Protein AF-0000000068017433 (afdb_homodimer)

Foldseek 3Di:
DCPDPDPPPPPPDDDPPPPPPPPVPPPPPPPPPPPPPPVVVCPPPPVPDDPDDDFFDDDDPVNVVVQVQQALFKKFKAWADDDPVQDDQVQVLVLLCVPQVDHSVQKGWDADDPPTGIMMGGNDSVSVVSVQVCAQVGDTPRTGMGMDRDDPPPPHDDDDQQKKFKKKKFFDDPVQPDQVSVQRVVSVQAKGWDAWDDDPDPGITIGIIRHNDPVSDDQKDKDKAFDPDPPPPPPPDPPPPPPPPPPPPPDPDTDIDIIIMGMDTAKMWGQDCVVVVVPDPVPRDDPPPRPTDMDGADDDRPDGGPDPNPPPPPD/DCPPVCPPPPCPDDPDPPDPPPPVPPPPPPPPPPPDPPVVVCPPPPVPDDPDDDFFDDDDPVNVVVQVQQALFKKFKAWADDDPVQDDQVQVLVLLCVPQVDHSVQKGWDADDPPTGIMMGGNDSVSSVSVQVCAQVGDTPRTGMGMDRDDPPPPHDDDDQQKKFKKKKFFDDPVQPDQVSVQRVQSVQAKGWDAWDDDPDPGITIGIIRHNDPVSDDQKDKDKAFDPDPPPPPPPDPPPPPPPPPPPPDDPDTDIDIIIMGMDTAKMWGQDCVVVVVPDPVPRPDPPPRPIDMDGADDDRPDGGPDPNPPPPPD

Nearest PDB structures (foldseek):
  5wwe-assembly1_A  TM=4.374E-01  e=1.476E-03  Homo sapiens
  6u9d-assembly2_S-2  TM=2.921E-01  e=6.306E-01  Saccharomyces cerevisiae
  6u9d-assembly1_P  TM=3.389E-01  e=1.204E+00  Saccharomyces cerevisiae
  6u9d-assembly2_W-2  TM=2.947E-01  e=1.135E+00  Saccharomyces cerevisiae
  6u9d-assembly2_X-2  TM=2.800E-01  e=5.555E+00  Saccharomyces cerevisiae

Structure (mmCIF, N/CA/C/O backbone):
data_AF-0000000068017433-model_v1
#
loop_
_entity.id
_entity.type
_entity.pdbx_description
1 polymer 'DUF4283 domain-containing protein'
#
loop_
_atom_site.group_PDB
_atom_site.id
_atom_site.type_symbol
_atom_site.label_atom_id
_atom_site.label_alt_id
_atom_site.label_comp_id
_atom_site.label_asym_id
_atom_site.label_entity_id
_atom_site.label_seq_id
_atom_site.pdbx_PDB_ins_code
_atom_site.Cartn_x
_atom_site.Cartn_y
_atom_site.Cartn_z
_atom_site.occupancy
_atom_site.B_iso_or_equiv
_atom_site.auth_seq_id
_atom_site.auth_comp_id
_atom_site.auth_asym_id
_atom_site.auth_atom_id
_atom_site.pdbx_PDB_model_num
ATOM 1 N N . MET A 1 1 ? 63.938 -76.312 0.941 1 21.14 1 MET A N 1
ATOM 2 C CA . MET A 1 1 ? 64.938 -75.938 1.925 1 21.14 1 MET A CA 1
ATOM 3 C C . MET A 1 1 ? 64.938 -74.438 2.18 1 21.14 1 MET A C 1
ATOM 5 O O . MET A 1 1 ? 64.375 -73.688 1.361 1 21.14 1 MET A O 1
ATOM 9 N N . GLY A 1 2 ? 65.312 -74.062 3.494 1 19.11 2 GLY A N 1
ATOM 10 C CA . GLY A 1 2 ? 64.938 -73.188 4.574 1 19.11 2 GLY A CA 1
ATOM 11 C C . GLY A 1 2 ? 65.5 -71.812 4.453 1 19.11 2 GLY A C 1
ATOM 12 O O . GLY A 1 2 ? 65.5 -71 5.41 1 19.11 2 GLY A O 1
ATOM 13 N N . GLY A 1 3 ? 66.125 -71.625 3.307 1 20.19 3 GLY A N 1
ATOM 14 C CA . GLY A 1 3 ? 67.188 -70.625 3.301 1 20.19 3 GLY A CA 1
ATOM 15 C C . GLY A 1 3 ? 66.75 -69.25 3.744 1 20.19 3 GLY A C 1
ATOM 16 O O . GLY A 1 3 ? 65.625 -68.812 3.404 1 20.19 3 GLY A O 1
ATOM 17 N N . GLY A 1 4 ? 67.25 -68.875 4.871 1 19 4 GLY A N 1
ATOM 18 C CA . GLY A 1 4 ? 67.125 -67.938 5.965 1 19 4 GLY A CA 1
ATOM 19 C C . GLY A 1 4 ? 67.438 -66.5 5.57 1 19 4 GLY A C 1
ATOM 20 O O . GLY A 1 4 ? 68.625 -66.188 5.324 1 19 4 GLY A O 1
ATOM 21 N N . VAL A 1 5 ? 66.875 -66.125 4.445 1 22.83 5 VAL A N 1
ATOM 22 C CA . VAL A 1 5 ? 67.25 -64.812 3.846 1 22.83 5 VAL A CA 1
ATOM 23 C C . VAL A 1 5 ? 67.312 -63.75 4.922 1 22.83 5 VAL A C 1
ATOM 25 O O . VAL A 1 5 ? 66.438 -63.688 5.801 1 22.83 5 VAL A O 1
ATOM 28 N N . GLY A 1 6 ? 68.5 -63.406 5.281 1 19.33 6 GLY A N 1
ATOM 29 C CA . GLY A 1 6 ? 69.188 -62.562 6.227 1 19.33 6 GLY A CA 1
ATOM 30 C C . GLY A 1 6 ? 68.625 -61.156 6.273 1 19.33 6 GLY A C 1
ATOM 31 O O . GLY A 1 6 ? 68.375 -60.562 5.234 1 19.33 6 GLY A O 1
ATOM 32 N N . GLY A 1 7 ? 67.812 -60.844 7.309 1 18.91 7 GLY A N 1
ATOM 33 C CA . GLY A 1 7 ? 66.938 -59.781 7.82 1 18.91 7 GLY A CA 1
ATOM 34 C C . GLY A 1 7 ? 67.688 -58.5 8.18 1 18.91 7 GLY A C 1
ATOM 35 O O . GLY A 1 7 ? 68.438 -58.469 9.18 1 18.91 7 GLY A O 1
ATOM 36 N N . SER A 1 8 ? 68.562 -58.125 7.207 1 19.72 8 SER A N 1
ATOM 37 C CA . SER A 1 8 ? 69.562 -57.094 7.594 1 19.72 8 SER A CA 1
ATOM 38 C C . SER A 1 8 ? 68.812 -55.938 8.297 1 19.72 8 SER A C 1
ATOM 40 O O . SER A 1 8 ? 67.812 -55.469 7.836 1 19.72 8 SER A O 1
ATOM 42 N N . ASP A 1 9 ? 69.125 -55.812 9.555 1 19.09 9 ASP A N 1
ATOM 43 C CA . ASP A 1 9 ? 68.625 -55.062 10.727 1 19.09 9 ASP A CA 1
ATOM 44 C C . ASP A 1 9 ? 69 -53.594 10.625 1 19.09 9 ASP A C 1
ATOM 46 O O . ASP A 1 9 ? 70.188 -53.25 10.688 1 19.09 9 ASP A O 1
ATOM 50 N N . VAL A 1 10 ? 68.75 -52.969 9.523 1 20.77 10 VAL A N 1
ATOM 51 C CA . VAL A 1 10 ? 69.25 -51.625 9.375 1 20.77 10 VAL A CA 1
ATOM 52 C C . VAL A 1 10 ? 68.875 -50.812 10.625 1 20.77 10 VAL A C 1
ATOM 54 O O . VAL A 1 10 ? 67.75 -50.781 11.078 1 20.77 10 VAL A O 1
ATOM 57 N N . ALA A 1 11 ? 69.875 -50.656 11.477 1 19.64 11 ALA A N 1
ATOM 58 C CA . ALA A 1 11 ? 70 -50.094 12.812 1 19.64 11 ALA A CA 1
ATOM 59 C C . ALA A 1 11 ? 69.562 -48.625 12.812 1 19.64 11 ALA A C 1
ATOM 61 O O . ALA A 1 11 ? 70.062 -47.812 12.062 1 19.64 11 ALA A O 1
ATOM 62 N N . PHE A 1 12 ? 68.188 -48.375 13 1 19.08 12 PHE A N 1
ATOM 63 C CA . PHE A 1 12 ? 67.5 -47.125 13.031 1 19.08 12 PHE A CA 1
ATOM 64 C C . PHE A 1 12 ? 68.062 -46.219 14.117 1 19.08 12 PHE A C 1
ATOM 66 O O . PHE A 1 12 ? 68 -46.531 15.305 1 19.08 12 PHE A O 1
ATOM 73 N N . VAL A 1 13 ? 69.188 -45.75 13.852 1 20.81 13 VAL A N 1
ATOM 74 C CA . VAL A 1 13 ? 69.875 -44.938 14.844 1 20.81 13 VAL A CA 1
ATOM 75 C C . VAL A 1 13 ? 68.938 -43.906 15.445 1 20.81 13 VAL A C 1
ATOM 77 O O . VAL A 1 13 ? 68.062 -43.375 14.742 1 20.81 13 VAL A O 1
ATOM 80 N N . GLY A 1 14 ? 68.938 -43.812 16.766 1 18.05 14 GLY A N 1
ATOM 81 C CA . GLY A 1 14 ? 68.125 -43.25 17.828 1 18.05 14 GLY A CA 1
ATOM 82 C C . GLY A 1 14 ? 68 -41.75 17.75 1 18.05 14 GLY A C 1
ATOM 83 O O . GLY A 1 14 ? 68.812 -41.094 17.047 1 18.05 14 GLY A O 1
ATOM 84 N N . GLY A 1 15 ? 66.875 -41.188 18.438 1 18.8 15 GLY A N 1
ATOM 85 C CA . GLY A 1 15 ? 65.938 -40.125 18.516 1 18.8 15 GLY A CA 1
ATOM 86 C C . GLY A 1 15 ? 66.5 -38.844 19.125 1 18.8 15 GLY A C 1
ATOM 87 O O . GLY A 1 15 ? 66.75 -38.812 20.328 1 18.8 15 GLY A O 1
ATOM 88 N N . ALA A 1 16 ? 67.562 -38.375 18.672 1 20.52 16 ALA A N 1
ATOM 89 C CA . ALA A 1 16 ? 68.125 -37.312 19.5 1 20.52 16 ALA A CA 1
ATOM 90 C C . ALA A 1 16 ? 67.062 -36.312 19.922 1 20.52 16 ALA A C 1
ATOM 92 O O . ALA A 1 16 ? 66.062 -36.094 19.188 1 20.52 16 ALA A O 1
ATOM 93 N N . GLY A 1 17 ? 66.875 -36 21.234 1 20.97 17 GLY A N 1
ATOM 94 C CA . GLY A 1 17 ? 66 -35.281 22.125 1 20.97 17 GLY A CA 1
ATOM 95 C C . GLY A 1 17 ? 65.938 -33.781 21.844 1 20.97 17 GLY A C 1
ATOM 96 O O . GLY A 1 17 ? 66.562 -33 22.516 1 20.97 17 GLY A O 1
ATOM 97 N N . GLY A 1 18 ? 66 -33.375 20.719 1 20.33 18 GLY A N 1
ATOM 98 C CA . GLY A 1 18 ? 66.125 -31.938 20.703 1 20.33 18 GLY A CA 1
ATOM 99 C C . GLY A 1 18 ? 65.062 -31.219 21.469 1 20.33 18 GLY A C 1
ATOM 100 O O . GLY A 1 18 ? 63.906 -31.672 21.516 1 20.33 18 GLY A O 1
ATOM 101 N N . ALA A 1 19 ? 65.438 -30.375 22.516 1 23.62 19 ALA A N 1
ATOM 102 C CA . ALA A 1 19 ? 64.688 -29.547 23.453 1 23.62 19 ALA A CA 1
ATOM 103 C C . ALA A 1 19 ? 63.781 -28.594 22.734 1 23.62 19 ALA A C 1
ATOM 105 O O . ALA A 1 19 ? 64.188 -27.781 21.906 1 23.62 19 ALA A O 1
ATOM 106 N N . ALA A 1 20 ? 62.656 -29.062 22.328 1 21.48 20 ALA A N 1
ATOM 107 C CA . ALA A 1 20 ? 61.719 -28.188 21.625 1 21.48 20 ALA A CA 1
ATOM 108 C C . ALA A 1 20 ? 61.375 -26.953 22.453 1 21.48 20 ALA A C 1
ATOM 110 O O . ALA A 1 20 ? 60.969 -27.062 23.609 1 21.48 20 ALA A O 1
ATOM 111 N N . THR A 1 21 ? 62.25 -26.047 22.391 1 27.8 21 THR A N 1
ATOM 112 C CA . THR A 1 21 ? 61.938 -24.766 23.016 1 27.8 21 THR A CA 1
ATOM 113 C C . THR A 1 21 ? 60.5 -24.359 22.719 1 27.8 21 THR A C 1
ATOM 115 O O . THR A 1 21 ? 60.062 -24.344 21.547 1 27.8 21 THR A O 1
ATOM 118 N N . GLY A 1 22 ? 59.594 -24.719 23.594 1 23.08 22 GLY A N 1
ATOM 119 C CA . GLY A 1 22 ? 58.156 -24.484 23.609 1 23.08 22 GLY A CA 1
ATOM 120 C C . GLY A 1 22 ? 57.781 -23.047 23.297 1 23.08 22 GLY A C 1
ATOM 121 O O . GLY A 1 22 ? 57.938 -22.172 24.141 1 23.08 22 GLY A O 1
ATOM 122 N N . GLY A 1 23 ? 58.312 -22.547 22.234 1 24.17 23 GLY A N 1
ATOM 123 C CA . GLY A 1 23 ? 57.781 -21.219 21.969 1 24.17 23 GLY A CA 1
ATOM 124 C C . GLY A 1 23 ? 56.281 -21.156 22.094 1 24.17 23 GLY A C 1
ATOM 125 O O . GLY A 1 23 ? 55.562 -22.016 21.547 1 24.17 23 GLY A O 1
ATOM 126 N N . SER A 1 24 ? 55.844 -20.719 23.297 1 27.89 24 SER A N 1
ATOM 127 C CA . SER A 1 24 ? 54.438 -20.453 23.547 1 27.89 24 SER A CA 1
ATOM 128 C C . SER A 1 24 ? 53.781 -19.766 22.359 1 27.89 24 SER A C 1
ATOM 130 O O . SER A 1 24 ? 54.188 -18.656 21.984 1 27.89 24 SER A O 1
ATOM 132 N N . SER A 1 25 ? 53.688 -20.484 21.297 1 25.53 25 SER A N 1
ATOM 133 C CA . SER A 1 25 ? 52.844 -19.906 20.25 1 25.53 25 SER A CA 1
ATOM 134 C C . SER A 1 25 ? 51.594 -19.297 20.844 1 25.53 25 SER A C 1
ATOM 136 O O . SER A 1 25 ? 50.781 -20 21.438 1 25.53 25 SER A O 1
ATOM 138 N N . SER A 1 26 ? 51.812 -18.156 21.391 1 27.45 26 SER A N 1
ATOM 139 C CA . SER A 1 26 ? 50.625 -17.406 21.719 1 27.45 26 SER A CA 1
ATOM 140 C C . SER A 1 26 ? 49.562 -17.547 20.625 1 27.45 26 SER A C 1
ATOM 142 O O . SER A 1 26 ? 49.719 -17.016 19.516 1 27.45 26 SER A O 1
ATOM 144 N N . ALA A 1 27 ? 49.094 -18.781 20.438 1 26.88 27 ALA A N 1
ATOM 145 C CA . ALA A 1 27 ? 47.875 -18.906 19.641 1 26.88 27 ALA A CA 1
ATOM 146 C C . ALA A 1 27 ? 47.031 -17.641 19.719 1 26.88 27 ALA A C 1
ATOM 148 O O . ALA A 1 27 ? 46.656 -17.203 20.812 1 26.88 27 ALA A O 1
ATOM 149 N N . SER A 1 28 ? 47.438 -16.797 18.922 1 26.95 28 SER A N 1
ATOM 150 C CA . SER A 1 28 ? 46.5 -15.672 18.812 1 26.95 28 SER A CA 1
ATOM 151 C C . SER A 1 28 ? 45.094 -16.125 19.047 1 26.95 28 SER A C 1
ATOM 153 O O . SER A 1 28 ? 44.531 -16.906 18.281 1 26.95 28 SER A O 1
ATOM 155 N N . ARG A 1 29 ? 44.781 -16.422 20.328 1 25.69 29 ARG A N 1
ATOM 156 C CA . ARG A 1 29 ? 43.375 -16.594 20.688 1 25.69 29 ARG A CA 1
ATOM 157 C C . ARG A 1 29 ? 42.469 -15.836 19.719 1 25.69 29 ARG A C 1
ATOM 159 O O . ARG A 1 29 ? 42.625 -14.625 19.547 1 25.69 29 ARG A O 1
ATOM 166 N N . ILE A 1 30 ? 42.281 -16.562 18.625 1 31.17 30 ILE A N 1
ATOM 167 C CA . ILE A 1 30 ? 41.156 -15.953 17.938 1 31.17 30 ILE A CA 1
ATOM 168 C C . ILE A 1 30 ? 40.25 -15.234 18.938 1 31.17 30 ILE A C 1
ATOM 170 O O . ILE A 1 30 ? 39.844 -15.82 19.953 1 31.17 30 ILE A O 1
ATOM 174 N N . PRO A 1 31 ? 40.594 -14.016 19.25 1 29.69 31 PRO A N 1
ATOM 175 C CA . PRO A 1 31 ? 39.688 -13.469 20.266 1 29.69 31 PRO A CA 1
ATOM 176 C C . PRO A 1 31 ? 38.406 -14.289 20.406 1 29.69 31 PRO A C 1
ATOM 178 O O . PRO A 1 31 ? 37.969 -14.953 19.453 1 29.69 31 PRO A O 1
ATOM 181 N N . ASP A 1 32 ? 38.125 -14.773 21.609 1 28.34 32 ASP A N 1
ATOM 182 C CA . ASP A 1 32 ? 36.844 -15.359 21.984 1 28.34 32 ASP A CA 1
ATOM 183 C C . ASP A 1 32 ? 35.719 -14.898 21.031 1 28.34 32 ASP A C 1
ATOM 185 O O . ASP A 1 32 ? 35.594 -13.695 20.766 1 28.34 32 ASP A O 1
ATOM 189 N N . SER A 1 33 ? 35.469 -15.672 20.141 1 32.34 33 SER A N 1
ATOM 190 C CA . SER A 1 33 ? 34.281 -15.492 19.281 1 32.34 33 SER A CA 1
ATOM 191 C C . SER A 1 33 ? 33.188 -14.703 20 1 32.34 33 SER A C 1
ATOM 193 O O . SER A 1 33 ? 32.688 -15.148 21.016 1 32.34 33 SER A O 1
ATOM 195 N N . ARG A 1 34 ? 33.406 -13.422 20.172 1 35.47 34 ARG A N 1
ATOM 196 C CA . ARG A 1 34 ? 32.406 -12.516 20.734 1 35.47 34 ARG A CA 1
ATOM 197 C C . ARG A 1 34 ? 31.031 -13.148 20.703 1 35.47 34 ARG A C 1
ATOM 199 O O . ARG A 1 34 ? 30.516 -13.5 19.641 1 35.47 34 ARG A O 1
ATOM 206 N N . ILE A 1 35 ? 30.672 -13.891 21.656 1 34.91 35 ILE A N 1
ATOM 207 C CA . ILE A 1 35 ? 29.344 -14.484 21.812 1 34.91 35 ILE A CA 1
ATOM 208 C C . ILE A 1 35 ? 28.281 -13.469 21.422 1 34.91 35 ILE A C 1
ATOM 210 O O . ILE A 1 35 ? 28 -12.531 22.172 1 34.91 35 ILE A O 1
ATOM 214 N N . PHE A 1 36 ? 28.156 -13.023 20.266 1 39.75 36 PHE A N 1
ATOM 215 C CA . PHE A 1 36 ? 27.016 -12.258 19.797 1 39.75 36 PHE A CA 1
ATOM 216 C C . PHE A 1 36 ? 25.734 -12.758 20.453 1 39.75 36 PHE A C 1
ATOM 218 O O . PHE A 1 36 ? 25.562 -13.961 20.672 1 39.75 36 PHE A O 1
ATOM 225 N N . PRO A 1 37 ? 25.188 -11.883 21.344 1 41.62 37 PRO A N 1
ATOM 226 C CA . PRO A 1 37 ? 23.922 -12.406 21.859 1 41.62 37 PRO A CA 1
ATOM 227 C C . PRO A 1 37 ? 23.172 -13.25 20.844 1 41.62 37 PRO A C 1
ATOM 229 O O . PRO A 1 37 ? 23.188 -12.945 19.641 1 41.62 37 PRO A O 1
ATOM 232 N N . GLN A 1 38 ? 23.016 -14.477 21.156 1 44.56 38 GLN A N 1
ATOM 233 C CA . GLN A 1 38 ? 22.281 -15.477 20.391 1 44.56 38 GLN A CA 1
ATOM 234 C C . GLN A 1 38 ? 21.078 -14.867 19.688 1 44.56 38 GLN A C 1
ATOM 236 O O . GLN A 1 38 ? 20.719 -15.297 18.578 1 44.56 38 GLN A O 1
ATOM 241 N N . GLU A 1 39 ? 20.516 -13.883 20.391 1 46.91 39 GLU A N 1
ATOM 242 C CA . GLU A 1 39 ? 19.281 -13.297 19.875 1 46.91 39 GLU A CA 1
ATOM 243 C C . GLU A 1 39 ? 19.547 -12.547 18.562 1 46.91 39 GLU A C 1
ATOM 245 O O . GLU A 1 39 ? 18.703 -12.562 17.656 1 46.91 39 GLU A O 1
ATOM 250 N N . VAL A 1 40 ? 20.594 -11.883 18.594 1 50.41 40 VAL A N 1
ATOM 251 C CA . VAL A 1 40 ? 20.953 -11.102 17.422 1 50.41 40 VAL A CA 1
ATOM 252 C C . VAL A 1 40 ? 21.219 -12.039 16.25 1 50.41 40 VAL A C 1
ATOM 254 O O . VAL A 1 40 ? 20.875 -11.727 15.102 1 50.41 40 VAL A O 1
ATOM 257 N N . TRP A 1 41 ? 21.781 -13.242 16.625 1 51.34 41 TRP A N 1
ATOM 258 C CA . TRP A 1 41 ? 22.109 -14.211 15.586 1 51.34 41 TRP A CA 1
ATOM 259 C C . TRP A 1 41 ? 20.844 -14.852 15.016 1 51.34 41 TRP A C 1
ATOM 261 O O . TRP A 1 41 ? 20.859 -15.398 13.914 1 51.34 41 TRP A O 1
ATOM 271 N N . GLN A 1 42 ? 19.859 -14.578 15.859 1 57.97 42 GLN A N 1
ATOM 272 C CA . GLN A 1 42 ? 18.688 -15.344 15.453 1 57.97 42 GLN A CA 1
ATOM 273 C C . GLN A 1 42 ? 17.719 -14.492 14.625 1 57.97 42 GLN A C 1
ATOM 275 O O . GLN A 1 42 ? 16.641 -14.945 14.266 1 57.97 42 GLN A O 1
ATOM 280 N N . ARG A 1 43 ? 18.266 -13.391 14.25 1 62.12 43 ARG A N 1
ATOM 281 C CA . ARG A 1 43 ? 17.375 -12.539 13.477 1 62.12 43 ARG A CA 1
ATOM 282 C C . ARG A 1 43 ? 17.109 -13.125 12.094 1 62.12 43 ARG A C 1
ATOM 284 O O . ARG A 1 43 ? 18.016 -13.672 11.461 1 62.12 43 ARG A O 1
ATOM 291 N N . VAL A 1 44 ? 15.906 -13.172 11.734 1 69.75 44 VAL A N 1
ATOM 292 C CA . VAL A 1 44 ? 15.398 -13.562 10.422 1 69.75 44 VAL A CA 1
ATOM 293 C C . VAL A 1 44 ? 15.281 -15.078 10.344 1 69.75 44 VAL A C 1
ATOM 295 O O . VAL A 1 44 ? 14.898 -15.625 9.305 1 69.75 44 VAL A O 1
ATOM 298 N N . GLU A 1 45 ? 15.734 -15.68 11.57 1 78.38 45 GLU A N 1
ATOM 299 C CA . GLU A 1 45 ? 15.5 -17.125 11.578 1 78.38 45 GLU A CA 1
ATOM 300 C C . GLU A 1 45 ? 14.023 -17.438 11.391 1 78.38 45 GLU A C 1
ATOM 302 O O . GLU A 1 45 ? 13.156 -16.75 11.938 1 78.38 45 GLU A O 1
ATOM 307 N N . PRO A 1 46 ? 13.789 -18.391 10.57 1 80.56 46 PRO A N 1
ATOM 308 C CA . PRO A 1 46 ? 12.391 -18.688 10.273 1 80.56 46 PRO A CA 1
ATOM 309 C C . PRO A 1 46 ? 11.547 -18.906 11.531 1 80.56 46 PRO A C 1
ATOM 311 O O . PRO A 1 46 ? 10.359 -18.562 11.547 1 80.56 46 PRO A O 1
ATOM 314 N N . GLU A 1 47 ? 12.188 -19.359 12.516 1 79.62 47 GLU A N 1
ATOM 315 C CA . GLU A 1 47 ? 11.445 -19.625 13.75 1 79.62 47 GLU A CA 1
ATOM 316 C C . GLU A 1 47 ? 10.984 -18.328 14.406 1 79.62 47 GLU A C 1
ATOM 318 O O . GLU A 1 47 ? 10.031 -18.328 15.195 1 79.62 47 GLU A O 1
ATOM 323 N N . MET A 1 48 ? 11.664 -17.281 14.039 1 84.06 48 MET A N 1
ATOM 324 C CA . MET A 1 48 ? 11.359 -16 14.672 1 84.06 48 MET A CA 1
ATOM 325 C C . MET A 1 48 ? 10.344 -15.219 13.852 1 84.06 48 MET A C 1
ATOM 327 O O . MET A 1 48 ? 9.781 -14.234 14.336 1 84.06 48 MET A O 1
ATOM 331 N N . ARG A 1 49 ? 10.109 -15.711 12.703 1 92.12 49 ARG A N 1
ATOM 332 C CA . ARG A 1 49 ? 9.188 -15 11.828 1 92.12 49 ARG A CA 1
ATOM 333 C C . ARG A 1 49 ? 7.746 -15.43 12.094 1 92.12 49 ARG A C 1
ATOM 335 O O . ARG A 1 49 ? 7.492 -16.562 12.5 1 92.12 49 ARG A O 1
ATOM 342 N N . PRO A 1 50 ? 6.809 -14.516 11.93 1 93.94 50 PRO A N 1
ATOM 343 C CA . PRO A 1 50 ? 5.406 -14.898 12.086 1 93.94 50 PRO A CA 1
ATOM 344 C C . PRO A 1 50 ? 4.98 -15.992 11.102 1 93.94 50 PRO A C 1
ATOM 346 O O . PRO A 1 50 ? 5.43 -16 9.953 1 93.94 50 PRO A O 1
ATOM 349 N N . GLU A 1 51 ? 4.027 -16.875 11.539 1 94.44 51 GLU A N 1
ATOM 350 C CA . GLU A 1 51 ? 3.557 -17.969 10.688 1 94.44 51 GLU A CA 1
ATOM 351 C C . GLU A 1 51 ? 2.676 -17.438 9.555 1 94.44 51 GLU A C 1
ATOM 353 O O . GLU A 1 51 ? 2.791 -17.891 8.414 1 94.44 51 GLU A O 1
ATOM 358 N N . ARG A 1 52 ? 1.856 -16.5 9.984 1 96.06 52 ARG A N 1
ATOM 359 C CA . ARG A 1 52 ? 0.894 -15.984 9.016 1 96.06 52 ARG A CA 1
ATOM 360 C C . ARG A 1 52 ? 0.794 -14.469 9.102 1 96.06 52 ARG A C 1
ATOM 362 O O . ARG A 1 52 ? 1.085 -13.875 10.141 1 96.06 52 ARG A O 1
ATOM 369 N N . GLY A 1 53 ? 0.574 -13.867 7.965 1 96.06 53 GLY A N 1
ATOM 370 C CA . GLY A 1 53 ? 0.271 -12.445 7.855 1 96.06 53 GLY A CA 1
ATOM 371 C C . GLY A 1 53 ? -0.764 -12.133 6.793 1 96.06 53 GLY A C 1
ATOM 372 O O . GLY A 1 53 ? -1.202 -13.031 6.066 1 96.06 53 GLY A O 1
ATOM 373 N N . ARG A 1 54 ? -1.222 -10.93 6.824 1 96.31 54 ARG A N 1
ATOM 374 C CA . ARG A 1 54 ? -2.201 -10.477 5.84 1 96.31 54 ARG A CA 1
ATOM 375 C C . ARG A 1 54 ? -1.91 -9.055 5.387 1 96.31 54 ARG A C 1
ATOM 377 O O . ARG A 1 54 ? -1.503 -8.211 6.195 1 96.31 54 ARG A O 1
ATOM 384 N N . VAL A 1 55 ? -2.1 -8.906 4.102 1 97.06 55 VAL A N 1
ATOM 385 C CA . VAL A 1 55 ? -1.947 -7.562 3.553 1 97.06 55 VAL A CA 1
ATOM 386 C C . VAL A 1 55 ? -3.047 -7.293 2.527 1 97.06 55 VAL A C 1
ATOM 388 O O . VAL A 1 55 ? -3.443 -8.195 1.783 1 97.06 55 VAL A O 1
ATOM 391 N N . LEU A 1 56 ? -3.586 -6.129 2.588 1 97.75 56 LEU A N 1
ATOM 392 C CA . LEU A 1 56 ? -4.461 -5.617 1.538 1 97.75 56 LEU A CA 1
ATOM 393 C C . LEU A 1 56 ? -3.705 -4.672 0.611 1 97.75 56 LEU A C 1
ATOM 395 O O . LEU A 1 56 ? -2.957 -3.807 1.075 1 97.75 56 LEU A O 1
ATOM 399 N N . ILE A 1 57 ? -3.816 -4.91 -0.665 1 96.25 57 ILE A N 1
ATOM 400 C CA . ILE A 1 57 ? -3.18 -3.973 -1.582 1 96.25 57 ILE A CA 1
ATOM 401 C C . ILE A 1 57 ? -4.234 -3.336 -2.486 1 96.25 57 ILE A C 1
ATOM 403 O O . ILE A 1 57 ? -5.27 -3.943 -2.762 1 96.25 57 ILE A O 1
ATOM 407 N N . ALA A 1 58 ? -3.941 -2.066 -2.812 1 93.06 58 ALA A N 1
ATOM 408 C CA . ALA A 1 58 ? -4.781 -1.436 -3.83 1 93.06 58 ALA A CA 1
ATOM 409 C C . ALA A 1 58 ? -4.613 -2.123 -5.184 1 93.06 58 ALA A C 1
ATOM 411 O O . ALA A 1 58 ? -3.533 -2.633 -5.496 1 93.06 58 ALA A O 1
ATOM 412 N N . ARG A 1 59 ? -5.625 -2.217 -5.918 1 89.62 59 ARG A N 1
ATOM 413 C CA . ARG A 1 59 ? -5.508 -2.828 -7.238 1 89.62 59 ARG A CA 1
ATOM 414 C C . ARG A 1 59 ? -4.723 -1.933 -8.188 1 89.62 59 ARG A C 1
ATOM 416 O O . ARG A 1 59 ? -5.23 -0.902 -8.641 1 89.62 59 ARG A O 1
ATOM 423 N N . PRO A 1 60 ? -3.566 -2.369 -8.5 1 87.81 60 PRO A N 1
ATOM 424 C CA . PRO A 1 60 ? -2.738 -1.513 -9.352 1 87.81 60 PRO A CA 1
ATOM 425 C C . PRO A 1 60 ? -3.152 -1.567 -10.82 1 87.81 60 PRO A C 1
ATOM 427 O O . PRO A 1 60 ? -3.75 -2.553 -11.266 1 87.81 60 PRO A O 1
ATOM 430 N N . SER A 1 61 ? -2.775 -0.561 -11.523 1 87.38 61 SER A N 1
ATOM 431 C CA . SER A 1 61 ? -3.107 -0.491 -12.945 1 87.38 61 SER A CA 1
ATOM 432 C C . SER A 1 61 ? -2.395 -1.584 -13.734 1 87.38 61 SER A C 1
ATOM 434 O O . SER A 1 61 ? -2.932 -2.098 -14.719 1 87.38 61 SER A O 1
ATOM 436 N N . GLY A 1 62 ? -1.205 -1.938 -13.305 1 89.81 62 GLY A N 1
ATOM 437 C CA . GLY A 1 62 ? -0.473 -2.998 -13.977 1 89.81 62 GLY A CA 1
ATOM 438 C C . GLY A 1 62 ? -1.169 -4.344 -13.906 1 89.81 62 GLY A C 1
ATOM 439 O O . GLY A 1 62 ? -1.243 -5.066 -14.898 1 89.81 62 GLY A O 1
ATOM 440 N N . MET A 1 63 ? -1.644 -4.645 -12.797 1 92.69 63 MET A N 1
ATOM 441 C CA . MET A 1 63 ? -2.387 -5.887 -12.625 1 92.69 63 MET A CA 1
ATOM 442 C C . MET A 1 63 ? -3.645 -5.898 -13.484 1 92.69 63 MET A C 1
ATOM 444 O O . MET A 1 63 ? -3.941 -6.891 -14.148 1 92.69 63 MET A O 1
ATOM 448 N N . ALA A 1 64 ? -4.348 -4.812 -13.469 1 91.56 64 ALA A N 1
ATOM 449 C CA . ALA A 1 64 ? -5.562 -4.691 -14.273 1 91.56 64 ALA A CA 1
ATOM 450 C C . ALA A 1 64 ? -5.254 -4.871 -15.758 1 91.56 64 ALA A C 1
ATOM 452 O O . ALA A 1 64 ? -6.023 -5.508 -16.484 1 91.56 64 ALA A O 1
ATOM 453 N N . ALA A 1 65 ? -4.219 -4.34 -16.172 1 93.62 65 ALA A N 1
ATOM 454 C CA . ALA A 1 65 ? -3.818 -4.457 -17.578 1 93.62 65 ALA A CA 1
ATOM 455 C C . ALA A 1 65 ? -3.527 -5.906 -17.953 1 93.62 65 ALA A C 1
ATOM 457 O O . ALA A 1 65 ? -3.945 -6.383 -19 1 93.62 65 ALA A O 1
ATOM 458 N N . LEU A 1 66 ? -2.846 -6.555 -17.094 1 93.81 66 LEU A N 1
ATOM 459 C CA . LEU A 1 66 ? -2.539 -7.957 -17.344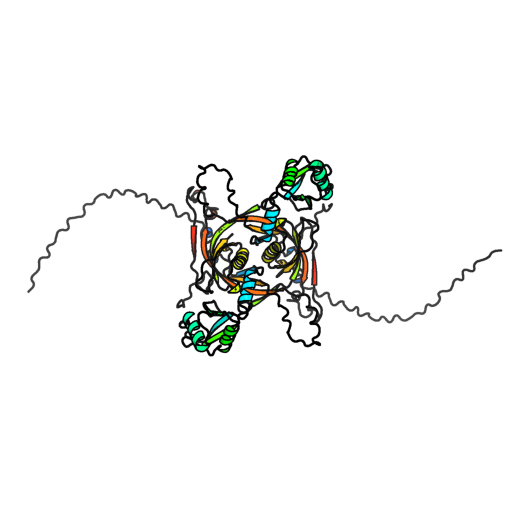 1 93.81 66 LEU A CA 1
ATOM 460 C C . LEU A 1 66 ? -3.807 -8.805 -17.328 1 93.81 66 LEU A C 1
ATOM 462 O O . LEU A 1 66 ? -3.953 -9.734 -18.125 1 93.81 66 LEU A O 1
ATOM 466 N N . GLU A 1 67 ? -4.645 -8.469 -16.453 1 94.06 67 GLU A N 1
ATOM 467 C CA . GLU A 1 67 ? -5.922 -9.172 -16.406 1 94.06 67 GLU A CA 1
ATOM 468 C C . GLU A 1 67 ? -6.676 -9.031 -17.719 1 94.06 67 GLU A C 1
ATOM 470 O O . GLU A 1 67 ? -7.227 -10.008 -18.234 1 94.06 67 GLU A O 1
ATOM 475 N N . ARG A 1 68 ? -6.664 -7.871 -18.219 1 93.25 68 ARG A N 1
ATOM 476 C CA . ARG A 1 68 ? -7.316 -7.641 -19.5 1 93.25 68 ARG A CA 1
ATOM 477 C C . ARG A 1 68 ? -6.645 -8.438 -20.609 1 93.25 68 ARG A C 1
ATOM 479 O O . ARG A 1 68 ? -7.316 -8.984 -21.5 1 93.25 68 ARG A O 1
ATOM 486 N N . ALA A 1 69 ? -5.375 -8.523 -20.547 1 94.81 69 ALA A N 1
ATOM 487 C CA . ALA A 1 69 ? -4.609 -9.25 -21.562 1 94.81 69 ALA A CA 1
ATOM 488 C C . ALA A 1 69 ? -4.879 -10.75 -21.469 1 94.81 69 ALA A C 1
ATOM 490 O O . ALA A 1 69 ? -4.848 -11.453 -22.484 1 94.81 69 ALA A O 1
ATOM 491 N N . PHE A 1 70 ? -5.137 -11.188 -20.297 1 96.12 70 PHE A N 1
ATOM 492 C CA . PHE A 1 70 ? -5.328 -12.617 -20.078 1 96.12 70 PHE A CA 1
ATOM 493 C C . PHE A 1 70 ? -6.754 -13.031 -20.438 1 96.12 70 PHE A C 1
ATOM 495 O O . PHE A 1 70 ? -7.004 -14.18 -20.797 1 96.12 70 PHE A O 1
ATOM 502 N N . LEU A 1 71 ? -7.617 -12.102 -20.281 1 94.62 71 LEU A N 1
ATOM 503 C CA . LEU A 1 71 ? -9.031 -12.414 -20.469 1 94.62 71 LEU A CA 1
ATOM 504 C C . LEU A 1 71 ? -9.273 -12.984 -21.859 1 94.62 71 LEU A C 1
ATOM 506 O O . LEU A 1 71 ? -9.055 -12.305 -22.875 1 94.62 71 LEU A O 1
ATOM 510 N N . GLY A 1 72 ? -9.672 -14.203 -21.875 1 95.75 72 GLY A N 1
ATOM 511 C CA . GLY A 1 72 ? -9.969 -14.883 -23.125 1 95.75 72 GLY A CA 1
ATOM 512 C C . GLY A 1 72 ? -8.734 -15.43 -23.812 1 95.75 72 GLY A C 1
ATOM 513 O O . GLY A 1 72 ? -8.844 -16.172 -24.797 1 95.75 72 GLY A O 1
ATOM 514 N N . HIS A 1 73 ? -7.535 -15.141 -23.281 1 97.94 73 HIS A N 1
ATOM 515 C CA . HIS A 1 73 ? -6.309 -15.484 -24 1 97.94 73 HIS A CA 1
ATOM 516 C C . HIS A 1 73 ? -5.453 -16.453 -23.188 1 97.94 73 HIS A C 1
ATOM 518 O O . HIS A 1 73 ? -4.406 -16.906 -23.656 1 97.94 73 HIS A O 1
ATOM 524 N N . ALA A 1 74 ? -5.891 -16.734 -22 1 98.25 74 ALA A N 1
ATOM 525 C CA . ALA A 1 74 ? -5.016 -17.516 -21.125 1 98.25 74 ALA A CA 1
ATOM 526 C C . ALA A 1 74 ? -5.758 -18.703 -20.531 1 98.25 74 ALA A C 1
ATOM 528 O O . ALA A 1 74 ? -6.969 -18.641 -20.297 1 98.25 74 ALA A O 1
ATOM 529 N N . LEU A 1 75 ? -5.02 -19.781 -20.312 1 98.19 75 LEU A N 1
ATOM 530 C CA . LEU A 1 75 ? -5.535 -21.016 -19.703 1 98.19 75 LEU A CA 1
ATOM 531 C C . LEU A 1 75 ? -4.582 -21.531 -18.641 1 98.19 75 LEU A C 1
ATOM 533 O O . LEU A 1 75 ? -3.375 -21.281 -18.703 1 98.19 75 LEU A O 1
ATOM 537 N N . TYR A 1 76 ? -5.18 -22.156 -17.734 1 97.81 76 TYR A N 1
ATOM 538 C CA . TYR A 1 76 ? -4.426 -23.031 -16.844 1 97.81 76 TYR A CA 1
ATOM 539 C C . TYR A 1 76 ? -4.531 -24.484 -17.281 1 97.81 76 TYR A C 1
ATOM 541 O O . TYR A 1 76 ? -5.574 -24.906 -17.781 1 97.81 76 TYR A O 1
ATOM 549 N N . ALA A 1 77 ? -3.479 -25.219 -17.078 1 97.69 77 ALA A N 1
ATOM 550 C CA . ALA A 1 77 ? -3.482 -26.641 -17.406 1 97.69 77 ALA A CA 1
ATOM 551 C C . ALA A 1 77 ? -3.119 -27.484 -16.188 1 97.69 77 ALA A C 1
ATOM 553 O O . ALA A 1 77 ? -2.238 -27.109 -15.406 1 97.69 77 ALA A O 1
ATOM 554 N N . VAL A 1 78 ? -3.773 -28.531 -16.062 1 96.44 78 VAL A N 1
ATOM 555 C CA . VAL A 1 78 ? -3.49 -29.516 -15.008 1 96.44 78 VAL A CA 1
ATOM 556 C C . VAL A 1 78 ? -3.221 -30.875 -15.633 1 96.44 78 VAL A C 1
ATOM 558 O O . VAL A 1 78 ? -3.893 -31.281 -16.594 1 96.44 78 VAL A O 1
ATOM 561 N N . ILE A 1 79 ? -2.225 -31.516 -15.203 1 96.06 79 ILE A N 1
ATOM 562 C CA . ILE A 1 79 ? -1.934 -32.875 -15.617 1 96.06 79 ILE A CA 1
ATOM 563 C C . ILE A 1 79 ? -2.82 -33.844 -14.844 1 96.06 79 ILE A C 1
ATOM 565 O O . ILE A 1 79 ? -2.816 -33.875 -13.617 1 96.06 79 ILE A O 1
ATOM 569 N N . ILE A 1 80 ? -3.596 -34.531 -15.602 1 92.88 80 ILE A N 1
ATOM 570 C CA . ILE A 1 80 ? -4.504 -35.5 -14.992 1 92.88 80 ILE A CA 1
ATOM 571 C C . ILE A 1 80 ? -3.895 -36.906 -15.078 1 92.88 80 ILE A C 1
ATOM 573 O O . ILE A 1 80 ? -3.762 -37.469 -16.172 1 92.88 80 ILE A O 1
ATOM 577 N N . GLY A 1 81 ? -3.461 -37.406 -13.969 1 80.31 81 GLY A N 1
ATOM 578 C CA . GLY A 1 81 ? -2.918 -38.75 -13.938 1 80.31 81 GLY A CA 1
ATOM 579 C C . GLY A 1 81 ? -1.402 -38.812 -13.891 1 80.31 81 GLY A C 1
ATOM 580 O O . GLY A 1 81 ? -0.761 -37.781 -13.664 1 80.31 81 GLY A O 1
ATOM 581 N N . GLN A 1 82 ? -0.706 -39.969 -13.883 1 76 82 GLN A N 1
ATOM 582 C CA . GLN A 1 82 ? 0.731 -40.219 -13.82 1 76 82 GLN A CA 1
ATOM 583 C C . GLN A 1 82 ? 1.248 -40.812 -15.125 1 76 82 GLN A C 1
ATOM 585 O O . GLN A 1 82 ? 0.475 -41.344 -15.914 1 76 82 GLN A O 1
ATOM 590 N N . PRO A 1 83 ? 2.361 -40.5 -15.547 1 76.81 83 PRO A N 1
ATOM 591 C CA . PRO A 1 83 ? 3.426 -39.781 -14.844 1 76.81 83 PRO A CA 1
ATOM 592 C C . PRO A 1 83 ? 3.438 -38.281 -15.164 1 76.81 83 PRO A C 1
ATOM 594 O O . PRO A 1 83 ? 3.375 -37.906 -16.344 1 76.81 83 PRO A O 1
ATOM 597 N N . ARG A 1 84 ? 3.662 -37.438 -14.172 1 78.12 84 ARG A N 1
ATOM 598 C CA . ARG A 1 84 ? 3.635 -36 -14.336 1 78.12 84 ARG A CA 1
ATOM 599 C C . ARG A 1 84 ? 4.969 -35.469 -14.859 1 78.12 84 ARG A C 1
ATOM 601 O O . ARG A 1 84 ? 5.031 -34.406 -15.461 1 78.12 84 ARG A O 1
ATOM 608 N N . THR A 1 85 ? 5.945 -36.281 -14.758 1 76.88 85 THR A N 1
ATOM 609 C CA . THR A 1 85 ? 7.309 -35.812 -15.016 1 76.88 85 THR A CA 1
ATOM 610 C C . THR A 1 85 ? 7.57 -35.719 -16.516 1 76.88 85 THR A C 1
ATOM 612 O O . THR A 1 85 ? 8.484 -35.031 -16.953 1 76.88 85 THR A O 1
ATOM 615 N N . LYS A 1 86 ? 6.773 -36.281 -17.297 1 81.06 86 LYS A N 1
ATOM 616 C CA . LYS A 1 86 ? 7.031 -36.312 -18.734 1 81.06 86 LYS A CA 1
ATOM 617 C C . LYS A 1 86 ? 6.395 -35.125 -19.438 1 81.06 86 LYS A C 1
ATOM 619 O O . LYS A 1 86 ? 6.668 -34.875 -20.609 1 81.06 86 LYS A O 1
ATOM 624 N N . VAL A 1 87 ? 5.691 -34.438 -18.734 1 92.62 87 VAL A N 1
ATOM 625 C CA . VAL A 1 87 ? 5.008 -33.312 -19.359 1 92.62 87 VAL A CA 1
ATOM 626 C C . VAL A 1 87 ? 5.793 -32 -19.125 1 92.62 87 VAL A C 1
ATOM 628 O O . VAL A 1 87 ? 5.738 -31.438 -18.047 1 92.62 87 VAL A O 1
ATOM 631 N N . THR A 1 88 ? 6.543 -31.625 -20.109 1 93.75 88 THR A N 1
ATOM 632 C CA . THR A 1 88 ? 7.281 -30.359 -20.078 1 93.75 88 THR A CA 1
ATOM 633 C C . THR A 1 88 ? 6.547 -29.281 -20.875 1 93.75 88 THR A C 1
ATOM 635 O O . THR A 1 88 ? 5.625 -29.594 -21.641 1 93.75 88 THR A O 1
ATOM 638 N N . PRO A 1 89 ? 6.93 -28.062 -20.672 1 95.25 89 PRO A N 1
ATOM 639 C CA . PRO A 1 89 ? 6.297 -27 -21.469 1 95.25 89 PRO A CA 1
ATOM 640 C C . PRO A 1 89 ? 6.438 -27.203 -22.969 1 95.25 89 PRO A C 1
ATOM 642 O O . PRO A 1 89 ? 5.48 -27 -23.719 1 95.25 89 PRO A O 1
ATOM 645 N N . GLU A 1 90 ? 7.594 -27.688 -23.375 1 94.94 90 GLU A N 1
ATOM 646 C CA . GLU A 1 90 ? 7.844 -27.938 -24.797 1 94.94 90 GLU A CA 1
ATOM 647 C C . GLU A 1 90 ? 6.98 -29.078 -25.312 1 94.94 90 GLU A C 1
ATOM 649 O O . GLU A 1 90 ? 6.426 -28.984 -26.422 1 94.94 90 GLU A O 1
ATOM 654 N N . ALA A 1 91 ? 6.906 -30.109 -24.516 1 95.62 91 ALA A N 1
ATOM 655 C CA . ALA A 1 91 ? 6.098 -31.266 -24.906 1 95.62 91 ALA A CA 1
ATOM 656 C C . ALA A 1 91 ? 4.625 -30.891 -25.016 1 95.62 91 ALA A C 1
ATOM 658 O O . ALA A 1 91 ? 3.934 -31.328 -25.938 1 95.62 91 ALA A O 1
ATOM 659 N N . LEU A 1 92 ? 4.176 -30.109 -24.094 1 96.88 92 LEU A N 1
ATOM 660 C CA . LEU A 1 92 ? 2.779 -29.688 -24.109 1 96.88 92 LEU A CA 1
ATOM 661 C C . LEU A 1 92 ? 2.49 -28.797 -25.312 1 96.88 92 LEU A C 1
ATOM 663 O O . LEU A 1 92 ? 1.458 -28.953 -25.969 1 96.88 92 LEU A O 1
ATOM 667 N N . ALA A 1 93 ? 3.389 -27.906 -25.562 1 97.31 93 ALA A N 1
ATOM 668 C CA . ALA A 1 93 ? 3.232 -27.031 -26.734 1 97.31 93 ALA A CA 1
ATOM 669 C C . ALA A 1 93 ? 3.135 -27.859 -28.016 1 97.31 93 ALA A C 1
ATOM 671 O O . ALA A 1 93 ? 2.283 -27.594 -28.875 1 97.31 93 ALA A O 1
ATOM 672 N N . ALA A 1 94 ? 3.945 -28.812 -28.094 1 96.5 94 ALA A N 1
ATOM 673 C CA . ALA A 1 94 ? 3.949 -29.672 -29.281 1 96.5 94 ALA A CA 1
ATOM 674 C C . ALA A 1 94 ? 2.641 -30.453 -29.391 1 96.5 94 ALA A C 1
ATOM 676 O O . ALA A 1 94 ? 2.1 -30.609 -30.484 1 96.5 94 ALA A O 1
ATOM 677 N N . ALA A 1 95 ? 2.223 -30.922 -28.297 1 96.44 95 ALA A N 1
ATOM 678 C CA . ALA A 1 95 ? 0.968 -31.672 -28.281 1 96.44 95 ALA A CA 1
ATOM 679 C C . ALA A 1 95 ? -0.199 -30.797 -28.719 1 96.44 95 ALA A C 1
ATOM 681 O O . ALA A 1 95 ? -1.061 -31.234 -29.484 1 96.44 95 ALA A O 1
ATOM 682 N N . VAL A 1 96 ? -0.224 -29.547 -28.266 1 97.44 96 VAL A N 1
ATOM 683 C CA . VAL A 1 96 ? -1.279 -28.609 -28.625 1 97.44 96 VAL A CA 1
ATOM 684 C C . VAL A 1 96 ? -1.199 -28.297 -30.109 1 97.44 96 VAL A C 1
ATOM 686 O O . VAL A 1 96 ? -2.225 -28.219 -30.797 1 97.44 96 VAL A O 1
ATOM 689 N N . GLU A 1 97 ? 0.002 -28.078 -30.547 1 97.31 97 GLU A N 1
ATOM 690 C CA . GLU A 1 97 ? 0.191 -27.812 -31.969 1 97.31 97 GLU A CA 1
ATOM 691 C C . GLU A 1 97 ? -0.325 -28.969 -32.812 1 97.31 97 GLU A C 1
ATOM 693 O O . GLU A 1 97 ? -1.032 -28.766 -33.812 1 97.31 97 GLU A O 1
ATOM 698 N N . PHE A 1 98 ? -0.06 -30.141 -32.406 1 95.62 98 PHE A N 1
ATOM 699 C CA . PHE A 1 98 ? -0.411 -31.344 -33.156 1 95.62 98 PHE A CA 1
ATOM 700 C C . PHE A 1 98 ? -1.915 -31.578 -33.125 1 95.62 98 PHE A C 1
ATOM 702 O O . PHE A 1 98 ? -2.539 -31.844 -34.156 1 95.62 98 PHE A O 1
ATOM 709 N N . GLU A 1 99 ? -2.457 -31.469 -32 1 95.38 99 GLU A N 1
ATOM 710 C CA . GLU A 1 99 ? -3.842 -31.875 -31.797 1 95.38 99 GLU A CA 1
ATOM 711 C C . GLU A 1 99 ? -4.812 -30.75 -32.156 1 95.38 99 GLU A C 1
ATOM 713 O O . GLU A 1 99 ? -5.934 -31 -32.594 1 95.38 99 GLU A O 1
ATOM 718 N N . CYS A 1 100 ? -4.402 -29.531 -31.875 1 96.06 100 CYS A N 1
ATOM 719 C CA . CYS A 1 100 ? -5.336 -28.422 -32.031 1 96.06 100 CYS A CA 1
ATOM 720 C C . CYS A 1 100 ? -4.965 -27.562 -33.219 1 96.06 100 CYS A C 1
ATOM 722 O O . CYS A 1 100 ? -5.703 -26.641 -33.594 1 96.06 100 CYS A O 1
ATOM 724 N N . GLY A 1 101 ? -3.744 -27.75 -33.75 1 95.44 101 GLY A N 1
ATOM 725 C CA . GLY A 1 101 ? -3.348 -27.016 -34.969 1 95.44 101 GLY A CA 1
ATOM 726 C C . GLY A 1 101 ? -2.869 -25.609 -34.656 1 95.44 101 GLY A C 1
ATOM 727 O O . GLY A 1 101 ? -2.977 -24.719 -35.531 1 95.44 101 GLY A O 1
ATOM 728 N N . ILE A 1 102 ? -2.477 -25.359 -33.469 1 96.69 102 ILE A N 1
ATOM 729 C CA . ILE A 1 102 ? -1.995 -24.031 -33.094 1 96.69 102 ILE A CA 1
ATOM 730 C C . ILE A 1 102 ? -0.468 -24.016 -33.094 1 96.69 102 ILE A C 1
ATOM 732 O O . ILE A 1 102 ? 0.169 -24.766 -32.344 1 96.69 102 ILE A O 1
ATOM 736 N N . LEU A 1 103 ? 0.082 -23.094 -33.875 1 95.81 103 LEU A N 1
ATOM 737 C CA . LEU A 1 103 ? 1.535 -23.031 -33.969 1 95.81 103 LEU A CA 1
ATOM 738 C C . LEU A 1 103 ? 2.15 -22.656 -32.625 1 95.81 103 LEU A C 1
ATOM 740 O O . LEU A 1 103 ? 1.612 -21.797 -31.906 1 95.81 103 LEU A O 1
ATOM 744 N N . SER A 1 104 ? 3.273 -23.219 -32.344 1 93.31 104 SER A N 1
ATOM 745 C CA . SER A 1 104 ? 3.965 -22.969 -31.078 1 93.31 104 SER A CA 1
ATOM 746 C C . SER A 1 104 ? 4.332 -21.5 -30.938 1 93.31 104 SER A C 1
ATOM 748 O O . SER A 1 104 ? 4.402 -20.969 -29.812 1 93.31 104 SER A O 1
ATOM 750 N N . SER A 1 105 ? 4.477 -20.812 -32.031 1 93.88 105 SER A N 1
ATOM 751 C CA . SER A 1 105 ? 4.828 -19.391 -32.031 1 93.88 105 SER A CA 1
ATOM 752 C C . SER A 1 105 ? 3.641 -18.531 -31.609 1 93.88 105 SER A C 1
ATOM 754 O O . SER A 1 105 ? 3.805 -17.359 -31.281 1 93.88 105 SER A O 1
ATOM 756 N N . GLN A 1 106 ? 2.494 -19.109 -31.625 1 96.06 106 GLN A N 1
ATOM 757 C CA . GLN A 1 106 ? 1.273 -18.359 -31.359 1 96.06 106 GLN A CA 1
ATOM 758 C C . GLN A 1 106 ? 0.784 -18.609 -29.938 1 96.06 106 GLN A C 1
ATOM 760 O O . GLN A 1 106 ? -0.344 -18.25 -29.578 1 96.06 106 GLN A O 1
ATOM 765 N N . MET A 1 107 ? 1.627 -19.297 -29.188 1 97 107 MET A N 1
ATOM 766 C CA . MET A 1 107 ? 1.277 -19.562 -27.797 1 97 107 MET A CA 1
ATOM 767 C C . MET A 1 107 ? 2.525 -19.594 -26.922 1 97 107 MET A C 1
ATOM 769 O O . MET A 1 107 ? 3.639 -19.75 -27.422 1 97 107 MET A O 1
ATOM 773 N N . THR A 1 108 ? 2.365 -19.375 -25.703 1 96.44 108 THR A N 1
ATOM 774 C CA . THR A 1 108 ? 3.402 -19.547 -24.688 1 96.44 108 THR A CA 1
ATOM 775 C C . THR A 1 108 ? 2.938 -20.5 -23.594 1 96.44 108 THR A C 1
ATOM 777 O O . THR A 1 108 ? 1.779 -20.453 -23.172 1 96.44 108 THR A O 1
ATOM 780 N N . VAL A 1 109 ? 3.781 -21.422 -23.219 1 97.06 109 VAL A N 1
ATOM 781 C CA . VAL A 1 109 ? 3.514 -22.359 -22.141 1 97.06 109 VAL A CA 1
ATOM 782 C C . VAL A 1 109 ? 4.566 -22.188 -21.031 1 97.06 109 VAL A C 1
ATOM 784 O O . VAL A 1 109 ? 5.766 -22.312 -21.297 1 97.06 109 VAL A O 1
ATOM 787 N N . GLU A 1 110 ? 4.129 -21.922 -19.844 1 95.69 110 GLU A N 1
ATOM 788 C CA . GLU A 1 110 ? 5.035 -21.734 -18.719 1 95.69 110 GLU A CA 1
ATOM 789 C C . GLU A 1 110 ? 4.613 -22.594 -17.531 1 95.69 110 GLU A C 1
ATOM 791 O O . GLU A 1 110 ? 3.422 -22.828 -17.312 1 95.69 110 GLU A O 1
ATOM 796 N N . VAL A 1 111 ? 5.629 -23.047 -16.812 1 94.75 111 VAL A N 1
ATOM 797 C CA . VAL A 1 111 ? 5.34 -23.75 -15.57 1 94.75 111 VAL A CA 1
ATOM 798 C C . VAL A 1 111 ? 4.773 -22.766 -14.547 1 94.75 111 VAL A C 1
ATOM 800 O O . VAL A 1 111 ? 5.258 -21.641 -14.43 1 94.75 111 VAL A O 1
ATOM 803 N N . THR A 1 112 ? 3.705 -23.188 -13.867 1 93.88 112 THR A N 1
ATOM 804 C CA . THR A 1 112 ? 3.123 -22.359 -12.812 1 93.88 112 THR A CA 1
ATOM 805 C C . THR A 1 112 ? 2.959 -23.156 -11.523 1 93.88 112 THR A C 1
ATOM 807 O O . THR A 1 112 ? 3.346 -24.328 -11.453 1 93.88 112 THR A O 1
ATOM 810 N N . GLY A 1 113 ? 2.533 -22.5 -10.477 1 88.56 113 GLY A N 1
ATOM 811 C CA . GLY A 1 113 ? 2.42 -23.141 -9.18 1 88.56 113 GLY A CA 1
ATOM 812 C C . GLY A 1 113 ? 1.08 -23.828 -8.969 1 88.56 113 GLY A C 1
ATOM 813 O O . GLY A 1 113 ? 0.161 -23.656 -9.773 1 88.56 113 GLY A O 1
ATOM 814 N N . PRO A 1 114 ? 1.074 -24.609 -7.867 1 88.56 114 PRO A N 1
ATOM 815 C CA . PRO A 1 114 ? -0.191 -25.266 -7.539 1 88.56 114 PRO A CA 1
ATOM 816 C C . PRO A 1 114 ? -1.347 -24.281 -7.379 1 88.56 114 PRO A C 1
ATOM 818 O O . PRO A 1 114 ? -1.136 -23.141 -6.969 1 88.56 114 PRO A O 1
ATOM 821 N N . PRO A 1 115 ? -2.566 -24.781 -7.699 1 89.94 115 PRO A N 1
ATOM 822 C CA . PRO A 1 115 ? -2.965 -26.141 -8.062 1 89.94 115 PRO A CA 1
ATOM 823 C C . PRO A 1 115 ? -2.754 -26.453 -9.539 1 89.94 115 PRO A C 1
ATOM 825 O O . PRO A 1 115 ? -3.086 -27.547 -10 1 89.94 115 PRO A O 1
ATOM 828 N N . PHE A 1 116 ? -2.295 -25.562 -10.266 1 94.44 116 PHE A N 1
ATOM 829 C CA . PHE A 1 116 ? -2.088 -25.766 -11.695 1 94.44 116 PHE A CA 1
ATOM 830 C C . PHE A 1 116 ? -0.636 -26.125 -11.992 1 94.44 116 PHE A C 1
ATOM 832 O O . PHE A 1 116 ? 0.225 -26.016 -11.117 1 94.44 116 PHE A O 1
ATOM 839 N N . HIS A 1 117 ? -0.472 -26.594 -13.211 1 94.62 117 HIS A N 1
ATOM 840 C CA . HIS A 1 117 ? 0.877 -27.016 -13.57 1 94.62 117 HIS A CA 1
ATOM 841 C C . HIS A 1 117 ? 1.476 -26.109 -14.633 1 94.62 117 HIS A C 1
ATOM 843 O O . HIS A 1 117 ? 2.68 -25.828 -14.625 1 94.62 117 HIS A O 1
ATOM 849 N N . PHE A 1 118 ? 0.551 -25.656 -15.516 1 96.94 118 PHE A N 1
ATOM 850 C CA . PHE A 1 118 ? 1.038 -24.797 -16.594 1 96.94 118 PHE A CA 1
ATOM 851 C C . PHE A 1 118 ? 0.112 -23.609 -16.812 1 96.94 118 PHE A C 1
ATOM 853 O O . PHE A 1 118 ? -1.077 -23.672 -16.484 1 96.94 118 PHE A O 1
ATOM 860 N N . PHE A 1 119 ? 0.679 -22.578 -17.25 1 97.5 119 PHE A N 1
ATOM 861 C CA . PHE A 1 119 ? -0.002 -21.359 -17.703 1 97.5 119 PHE A CA 1
ATOM 862 C C . PHE A 1 119 ? 0.23 -21.125 -19.188 1 97.5 119 PHE A C 1
ATOM 864 O O . PHE A 1 119 ? 1.375 -21.031 -19.641 1 97.5 119 PHE A O 1
ATOM 871 N N . LEU A 1 120 ? -0.837 -21.094 -19.906 1 98 120 LEU A N 1
ATOM 872 C CA . LEU A 1 120 ? -0.752 -20.906 -21.344 1 98 120 LEU A CA 1
ATOM 873 C C . LEU A 1 120 ? -1.338 -19.562 -21.75 1 98 120 LEU A C 1
ATOM 875 O O . LEU A 1 120 ? -2.369 -19.141 -21.219 1 98 120 LEU A O 1
ATOM 879 N N . ARG A 1 121 ? -0.691 -18.953 -22.719 1 97.94 121 ARG A N 1
ATOM 880 C CA . ARG A 1 121 ? -1.197 -17.734 -23.328 1 97.94 121 ARG A CA 1
ATOM 881 C C . ARG A 1 121 ? -1.218 -17.828 -24.844 1 97.94 121 ARG A C 1
ATOM 883 O O . ARG A 1 121 ? -0.285 -18.359 -25.453 1 97.94 121 ARG A O 1
ATOM 890 N N . PHE A 1 122 ? -2.268 -17.297 -25.359 1 98.31 122 PHE A N 1
ATOM 891 C CA . PHE A 1 122 ? -2.471 -17.375 -26.797 1 98.31 122 PHE A CA 1
ATOM 892 C C . PHE A 1 122 ? -2.572 -15.992 -27.422 1 98.31 122 PHE A C 1
ATOM 894 O O . PHE A 1 122 ? -3.01 -15.047 -26.766 1 98.31 122 PHE A O 1
ATOM 901 N N . HIS A 1 123 ? -2.281 -15.922 -28.641 1 96.88 123 HIS A N 1
ATOM 902 C CA . HIS A 1 123 ? -2.381 -14.664 -29.359 1 96.88 123 HIS A CA 1
ATOM 903 C C . HIS A 1 123 ? -3.826 -14.359 -29.734 1 96.88 123 HIS A C 1
ATOM 905 O O . HIS A 1 123 ? -4.207 -13.188 -29.859 1 96.88 123 HIS A O 1
ATOM 911 N N . SER A 1 124 ? -4.566 -15.445 -29.891 1 95.62 124 SER A N 1
ATOM 912 C CA . SER A 1 124 ? -5.949 -15.227 -30.297 1 95.62 124 SER A CA 1
ATOM 913 C C . SER A 1 124 ? -6.922 -15.938 -29.359 1 95.62 124 SER A C 1
ATOM 915 O O . SER A 1 124 ? -6.629 -17.031 -28.859 1 95.62 124 SER A O 1
ATOM 917 N N . VAL A 1 125 ? -8.07 -15.352 -29.234 1 96.5 125 VAL A N 1
ATOM 918 C CA . VAL A 1 125 ? -9.125 -15.906 -28.391 1 96.5 125 VAL A CA 1
ATOM 919 C C . VAL A 1 125 ? -9.641 -17.203 -29 1 96.5 125 VAL A C 1
ATOM 921 O O . VAL A 1 125 ? -9.984 -18.141 -28.281 1 96.5 125 VAL A O 1
ATOM 924 N N . GLU A 1 126 ? -9.633 -17.234 -30.297 1 96.62 126 GLU A N 1
ATOM 925 C CA . GLU A 1 126 ? -10.109 -18.422 -31.016 1 96.62 126 GLU A CA 1
ATOM 926 C C . GLU A 1 126 ? -9.234 -19.641 -30.719 1 96.62 126 GLU A C 1
ATOM 928 O O . GLU A 1 126 ? -9.75 -20.719 -30.438 1 96.62 126 GLU A O 1
ATOM 933 N N . ASP A 1 127 ? -8.008 -19.406 -30.797 1 97.44 127 ASP A N 1
ATOM 934 C CA . ASP A 1 127 ? -7.07 -20.5 -30.5 1 97.44 127 ASP A CA 1
ATOM 935 C C . ASP A 1 127 ? -7.23 -20.984 -29.062 1 97.44 127 ASP A C 1
ATOM 937 O O . ASP A 1 127 ? -7.23 -22.188 -28.812 1 97.44 127 ASP A O 1
ATOM 941 N N . CYS A 1 128 ? -7.355 -20.031 -28.219 1 97.94 128 CYS A N 1
ATOM 942 C CA . CYS A 1 128 ? -7.566 -20.375 -26.812 1 97.94 128 CYS A CA 1
ATOM 943 C C . CYS A 1 128 ? -8.805 -21.25 -26.641 1 97.94 128 CYS A C 1
ATOM 945 O O . CYS A 1 128 ? -8.758 -22.266 -25.938 1 97.94 128 CYS A O 1
ATOM 947 N N . THR A 1 129 ? -9.852 -20.906 -27.266 1 97.19 129 THR A N 1
ATOM 948 C CA . THR A 1 129 ? -11.117 -21.625 -27.172 1 97.19 129 THR A CA 1
ATOM 949 C C . THR A 1 129 ? -10.977 -23.031 -27.734 1 97.19 129 THR A C 1
ATOM 951 O O . THR A 1 129 ? -11.531 -23.984 -27.172 1 97.19 129 THR A O 1
ATOM 954 N N . ARG A 1 130 ? -10.273 -23.172 -28.797 1 97 130 ARG A N 1
ATOM 955 C CA . ARG A 1 130 ? -10.039 -24.469 -29.422 1 97 130 ARG A CA 1
ATOM 956 C C . ARG A 1 130 ? -9.383 -25.438 -28.438 1 97 130 ARG A C 1
ATOM 958 O O . ARG A 1 130 ? -9.75 -26.609 -28.359 1 97 130 ARG A O 1
ATOM 965 N N . VAL A 1 131 ? -8.445 -24.922 -27.75 1 97.94 131 VAL A N 1
ATOM 966 C CA . VAL A 1 131 ? -7.715 -25.766 -26.812 1 97.94 131 VAL A CA 1
ATOM 967 C C . VAL A 1 131 ? -8.633 -26.156 -25.656 1 97.94 131 VAL A C 1
ATOM 969 O O . VAL A 1 131 ? -8.555 -27.281 -25.141 1 97.94 131 VAL A O 1
ATOM 972 N N . VAL A 1 132 ? -9.5 -25.25 -25.219 1 97.31 132 VAL A N 1
ATOM 973 C CA . VAL A 1 132 ? -10.445 -25.547 -24.141 1 97.31 132 VAL A CA 1
ATOM 974 C C . VAL A 1 132 ? -11.312 -26.734 -24.531 1 97.31 132 VAL A C 1
ATOM 976 O O . VAL A 1 132 ? -11.617 -27.594 -23.703 1 97.31 132 VAL A O 1
ATOM 979 N N . TYR A 1 133 ? -11.648 -26.828 -25.781 1 96.25 133 TYR A N 1
ATOM 980 C CA . TYR A 1 133 ? -12.508 -27.906 -26.266 1 96.25 133 TYR A CA 1
ATOM 981 C C . TYR A 1 133 ? -11.766 -29.25 -26.25 1 96.25 133 TYR A C 1
ATOM 983 O O . TYR A 1 133 ? -12.383 -30.312 -26.234 1 96.25 133 TYR A O 1
ATOM 991 N N . ALA A 1 134 ? -10.469 -29.188 -26.266 1 96.62 134 ALA A N 1
ATOM 992 C CA . ALA A 1 134 ? -9.648 -30.406 -26.266 1 96.62 134 ALA A CA 1
ATOM 993 C C . ALA A 1 134 ? -9.336 -30.859 -24.844 1 96.62 134 ALA A C 1
ATOM 995 O O . ALA A 1 134 ? -8.586 -31.812 -24.641 1 96.62 134 ALA A O 1
ATOM 996 N N . SER A 1 135 ? -9.883 -30.203 -23.859 1 96.25 135 SER A N 1
ATOM 997 C CA . SER A 1 135 ? -9.594 -30.5 -22.453 1 96.25 135 SER A CA 1
ATOM 998 C C . SER A 1 135 ? -9.914 -31.953 -22.125 1 96.25 135 SER A C 1
ATOM 1000 O O . SER A 1 135 ? -10.961 -32.469 -22.5 1 96.25 135 SER A O 1
ATOM 1002 N N . GLU A 1 136 ? -9.031 -32.625 -21.516 1 94.56 136 GLU A N 1
ATOM 1003 C CA . GLU A 1 136 ? -9.109 -34 -21.047 1 94.56 136 GLU A CA 1
ATOM 1004 C C . GLU A 1 136 ? -9.094 -35 -22.203 1 94.56 136 GLU A C 1
ATOM 1006 O O . GLU A 1 136 ? -9.211 -36.219 -22 1 94.56 136 GLU A O 1
ATOM 1011 N N . GLN A 1 137 ? -8.961 -34.531 -23.391 1 94.56 137 GLN A N 1
ATOM 1012 C CA . GLN A 1 137 ? -8.812 -35.375 -24.562 1 94.56 137 GLN A CA 1
ATOM 1013 C C . GLN A 1 137 ? -7.371 -35.375 -25.078 1 94.56 137 GLN A C 1
ATOM 1015 O O . GLN A 1 137 ? -6.895 -36.375 -25.609 1 94.56 137 GLN A O 1
ATOM 1020 N N . LEU A 1 138 ? -6.828 -34.25 -24.844 1 94 138 LEU A N 1
ATOM 1021 C CA . LEU A 1 138 ? -5.441 -34.094 -25.266 1 94 138 LEU A CA 1
ATOM 1022 C C . LEU A 1 138 ? -4.5 -34.875 -24.375 1 94 138 LEU A C 1
ATOM 1024 O O . LEU A 1 138 ? -4.645 -34.875 -23.141 1 94 138 LEU A O 1
ATOM 1028 N N . ARG A 1 139 ? -3.605 -35.562 -25.016 1 92.5 139 ARG A N 1
ATOM 1029 C CA . ARG A 1 139 ? -2.623 -36.344 -24.281 1 92.5 139 ARG A CA 1
ATOM 1030 C C . ARG A 1 139 ? -1.212 -35.812 -24.5 1 92.5 139 ARG A C 1
ATOM 1032 O O . ARG A 1 139 ? -0.874 -35.406 -25.609 1 92.5 139 ARG A O 1
ATOM 1039 N N . CYS A 1 140 ? -0.516 -35.781 -23.484 1 93 140 CYS A N 1
ATOM 1040 C CA . CYS A 1 140 ? 0.883 -35.375 -23.516 1 93 140 CYS A CA 1
ATOM 1041 C C . CYS A 1 140 ? 1.721 -36.219 -22.578 1 93 140 CYS A C 1
ATOM 1043 O O . CYS A 1 140 ? 1.455 -36.281 -21.375 1 93 140 CYS A O 1
ATOM 1045 N N . GLY A 1 141 ? 2.738 -36.906 -23.125 1 88.12 141 GLY A N 1
ATOM 1046 C CA . GLY A 1 141 ? 3.576 -37.75 -22.297 1 88.12 141 GLY A CA 1
ATOM 1047 C C . GLY A 1 141 ? 2.801 -38.875 -21.625 1 88.12 141 GLY A C 1
ATOM 1048 O O . GLY A 1 141 ? 3.098 -39.219 -20.469 1 88.12 141 GLY A O 1
ATOM 1049 N N . GLY A 1 142 ? 1.727 -39.281 -22.172 1 87.12 142 GLY A N 1
ATOM 1050 C CA . GLY A 1 142 ? 0.94 -40.375 -21.625 1 87.12 142 GLY A CA 1
ATOM 1051 C C . GLY A 1 142 ? -0.133 -39.906 -20.656 1 87.12 142 GLY A C 1
ATOM 1052 O O . GLY A 1 142 ? -0.95 -40.719 -20.203 1 87.12 142 GLY A O 1
ATOM 1053 N N . SER A 1 143 ? -0.153 -38.688 -20.391 1 93.19 143 SER A N 1
ATOM 1054 C CA . SER A 1 143 ? -1.119 -38.156 -19.438 1 93.19 143 SER A CA 1
ATOM 1055 C C . SER A 1 143 ? -2.182 -37.312 -20.125 1 93.19 143 SER A C 1
ATOM 1057 O O . SER A 1 143 ? -1.922 -36.719 -21.172 1 93.19 143 SER A O 1
ATOM 1059 N N . ARG A 1 144 ? -3.264 -37.281 -19.516 1 95.06 144 ARG A N 1
ATOM 1060 C CA . ARG A 1 144 ? -4.309 -36.375 -19.984 1 95.06 144 ARG A CA 1
ATOM 1061 C C . ARG A 1 144 ? -4.117 -35 -19.406 1 95.06 144 ARG A C 1
ATOM 1063 O O . ARG A 1 144 ? -3.645 -34.844 -18.281 1 95.06 144 ARG A O 1
ATOM 1070 N N . ILE A 1 145 ? -4.527 -34 -20.188 1 96.81 145 ILE A N 1
ATOM 1071 C CA . ILE A 1 145 ? -4.355 -32.625 -19.75 1 96.81 145 ILE A CA 1
ATOM 1072 C C . ILE A 1 145 ? -5.715 -31.953 -19.641 1 96.81 145 ILE A C 1
ATOM 1074 O O . ILE A 1 145 ? -6.531 -32 -20.562 1 96.81 145 ILE A O 1
ATOM 1078 N N . GLY A 1 146 ? -6 -31.422 -18.438 1 97.44 146 GLY A N 1
ATOM 1079 C CA . GLY A 1 146 ? -7.168 -30.578 -18.25 1 97.44 146 GLY A CA 1
ATOM 1080 C C . GLY A 1 146 ? -6.871 -29.094 -18.438 1 97.44 146 GLY A C 1
ATOM 1081 O O . GLY A 1 146 ? -5.828 -28.609 -18 1 97.44 146 GLY A O 1
ATOM 1082 N N . PHE A 1 147 ? -7.754 -28.406 -19.141 1 97.88 147 PHE A N 1
ATOM 1083 C CA . PHE A 1 147 ? -7.594 -26.984 -19.344 1 97.88 147 PHE A CA 1
ATOM 1084 C C . PHE A 1 147 ? -8.734 -26.203 -18.703 1 97.88 147 PHE A C 1
ATOM 1086 O O . PHE A 1 147 ? -9.883 -26.641 -18.734 1 97.88 147 PHE A O 1
ATOM 1093 N N . GLN A 1 148 ? -8.398 -25.078 -18.047 1 96.69 148 GLN A N 1
ATOM 1094 C CA . GLN A 1 148 ? -9.352 -24.156 -17.453 1 96.69 148 GLN A CA 1
ATOM 1095 C C . GLN A 1 148 ? -9.055 -22.719 -17.875 1 96.69 148 GLN A C 1
ATOM 1097 O O . GLN A 1 148 ? -7.902 -22.281 -17.875 1 96.69 148 GLN A O 1
ATOM 1102 N N . ARG A 1 149 ? -10.102 -22.016 -18.25 1 97.25 149 ARG A N 1
ATOM 1103 C CA . ARG A 1 149 ? -9.922 -20.609 -18.609 1 97.25 149 ARG A CA 1
ATOM 1104 C C . ARG A 1 149 ? -9.445 -19.797 -17.391 1 97.25 149 ARG A C 1
ATOM 1106 O O . ARG A 1 149 ? -9.922 -20 -16.281 1 97.25 149 ARG A O 1
ATOM 1113 N N . TRP A 1 150 ? -8.578 -18.922 -17.672 1 96.12 150 TRP A N 1
ATOM 1114 C CA . TRP A 1 150 ? -8.086 -18.016 -16.641 1 96.12 150 TRP A CA 1
ATOM 1115 C C . TRP A 1 150 ? -9.195 -17.062 -16.172 1 96.12 150 TRP A C 1
ATOM 1117 O O . TRP A 1 150 ? -10 -16.594 -16.984 1 96.12 150 TRP A O 1
ATOM 1127 N N . SER A 1 151 ? -9.273 -16.828 -14.938 1 93.56 151 SER A N 1
ATOM 1128 C CA . SER A 1 151 ? -10.016 -15.742 -14.328 1 93.56 151 SER A CA 1
ATOM 1129 C C . SER A 1 151 ? -9.273 -15.188 -13.109 1 93.56 151 SER A C 1
ATOM 1131 O O . SER A 1 151 ? -8.398 -15.852 -12.555 1 93.56 151 SER A O 1
ATOM 1133 N N . SER A 1 152 ? -9.641 -14.031 -12.766 1 89.94 152 SER A N 1
ATOM 1134 C CA . SER A 1 152 ? -9.031 -13.43 -11.586 1 89.94 152 SER A CA 1
ATOM 1135 C C . SER A 1 152 ? -9.297 -14.266 -10.336 1 89.94 152 SER A C 1
ATOM 1137 O O . SER A 1 152 ? -8.586 -14.141 -9.336 1 89.94 152 SER A O 1
ATOM 1139 N N . TRP A 1 153 ? -10.188 -15.195 -10.445 1 90.88 153 TRP A N 1
ATOM 1140 C CA . TRP A 1 153 ? -10.617 -15.984 -9.297 1 90.88 153 TRP A CA 1
ATOM 1141 C C . TRP A 1 153 ? -9.984 -17.375 -9.32 1 90.88 153 TRP A C 1
ATOM 1143 O O . TRP A 1 153 ? -10.141 -18.141 -8.367 1 90.88 153 TRP A O 1
ATOM 1153 N N . SER A 1 154 ? -9.312 -17.609 -10.336 1 92.69 154 SER A N 1
ATOM 1154 C CA . SER A 1 154 ? -8.828 -18.984 -10.539 1 92.69 154 SER A CA 1
ATOM 1155 C C . SER A 1 154 ? -7.934 -19.422 -9.391 1 92.69 154 SER A C 1
ATOM 1157 O O . SER A 1 154 ? -7.961 -20.594 -8.992 1 92.69 154 SER A O 1
ATOM 1159 N N . ARG A 1 155 ? -7.191 -18.453 -8.797 1 92.31 155 ARG A N 1
ATOM 1160 C CA . ARG A 1 155 ? -6.242 -18.828 -7.754 1 92.31 155 ARG A CA 1
ATOM 1161 C C . ARG A 1 155 ? -6.637 -18.203 -6.418 1 92.31 155 ARG A C 1
ATOM 1163 O O . ARG A 1 155 ? -5.93 -18.359 -5.422 1 92.31 155 ARG A O 1
ATOM 1170 N N . GLY A 1 156 ? -7.598 -17.484 -6.5 1 93 156 GLY A N 1
ATOM 1171 C CA . GLY A 1 156 ? -7.93 -16.719 -5.309 1 93 156 GLY A CA 1
ATOM 1172 C C . GLY A 1 156 ? -9.188 -17.219 -4.617 1 93 156 GLY A C 1
ATOM 1173 O O . GLY A 1 156 ? -9.945 -18 -5.188 1 93 156 GLY A O 1
ATOM 1174 N N . LYS A 1 157 ? -9.352 -16.828 -3.361 1 94.81 157 LYS A N 1
ATOM 1175 C CA . LYS A 1 157 ? -10.547 -17.062 -2.564 1 94.81 157 LYS A CA 1
ATOM 1176 C C . LYS A 1 157 ? -11.32 -15.758 -2.34 1 94.81 157 LYS A C 1
ATOM 1178 O O . LYS A 1 157 ? -10.719 -14.695 -2.193 1 94.81 157 LYS A O 1
ATOM 1183 N N . SER A 1 158 ? -12.555 -15.93 -2.256 1 93.94 158 SER A N 1
ATOM 1184 C CA . SER A 1 158 ? -13.398 -14.758 -2.049 1 93.94 158 SER A CA 1
ATOM 1185 C C . SER A 1 158 ? -13.281 -14.234 -0.62 1 93.94 158 SER A C 1
ATOM 1187 O O . SER A 1 158 ? -13.203 -15.023 0.329 1 93.94 158 SER A O 1
ATOM 1189 N N . SER A 1 159 ? -13.188 -12.945 -0.508 1 93.75 159 SER A N 1
ATOM 1190 C CA . SER A 1 159 ? -13.258 -12.219 0.756 1 93.75 159 SER A CA 1
ATOM 1191 C C . SER A 1 159 ? -13.969 -10.883 0.589 1 93.75 159 SER A C 1
ATOM 1193 O O . SER A 1 159 ? -14.5 -10.586 -0.483 1 93.75 159 SER A O 1
ATOM 1195 N N . GLN A 1 160 ? -14.117 -10.18 1.729 1 92.12 160 GLN A N 1
ATOM 1196 C CA . GLN A 1 160 ? -14.844 -8.922 1.61 1 92.12 160 GLN A CA 1
ATOM 1197 C C . GLN A 1 160 ? -14.391 -7.922 2.666 1 92.12 160 GLN A C 1
ATOM 1199 O O . GLN A 1 160 ? -13.805 -8.305 3.682 1 92.12 160 GLN A O 1
ATOM 1204 N N . LEU A 1 161 ? -14.57 -6.746 2.426 1 93 161 LEU A N 1
ATOM 1205 C CA . LEU A 1 161 ? -14.555 -5.637 3.375 1 93 161 LEU A CA 1
ATOM 1206 C C . LEU A 1 161 ? -15.969 -5.207 3.73 1 93 161 LEU A C 1
ATOM 1208 O O . LEU A 1 161 ? -16.625 -4.508 2.953 1 93 161 LEU A O 1
ATOM 1212 N N . PRO A 1 162 ? -16.422 -5.504 4.879 1 89.62 162 PRO A N 1
ATOM 1213 C CA . PRO A 1 162 ? -17.859 -5.398 5.137 1 89.62 162 PRO A CA 1
ATOM 1214 C C . PRO A 1 162 ? -18.25 -4.055 5.754 1 89.62 162 PRO A C 1
ATOM 1216 O O . PRO A 1 162 ? -19.438 -3.721 5.805 1 89.62 162 PRO A O 1
ATOM 1219 N N . TYR A 1 163 ? -17.25 -3.238 6.23 1 90 163 TYR A N 1
ATOM 1220 C CA . TYR A 1 163 ? -17.625 -2.057 7 1 90 163 TYR A CA 1
ATOM 1221 C C . TYR A 1 163 ? -17.359 -0.782 6.211 1 90 163 TYR A C 1
ATOM 1223 O O . TYR A 1 163 ? -16.203 -0.479 5.898 1 90 163 TYR A O 1
ATOM 1231 N N . LYS A 1 164 ? -18.391 -0.116 5.949 1 92.69 164 LYS A N 1
ATOM 1232 C CA . LYS A 1 164 ? -18.203 1.235 5.426 1 92.69 164 LYS A CA 1
ATOM 1233 C C . LYS A 1 164 ? -17.969 2.234 6.555 1 92.69 164 LYS A C 1
ATOM 1235 O O . LYS A 1 164 ? -18.766 2.311 7.5 1 92.69 164 LYS A O 1
ATOM 1240 N N . THR A 1 165 ? -16.875 3.006 6.43 1 93.94 165 THR A N 1
ATOM 1241 C CA . THR A 1 165 ? -16.438 3.828 7.555 1 93.94 165 THR A CA 1
ATOM 1242 C C . THR A 1 165 ? -16.078 5.234 7.086 1 93.94 165 THR A C 1
ATOM 1244 O O . THR A 1 165 ? -15.43 5.398 6.047 1 93.94 165 THR A O 1
ATOM 1247 N N . THR A 1 166 ? -16.516 6.18 7.828 1 95.44 166 THR A N 1
ATOM 1248 C CA . THR A 1 166 ? -16.062 7.555 7.633 1 95.44 166 THR A CA 1
ATOM 1249 C C . THR A 1 166 ? -14.898 7.879 8.562 1 95.44 166 THR A C 1
ATOM 1251 O O . THR A 1 166 ? -14.992 7.688 9.781 1 95.44 166 THR A O 1
ATOM 1254 N N . LEU A 1 167 ? -13.812 8.344 7.957 1 96.94 167 LEU A N 1
ATOM 1255 C CA . LEU A 1 167 ? -12.594 8.625 8.703 1 96.94 167 LEU A CA 1
ATOM 1256 C C . LEU A 1 167 ? -12.164 10.078 8.508 1 96.94 167 LEU A C 1
ATOM 1258 O O . LEU A 1 167 ? -12.516 10.703 7.504 1 96.94 167 LEU A O 1
ATOM 1262 N N . SER A 1 168 ? -11.492 10.594 9.484 1 96.44 168 SER A N 1
ATOM 1263 C CA . SER A 1 168 ? -10.727 11.828 9.359 1 96.44 168 SER A CA 1
ATOM 1264 C C . SER A 1 168 ? -9.258 11.602 9.703 1 96.44 168 SER A C 1
ATOM 1266 O O . SER A 1 168 ? -8.938 10.945 10.703 1 96.44 168 SER A O 1
ATOM 1268 N N . LEU A 1 169 ? -8.406 12.07 8.883 1 97.19 169 LEU A N 1
ATOM 1269 C CA . LEU A 1 169 ? -6.965 11.945 9.055 1 97.19 169 LEU A CA 1
ATOM 1270 C C . LEU A 1 169 ? -6.34 13.297 9.391 1 97.19 169 LEU A C 1
ATOM 1272 O O . LEU A 1 169 ? -6.492 14.258 8.641 1 97.19 169 LEU A O 1
ATOM 1276 N N . GLU A 1 170 ? -5.672 13.281 10.477 1 95.88 170 GLU A N 1
ATOM 1277 C CA . GLU A 1 170 ? -4.996 14.492 10.93 1 95.88 170 GLU A CA 1
ATOM 1278 C C . GLU A 1 170 ? -3.482 14.312 10.945 1 95.88 170 GLU A C 1
ATOM 1280 O O . GLU A 1 170 ? -2.971 13.375 11.57 1 95.88 170 GLU A O 1
ATOM 1285 N N . GLY A 1 171 ? -2.822 15.219 10.219 1 94.19 171 GLY A N 1
ATOM 1286 C CA . GLY A 1 171 ? -1.37 15.148 10.273 1 94.19 171 GLY A CA 1
ATOM 1287 C C . GLY A 1 171 ? -0.745 14.711 8.961 1 94.19 171 GLY A C 1
ATOM 1288 O O . GLY A 1 171 ? 0.479 14.719 8.82 1 94.19 171 GLY A O 1
ATOM 1289 N N . LEU A 1 172 ? -1.539 14.344 8.062 1 94.31 172 LEU A N 1
ATOM 1290 C CA . LEU A 1 172 ? -1.015 14.023 6.738 1 94.31 172 LEU A CA 1
ATOM 1291 C C . LEU A 1 172 ? -0.47 15.273 6.055 1 94.31 172 LEU A C 1
ATOM 1293 O O . LEU A 1 172 ? -1.128 16.312 6.039 1 94.31 172 LEU A O 1
ATOM 1297 N N . PRO A 1 173 ? 0.725 15.125 5.551 1 94.06 173 PRO A N 1
ATOM 1298 C CA . PRO A 1 173 ? 1.253 16.312 4.875 1 94.06 173 PRO A CA 1
ATOM 1299 C C . PRO A 1 173 ? 0.441 16.703 3.641 1 94.06 173 PRO A C 1
ATOM 1301 O O . PRO A 1 173 ? -0.226 15.852 3.045 1 94.06 173 PRO A O 1
ATOM 1304 N N . GLU A 1 174 ? 0.547 17.922 3.213 1 94 174 GLU A N 1
ATOM 1305 C CA . GLU A 1 174 ? -0.288 18.469 2.152 1 94 174 GLU A CA 1
ATOM 1306 C C . GLU A 1 174 ? -0.038 17.766 0.825 1 94 174 GLU A C 1
ATOM 1308 O O . GLU A 1 174 ? -0.958 17.594 0.021 1 94 174 GLU A O 1
ATOM 1313 N N . GLU A 1 175 ? 1.177 17.344 0.645 1 93.81 175 GLU A N 1
ATOM 1314 C CA . GLU A 1 175 ? 1.522 16.672 -0.609 1 93.81 175 GLU A CA 1
ATOM 1315 C C . GLU A 1 175 ? 0.944 15.266 -0.666 1 93.81 175 GLU A C 1
ATOM 1317 O O . GLU A 1 175 ? 0.973 14.617 -1.715 1 93.81 175 GLU A O 1
ATOM 1322 N N . ALA A 1 176 ? 0.369 14.797 0.395 1 94.94 176 ALA A N 1
ATOM 1323 C CA . ALA A 1 176 ? -0.211 13.461 0.435 1 94.94 176 ALA A CA 1
ATOM 1324 C C . ALA A 1 176 ? -1.73 13.516 0.297 1 94.94 176 ALA A C 1
ATOM 1326 O O . ALA A 1 176 ? -2.41 12.492 0.438 1 94.94 176 ALA A O 1
ATOM 1327 N N . TRP A 1 177 ? -2.248 14.719 0.079 1 94.19 177 TRP A N 1
ATOM 1328 C CA . TRP A 1 177 ? -3.695 14.883 0.002 1 94.19 177 TRP A CA 1
ATOM 1329 C C . TRP A 1 177 ? -4.203 14.57 -1.401 1 94.19 177 TRP A C 1
ATOM 1331 O O . TRP A 1 177 ? -4.879 15.398 -2.023 1 94.19 177 TRP A O 1
ATOM 1341 N N . ASP A 1 178 ? -3.945 13.461 -1.885 1 93.31 178 ASP A N 1
ATOM 1342 C CA . ASP A 1 178 ? -4.473 12.953 -3.146 1 93.31 178 ASP A CA 1
ATOM 1343 C C . ASP A 1 178 ? -5.051 11.555 -2.977 1 93.31 178 ASP A C 1
ATOM 1345 O O . ASP A 1 178 ? -4.668 10.82 -2.059 1 93.31 178 ASP A O 1
ATOM 1349 N N . GLU A 1 179 ? -5.93 11.164 -3.848 1 94.06 179 GLU A N 1
ATOM 1350 C CA . GLU A 1 179 ? -6.707 9.93 -3.725 1 94.06 179 GLU A CA 1
ATOM 1351 C C . GLU A 1 179 ? -5.797 8.711 -3.682 1 94.06 179 GLU A C 1
ATOM 1353 O O . GLU A 1 179 ? -6.016 7.793 -2.883 1 94.06 179 GLU A O 1
ATOM 1358 N N . ASP A 1 180 ? -4.82 8.664 -4.492 1 93.25 180 ASP A N 1
ATOM 1359 C CA . ASP A 1 180 ? -3.938 7.504 -4.57 1 93.25 180 ASP A CA 1
ATOM 1360 C C . ASP A 1 180 ? -3.168 7.312 -3.264 1 93.25 180 ASP A C 1
ATOM 1362 O O . ASP A 1 180 ? -3.08 6.195 -2.748 1 93.25 180 ASP A O 1
ATOM 1366 N N . THR A 1 181 ? -2.631 8.375 -2.738 1 94.81 181 THR A N 1
ATOM 1367 C CA . THR A 1 181 ? -1.86 8.312 -1.502 1 94.81 181 THR A CA 1
ATOM 1368 C C . THR A 1 181 ? -2.742 7.871 -0.337 1 94.81 181 THR A C 1
ATOM 1370 O O . THR A 1 181 ? -2.354 7.004 0.448 1 94.81 181 THR A O 1
ATOM 1373 N N . VAL A 1 182 ? -3.887 8.461 -0.287 1 97.12 182 VAL A N 1
ATOM 1374 C CA . VAL A 1 182 ? -4.805 8.141 0.799 1 97.12 182 VAL A CA 1
ATOM 1375 C C . VAL A 1 182 ? -5.234 6.68 0.693 1 97.12 182 VAL A C 1
ATOM 1377 O O . VAL A 1 182 ? -5.34 5.98 1.705 1 97.12 182 VAL A O 1
ATOM 1380 N N . ASN A 1 183 ? -5.484 6.254 -0.488 1 96.56 183 ASN A N 1
ATOM 1381 C CA . ASN A 1 183 ? -5.844 4.852 -0.672 1 96.56 183 ASN A CA 1
ATOM 1382 C C . ASN A 1 183 ? -4.723 3.92 -0.211 1 96.56 183 ASN A C 1
ATOM 1384 O O . ASN A 1 183 ? -4.984 2.902 0.433 1 96.56 183 ASN A O 1
ATOM 1388 N N . LEU A 1 184 ? -3.525 4.25 -0.568 1 96.56 184 LEU A N 1
ATOM 1389 C CA . LEU A 1 184 ? -2.389 3.445 -0.13 1 96.56 184 LEU A CA 1
ATOM 1390 C C . LEU A 1 184 ? -2.301 3.412 1.392 1 96.56 184 LEU A C 1
ATOM 1392 O O . LEU A 1 184 ? -2.004 2.369 1.978 1 96.56 184 LEU A O 1
ATOM 1396 N N . LEU A 1 185 ? -2.514 4.488 1.983 1 97.06 185 LEU A N 1
ATOM 1397 C CA . LEU A 1 185 ? -2.512 4.566 3.439 1 97.06 185 LEU A CA 1
ATOM 1398 C C . LEU A 1 185 ? -3.598 3.672 4.031 1 97.06 185 LEU A C 1
ATOM 1400 O O . LEU A 1 185 ? -3.342 2.918 4.977 1 97.06 185 LEU A O 1
ATOM 1404 N N . LEU A 1 186 ? -4.754 3.744 3.459 1 97.88 186 LEU A N 1
ATOM 1405 C CA . LEU A 1 186 ? -5.891 2.986 3.971 1 97.88 186 LEU A CA 1
ATOM 1406 C C . LEU A 1 186 ? -5.664 1.488 3.801 1 97.88 186 LEU A C 1
ATOM 1408 O O . LEU A 1 186 ? -6.109 0.691 4.629 1 97.88 186 LEU A O 1
ATOM 1412 N N . THR A 1 187 ? -5.023 1.079 2.695 1 97.56 187 THR A N 1
ATOM 1413 C CA . THR A 1 187 ? -4.719 -0.34 2.549 1 97.56 187 THR A CA 1
ATOM 1414 C C . THR A 1 187 ? -3.846 -0.827 3.701 1 97.56 187 THR A C 1
ATOM 1416 O O . THR A 1 187 ? -3.943 -1.984 4.113 1 97.56 187 THR A O 1
ATOM 1419 N N . GLY A 1 188 ? -3.07 0.066 4.258 1 96.31 188 GLY A N 1
ATOM 1420 C CA . GLY A 1 188 ? -2.219 -0.263 5.391 1 96.31 188 GLY A CA 1
ATOM 1421 C C . GLY A 1 188 ? -3.002 -0.583 6.652 1 96.31 188 GLY A C 1
ATOM 1422 O O . GLY A 1 188 ? -2.469 -1.197 7.578 1 96.31 188 GLY A O 1
ATOM 1423 N N . VAL A 1 189 ? -4.195 -0.162 6.68 1 96.44 189 VAL A N 1
ATOM 1424 C CA . VAL A 1 189 ? -5.043 -0.479 7.82 1 96.44 189 VAL A CA 1
ATOM 1425 C C . VAL A 1 189 ? -6.219 -1.344 7.371 1 96.44 189 VAL A C 1
ATOM 1427 O O . VAL A 1 189 ? -7.316 -1.247 7.922 1 96.44 189 VAL A O 1
ATOM 1430 N N . ASP A 1 190 ? -6.027 -2.043 6.285 1 96.88 190 ASP A N 1
ATOM 1431 C CA . ASP A 1 190 ? -6.938 -3.057 5.754 1 96.88 190 ASP A CA 1
ATOM 1432 C C . ASP A 1 190 ? -8.242 -2.426 5.27 1 96.88 190 ASP A C 1
ATOM 1434 O O . ASP A 1 190 ? -9.328 -2.91 5.59 1 96.88 190 ASP A O 1
ATOM 1438 N N . GLY A 1 191 ? -8.062 -1.341 4.566 1 97.44 191 GLY A N 1
ATOM 1439 C CA . GLY A 1 191 ? -9.211 -0.659 3.984 1 97.44 191 GLY A CA 1
ATOM 1440 C C . GLY A 1 191 ? -8.969 -0.2 2.559 1 97.44 191 GLY A C 1
ATOM 1441 O O . GLY A 1 191 ? -7.848 -0.292 2.051 1 97.44 191 GLY A O 1
ATOM 1442 N N . GLU A 1 192 ? -10.07 0.209 1.967 1 97.06 192 GLU A N 1
ATOM 1443 C CA . GLU A 1 192 ? -10.055 0.77 0.619 1 97.06 192 GLU A CA 1
ATOM 1444 C C . GLU A 1 192 ? -10.836 2.078 0.555 1 97.06 192 GLU A C 1
ATOM 1446 O O . GLU A 1 192 ? -11.961 2.162 1.06 1 97.06 192 GLU A O 1
ATOM 1451 N N . LEU A 1 193 ? -10.242 2.977 -0.104 1 97.31 193 LEU A N 1
ATOM 1452 C CA . LEU A 1 193 ? -10.867 4.289 -0.236 1 97.31 193 LEU A CA 1
ATOM 1453 C C . LEU A 1 193 ? -12.117 4.215 -1.102 1 97.31 193 LEU A C 1
ATOM 1455 O O . LEU A 1 193 ? -12.117 3.572 -2.152 1 97.31 193 LEU A O 1
ATOM 1459 N N . VAL A 1 194 ? -13.156 4.824 -0.624 1 95 194 VAL A N 1
ATOM 1460 C CA . VAL A 1 194 ? -14.367 4.988 -1.418 1 95 194 VAL A CA 1
ATOM 1461 C C . VAL A 1 194 ? -14.398 6.387 -2.031 1 95 194 VAL A C 1
ATOM 1463 O O . VAL A 1 194 ? -14.523 6.535 -3.25 1 95 194 VAL A O 1
ATOM 1466 N N . ASP A 1 195 ? -14.242 7.398 -1.073 1 95.44 195 ASP A N 1
ATOM 1467 C CA . ASP A 1 195 ? -14.32 8.789 -1.524 1 95.44 195 ASP A CA 1
ATOM 1468 C C . ASP A 1 195 ? -13.594 9.719 -0.553 1 95.44 195 ASP A C 1
ATOM 1470 O O . ASP A 1 195 ? -13.609 9.492 0.659 1 95.44 195 ASP A O 1
ATOM 1474 N N . MET A 1 196 ? -12.938 10.672 -1.17 1 95.5 196 MET A N 1
ATOM 1475 C CA . MET A 1 196 ? -12.461 11.789 -0.361 1 95.5 196 MET A CA 1
ATOM 1476 C C . MET A 1 196 ? -13.547 12.852 -0.203 1 95.5 196 MET A C 1
ATOM 1478 O O . MET A 1 196 ? -14.203 13.219 -1.177 1 95.5 196 MET A O 1
ATOM 1482 N N . LEU A 1 197 ? -13.672 13.281 0.91 1 94.19 197 LEU A N 1
ATOM 1483 C CA . LEU A 1 197 ? -14.68 14.312 1.168 1 94.19 197 LEU A CA 1
ATOM 1484 C C . LEU A 1 197 ? -14.055 15.703 1.131 1 94.19 197 LEU A C 1
ATOM 1486 O O . LEU A 1 197 ? -12.867 15.859 1.411 1 94.19 197 LEU A O 1
ATOM 1490 N N . PRO A 1 198 ? -14.859 16.594 0.756 1 90.44 198 PRO A N 1
ATOM 1491 C CA . PRO A 1 198 ? -14.336 17.953 0.713 1 90.44 198 PRO A CA 1
ATOM 1492 C C . PRO A 1 198 ? -13.859 18.453 2.078 1 90.44 198 PRO A C 1
ATOM 1494 O O . PRO A 1 198 ? -14.477 18.125 3.102 1 90.44 198 PRO A O 1
ATOM 1497 N N . SER A 1 199 ? -12.719 19.125 1.97 1 86.12 199 SER A N 1
ATOM 1498 C CA . SER A 1 199 ? -12.172 19.703 3.188 1 86.12 199 SER A CA 1
ATOM 1499 C C . SER A 1 199 ? -12.141 21.234 3.102 1 86.12 199 SER A C 1
ATOM 1501 O O . SER A 1 199 ? -11.953 21.797 2.021 1 86.12 199 SER A O 1
ATOM 1503 N N . THR A 1 200 ? -12.383 21.828 4.262 1 81.94 200 THR A N 1
ATOM 1504 C CA . THR A 1 200 ? -12.367 23.297 4.316 1 81.94 200 THR A CA 1
ATOM 1505 C C . THR A 1 200 ? -10.961 23.797 4.633 1 81.94 200 THR A C 1
ATOM 1507 O O . THR A 1 200 ? -10.695 25 4.539 1 81.94 200 THR A O 1
ATOM 1510 N N . ASP A 1 201 ? -10.156 22.906 5.023 1 85.75 201 ASP A N 1
ATOM 1511 C CA . ASP A 1 201 ? -8.781 23.25 5.375 1 85.75 201 ASP A CA 1
ATOM 1512 C C . ASP A 1 201 ? -7.828 22.109 5.078 1 85.75 201 ASP A C 1
ATOM 1514 O O . ASP A 1 201 ? -8.211 21.125 4.43 1 85.75 201 ASP A O 1
ATOM 1518 N N . LYS A 1 202 ? -6.586 22.375 5.418 1 89.38 202 LYS A N 1
ATOM 1519 C CA . LYS A 1 202 ? -5.559 21.359 5.219 1 89.38 202 LYS A CA 1
ATOM 1520 C C . LYS A 1 202 ? -5.121 20.75 6.547 1 89.38 202 LYS A C 1
ATOM 1522 O O . LYS A 1 202 ? -3.971 20.328 6.699 1 89.38 202 LYS A O 1
ATOM 1527 N N . TRP A 1 203 ? -6.07 20.797 7.441 1 90.44 203 TRP A N 1
ATOM 1528 C CA . TRP A 1 203 ? -5.773 20.25 8.758 1 90.44 203 TRP A CA 1
ATOM 1529 C C . TRP A 1 203 ? -6.332 18.828 8.898 1 90.44 203 TRP A C 1
ATOM 1531 O O . TRP A 1 203 ? -5.621 17.922 9.328 1 90.44 203 TRP A O 1
ATOM 1541 N N . LEU A 1 204 ? -7.535 18.688 8.484 1 94.5 204 LEU A N 1
ATOM 1542 C CA . LEU A 1 204 ? -8.227 17.406 8.594 1 94.5 204 LEU A CA 1
ATOM 1543 C C . LEU A 1 204 ? -8.688 16.922 7.223 1 94.5 204 LEU A C 1
ATOM 1545 O O . LEU A 1 204 ? -9.469 17.594 6.551 1 94.5 204 LEU A O 1
ATOM 1549 N N . LEU A 1 205 ? -8.211 15.773 6.844 1 96 205 LEU A N 1
ATOM 1550 C CA . LEU A 1 205 ? -8.688 15.125 5.621 1 96 205 LEU A CA 1
ATOM 1551 C C . LEU A 1 205 ? -9.812 14.141 5.926 1 96 205 LEU A C 1
ATOM 1553 O O . LEU A 1 205 ? -9.664 13.266 6.785 1 96 205 LEU A O 1
ATOM 1557 N N . HIS A 1 206 ? -10.914 14.328 5.258 1 96.5 206 HIS A N 1
ATOM 1558 C CA . HIS A 1 206 ? -12.062 13.445 5.449 1 96.5 206 HIS A CA 1
ATOM 1559 C C . HIS A 1 206 ? -12.227 12.484 4.277 1 96.5 206 HIS A C 1
ATOM 1561 O O . HIS A 1 206 ? -12.062 12.883 3.119 1 96.5 206 HIS A O 1
ATOM 1567 N N . CYS A 1 207 ? -12.586 11.273 4.656 1 97.31 207 CYS A N 1
ATOM 1568 C CA . CYS A 1 207 ? -12.789 10.297 3.592 1 97.31 207 CYS A CA 1
ATOM 1569 C C . CYS A 1 207 ? -13.719 9.18 4.051 1 97.31 207 CYS A C 1
ATOM 1571 O O . CYS A 1 207 ? -13.992 9.039 5.246 1 97.31 207 CYS A O 1
ATOM 1573 N N . THR A 1 208 ? -14.289 8.484 3.086 1 96.75 208 THR A N 1
ATOM 1574 C CA . THR A 1 208 ? -15.008 7.238 3.332 1 96.75 208 THR A CA 1
ATOM 1575 C C . THR A 1 208 ? -14.227 6.043 2.795 1 96.75 208 THR A C 1
ATOM 1577 O O . THR A 1 208 ? -13.562 6.148 1.763 1 96.75 208 THR A O 1
ATOM 1580 N N . ALA A 1 209 ? -14.32 4.949 3.574 1 97.12 209 ALA A N 1
ATOM 1581 C CA . ALA A 1 209 ? -13.547 3.766 3.207 1 97.12 209 ALA A CA 1
ATOM 1582 C C . ALA A 1 209 ? -14.305 2.486 3.561 1 97.12 209 ALA A C 1
ATOM 1584 O O . ALA A 1 209 ? -15.148 2.484 4.457 1 97.12 209 ALA A O 1
ATOM 1585 N N . TRP A 1 210 ? -14.086 1.468 2.801 1 95.56 210 TRP A N 1
ATOM 1586 C CA . TRP A 1 210 ? -14.406 0.11 3.23 1 95.56 210 TRP A CA 1
ATOM 1587 C C . TRP A 1 210 ? -13.289 -0.459 4.105 1 95.56 210 TRP A C 1
ATOM 1589 O O . TRP A 1 210 ? -12.117 -0.385 3.754 1 95.56 210 TRP A O 1
ATOM 1599 N N . LEU A 1 211 ? -13.672 -0.985 5.266 1 95.12 211 LEU A N 1
ATOM 1600 C CA . LEU A 1 211 ? -12.68 -1.584 6.16 1 95.12 211 LEU A CA 1
ATOM 1601 C C . LEU A 1 211 ? -13.016 -3.045 6.438 1 95.12 211 LEU A C 1
ATOM 1603 O O . LEU A 1 211 ? -14.188 -3.426 6.461 1 95.12 211 LEU A O 1
ATOM 1607 N N . ARG A 1 212 ? -11.977 -3.775 6.637 1 93.94 212 ARG A N 1
ATOM 1608 C CA . ARG A 1 212 ? -12.18 -5.152 7.078 1 93.94 212 ARG A CA 1
ATOM 1609 C C . ARG A 1 212 ? -12.656 -5.195 8.523 1 93.94 212 ARG A C 1
ATOM 1611 O O . ARG A 1 212 ? -13.57 -5.953 8.859 1 93.94 212 ARG A O 1
ATOM 1618 N N . ASN A 1 213 ? -12.016 -4.496 9.367 1 91.19 213 ASN A N 1
ATOM 1619 C CA . ASN A 1 213 ? -12.336 -4.391 10.789 1 91.19 213 ASN A CA 1
ATOM 1620 C C . ASN A 1 213 ? -11.977 -3.018 11.344 1 91.19 213 ASN A C 1
ATOM 1622 O O . ASN A 1 213 ? -10.812 -2.758 11.648 1 91.19 213 ASN A O 1
ATOM 1626 N N . PRO A 1 214 ? -12.938 -2.158 11.539 1 91.44 214 PRO A N 1
ATOM 1627 C CA . PRO A 1 214 ? -12.648 -0.807 12.031 1 91.44 214 PRO A CA 1
ATOM 1628 C C . PRO A 1 214 ? -11.961 -0.807 13.391 1 91.44 214 PRO A C 1
ATOM 1630 O O . PRO A 1 214 ? -11.273 0.153 13.734 1 91.44 214 PRO A O 1
ATOM 1633 N N . SER A 1 215 ? -12.094 -1.869 14.164 1 89.94 215 SER A N 1
ATOM 1634 C CA . SER A 1 215 ? -11.469 -1.949 15.484 1 89.94 215 SER A CA 1
ATOM 1635 C C . SER A 1 215 ? -9.961 -2.119 15.367 1 89.94 215 SER A C 1
ATOM 1637 O O . SER A 1 215 ? -9.234 -1.959 16.359 1 89.94 215 SER A O 1
ATOM 1639 N N . ASP A 1 216 ? -9.516 -2.375 14.188 1 92.62 216 ASP A N 1
ATOM 1640 C CA . ASP A 1 216 ? -8.086 -2.58 13.984 1 92.62 216 ASP A CA 1
ATOM 1641 C C . ASP A 1 216 ? -7.402 -1.283 13.562 1 92.62 216 ASP A C 1
ATOM 1643 O O . ASP A 1 216 ? -6.176 -1.232 13.445 1 92.62 216 ASP A O 1
ATOM 1647 N N . VAL A 1 217 ? -8.172 -0.215 13.336 1 95.88 217 VAL A N 1
ATOM 1648 C CA . VAL A 1 217 ? -7.602 1.079 12.969 1 95.88 217 VAL A CA 1
ATOM 1649 C C . VAL A 1 217 ? -6.902 1.695 14.18 1 95.88 217 VAL A C 1
ATOM 1651 O O . VAL A 1 217 ? -7.531 1.957 15.203 1 95.88 217 VAL A O 1
ATOM 1654 N N . PRO A 1 218 ? -5.656 1.966 14.031 1 96.62 218 PRO A N 1
ATOM 1655 C CA . PRO A 1 218 ? -4.969 2.58 15.172 1 96.62 218 PRO A CA 1
ATOM 1656 C C . PRO A 1 218 ? -5.391 4.031 15.398 1 96.62 218 PRO A C 1
ATOM 1658 O O . PRO A 1 218 ? -5.809 4.711 14.461 1 96.62 218 PRO A O 1
ATOM 1661 N N . LYS A 1 219 ? -5.238 4.469 16.594 1 96.19 219 LYS A N 1
ATOM 1662 C CA . LYS A 1 219 ? -5.559 5.859 16.906 1 96.19 219 LYS A CA 1
ATOM 1663 C C . LYS A 1 219 ? -4.508 6.809 16.344 1 96.19 219 LYS A C 1
ATOM 1665 O O . LYS A 1 219 ? -4.84 7.902 15.875 1 96.19 219 LYS A O 1
ATOM 1670 N N . VAL A 1 220 ? -3.305 6.402 16.484 1 97.06 220 VAL A N 1
ATOM 1671 C CA . VAL A 1 220 ? -2.195 7.145 15.883 1 97.06 220 VAL A CA 1
ATOM 1672 C C . VAL A 1 220 ? -1.426 6.238 14.922 1 97.06 220 VAL A C 1
ATOM 1674 O O . VAL A 1 220 ? -1.017 5.137 15.297 1 97.06 220 VAL A O 1
ATOM 1677 N N . LEU A 1 221 ? -1.243 6.719 13.773 1 97.94 221 LEU A N 1
ATOM 1678 C CA . LEU A 1 221 ? -0.593 5.949 12.711 1 97.94 221 LEU A CA 1
ATOM 1679 C C . LEU A 1 221 ? 0.682 6.641 12.242 1 97.94 221 LEU A C 1
ATOM 1681 O O . LEU A 1 221 ? 0.656 7.82 11.883 1 97.94 221 LEU A O 1
ATOM 1685 N N . THR A 1 222 ? 1.774 5.949 12.312 1 97.88 222 THR A N 1
ATOM 1686 C CA . THR A 1 222 ? 2.984 6.426 11.648 1 97.88 222 THR A CA 1
ATOM 1687 C C . THR A 1 222 ? 3.01 5.992 10.188 1 97.88 222 THR A C 1
ATOM 1689 O O . THR A 1 222 ? 2.988 4.797 9.891 1 97.88 222 THR A O 1
ATOM 1692 N N . VAL A 1 223 ? 3.023 6.914 9.352 1 97.56 223 VAL A N 1
ATOM 1693 C CA . VAL A 1 223 ? 3.086 6.648 7.914 1 97.56 223 VAL A CA 1
ATOM 1694 C C . VAL A 1 223 ? 4.504 6.895 7.406 1 97.56 223 VAL A C 1
ATOM 1696 O O . VAL A 1 223 ? 5.008 8.016 7.465 1 97.56 223 VAL A O 1
ATOM 1699 N N . SER A 1 224 ? 5.098 5.844 6.922 1 97.56 224 SER A N 1
ATOM 1700 C CA . SER A 1 224 ? 6.445 5.945 6.375 1 97.56 224 SER A CA 1
ATOM 1701 C C . SER A 1 224 ? 6.422 5.992 4.848 1 97.56 224 SER A C 1
ATOM 1703 O O . SER A 1 224 ? 5.734 5.191 4.211 1 97.56 224 SER A O 1
ATOM 1705 N N . VAL A 1 225 ? 7.137 6.906 4.312 1 96.38 225 VAL A N 1
ATOM 1706 C CA . VAL A 1 225 ? 7.258 7.059 2.865 1 96.38 225 VAL A CA 1
ATOM 1707 C C . VAL A 1 225 ? 8.734 7.098 2.475 1 96.38 225 VAL A C 1
ATOM 1709 O O . VAL A 1 225 ? 9.523 7.824 3.08 1 96.38 225 VAL A O 1
ATOM 1712 N N . PRO A 1 226 ? 9.094 6.305 1.51 1 94.81 226 PRO A N 1
ATOM 1713 C CA . PRO A 1 226 ? 10.477 6.441 1.04 1 94.81 226 PRO A CA 1
ATOM 1714 C C . PRO A 1 226 ? 10.812 7.863 0.601 1 94.81 226 PRO A C 1
ATOM 1716 O O . PRO A 1 226 ? 10 8.523 -0.054 1 94.81 226 PRO A O 1
ATOM 1719 N N . ALA A 1 227 ? 11.969 8.266 0.992 1 92.5 227 ALA A N 1
ATOM 1720 C CA . ALA A 1 227 ? 12.406 9.609 0.643 1 92.5 227 ALA A CA 1
ATOM 1721 C C . ALA A 1 227 ? 12.625 9.742 -0.862 1 92.5 227 ALA A C 1
ATOM 1723 O O . ALA A 1 227 ? 12.992 8.773 -1.53 1 92.5 227 ALA A O 1
ATOM 1724 N N . PRO A 1 228 ? 12.344 10.93 -1.34 1 83.62 228 PRO A N 1
ATOM 1725 C CA . PRO A 1 228 ? 12.641 11.125 -2.762 1 83.62 228 PRO A CA 1
ATOM 1726 C C . PRO A 1 228 ? 14.117 10.945 -3.09 1 83.62 228 PRO A C 1
ATOM 1728 O O . PRO A 1 228 ? 14.977 11.133 -2.221 1 83.62 228 PRO A O 1
ATOM 1731 N N . ALA A 1 229 ? 14.328 10.352 -4.266 1 67.69 229 ALA A N 1
ATOM 1732 C CA . ALA A 1 229 ? 15.719 10.18 -4.688 1 67.69 229 ALA A CA 1
ATOM 1733 C C . ALA A 1 229 ? 16.453 11.516 -4.688 1 67.69 229 ALA A C 1
ATOM 1735 O O . ALA A 1 229 ? 15.875 12.555 -5.027 1 67.69 229 ALA A O 1
ATOM 1736 N N . LEU A 1 230 ? 17.406 11.586 -3.738 1 57.03 230 LEU A N 1
ATOM 1737 C CA . LEU A 1 230 ? 18.203 12.805 -3.76 1 57.03 230 LEU A CA 1
ATOM 1738 C C . LEU A 1 230 ? 18.734 13.086 -5.16 1 57.03 230 LEU A C 1
ATOM 1740 O O . LEU A 1 230 ? 19.25 12.188 -5.828 1 57.03 230 LEU A O 1
ATOM 1744 N N . GLN A 1 231 ? 18.016 13.727 -5.949 1 48.34 231 GLN A N 1
ATOM 1745 C CA . GLN A 1 231 ? 18.781 14.141 -7.121 1 48.34 231 GLN A CA 1
ATOM 1746 C C . GLN A 1 231 ? 20.188 14.578 -6.734 1 48.34 231 GLN A C 1
ATOM 1748 O O . GLN A 1 231 ? 20.359 15.312 -5.766 1 48.34 231 GLN A O 1
ATOM 1753 N N . PRO A 1 232 ? 21.141 13.773 -7.172 1 41.66 232 PRO A N 1
ATOM 1754 C CA . PRO A 1 232 ? 22.453 14.375 -6.945 1 41.66 232 PRO A CA 1
ATOM 1755 C C . PRO A 1 232 ? 22.469 15.883 -7.211 1 41.66 232 PRO A C 1
ATOM 1757 O O . PRO A 1 232 ? 21.984 16.328 -8.25 1 41.66 232 PRO A O 1
ATOM 1760 N N . TRP A 1 233 ? 22.203 16.547 -6.262 1 36.75 233 TRP A N 1
ATOM 1761 C CA . TRP A 1 233 ? 22.5 17.953 -6.527 1 36.75 233 TRP A CA 1
ATOM 1762 C C . TRP A 1 233 ? 23.797 18.078 -7.32 1 36.75 233 TRP A C 1
ATOM 1764 O O . TRP A 1 233 ? 24.844 17.594 -6.898 1 36.75 233 TRP A O 1
ATOM 1774 N N . LYS A 1 234 ? 23.719 17.891 -8.578 1 39.44 234 LYS A N 1
ATOM 1775 C CA . LYS A 1 234 ? 24.922 18.297 -9.289 1 39.44 234 LYS A CA 1
ATOM 1776 C C . LYS A 1 234 ? 25.312 19.734 -8.938 1 39.44 234 LYS A C 1
ATOM 1778 O O . LYS A 1 234 ? 24.516 20.656 -9.102 1 39.44 234 LYS A O 1
ATOM 1783 N N . PRO A 1 235 ? 26.234 19.797 -8.109 1 37.34 235 PRO A N 1
ATOM 1784 C CA . PRO A 1 235 ? 26.703 21.172 -8.055 1 37.34 235 PRO A CA 1
ATOM 1785 C C . PRO A 1 235 ? 27.016 21.75 -9.438 1 37.34 235 PRO A C 1
ATOM 1787 O O . PRO A 1 235 ? 27.391 21.016 -10.344 1 37.34 235 PRO A O 1
ATOM 1790 N N . ASP A 1 236 ? 26.328 22.703 -9.898 1 35.66 236 ASP A N 1
ATOM 1791 C CA . ASP A 1 236 ? 26.672 23.453 -11.109 1 35.66 236 ASP A CA 1
ATOM 1792 C C . ASP A 1 236 ? 28.188 23.672 -11.203 1 35.66 236 ASP A C 1
ATOM 1794 O O . ASP A 1 236 ? 28.656 24.438 -12.039 1 35.66 236 ASP A O 1
ATOM 1798 N N . SER A 1 237 ? 28.922 23.609 -10.062 1 35.69 237 SER A N 1
ATOM 1799 C CA . SER A 1 237 ? 30.219 24.234 -10.312 1 35.69 237 SER A CA 1
ATOM 1800 C C . SER A 1 237 ? 31.062 23.391 -11.266 1 35.69 237 SER A C 1
ATOM 1802 O O . SER A 1 237 ? 31.125 22.172 -11.125 1 35.69 237 SER A O 1
ATOM 1804 N N . ASP A 1 238 ? 31.406 23.906 -12.508 1 36.88 238 ASP A N 1
ATOM 1805 C CA . ASP A 1 238 ? 32.406 23.625 -13.539 1 36.88 238 ASP A CA 1
ATOM 1806 C C . ASP A 1 238 ? 33.719 23.203 -12.93 1 36.88 238 ASP A C 1
ATOM 1808 O O . ASP A 1 238 ? 34.781 23.266 -13.586 1 36.88 238 ASP A O 1
ATOM 1812 N N . ASP A 1 239 ? 33.938 23.328 -11.609 1 37.28 239 ASP A N 1
ATOM 1813 C CA . ASP A 1 239 ? 35.344 23.094 -11.289 1 37.28 239 ASP A CA 1
ATOM 1814 C C . ASP A 1 239 ? 35.781 21.688 -11.688 1 37.28 239 ASP A C 1
ATOM 1816 O O . ASP A 1 239 ? 35.156 20.703 -11.258 1 37.28 239 ASP A O 1
ATOM 1820 N N . GLU A 1 240 ? 36.5 21.562 -12.836 1 40.28 240 GLU A N 1
ATOM 1821 C CA . GLU A 1 240 ? 37.25 20.484 -13.484 1 40.28 240 GLU A CA 1
ATOM 1822 C C . GLU A 1 240 ? 37.812 19.5 -12.461 1 40.28 240 GLU A C 1
ATOM 1824 O O . GLU A 1 240 ? 38.156 18.375 -12.805 1 40.28 240 GLU A O 1
ATOM 1829 N N . ASN A 1 241 ? 38.469 20.062 -11.453 1 36.41 241 ASN A N 1
ATOM 1830 C CA . ASN A 1 241 ? 39.188 19.203 -10.523 1 36.41 241 ASN A CA 1
ATOM 1831 C C . ASN A 1 241 ? 38.219 18.469 -9.586 1 36.41 241 ASN A C 1
ATOM 1833 O O . ASN A 1 241 ? 38.625 18.047 -8.5 1 36.41 241 ASN A O 1
ATOM 1837 N N . ALA A 1 242 ? 37 18.844 -9.742 1 38.44 242 ALA A N 1
ATOM 1838 C CA . ALA A 1 242 ? 36.094 18.188 -8.812 1 38.44 242 ALA A CA 1
ATOM 1839 C C . ALA A 1 242 ? 36.188 16.672 -8.922 1 38.44 242 ALA A C 1
ATOM 1841 O O . ALA A 1 242 ? 36.031 16.109 -10.008 1 38.44 242 ALA A O 1
ATOM 1842 N N . HIS A 1 243 ? 37 16.094 -8.141 1 37.28 243 HIS A N 1
ATOM 1843 C CA . HIS A 1 243 ? 37.156 14.664 -7.93 1 37.28 243 HIS A CA 1
ATOM 1844 C C . HIS A 1 243 ? 35.844 13.922 -8.18 1 37.28 243 HIS A C 1
ATOM 1846 O O . HIS A 1 243 ? 34.781 14.477 -7.957 1 37.28 243 HIS A O 1
ATOM 1852 N N . SER A 1 244 ? 35.906 13.133 -9.203 1 38.47 244 SER A N 1
ATOM 1853 C CA . SER A 1 244 ? 34.812 12.227 -9.492 1 38.47 244 SER A CA 1
ATOM 1854 C C . SER A 1 244 ? 34.031 11.883 -8.227 1 38.47 244 SER A C 1
ATOM 1856 O O . SER A 1 244 ? 34.625 11.508 -7.211 1 38.47 244 SER A O 1
ATOM 1858 N N . PRO A 1 245 ? 32.938 12.664 -8.016 1 41 245 PRO A N 1
ATOM 1859 C CA . PRO A 1 245 ? 32.281 12.211 -6.801 1 41 245 PRO A CA 1
ATOM 1860 C C . PRO A 1 245 ? 32.375 10.703 -6.582 1 41 245 PRO A C 1
ATOM 1862 O O . PRO A 1 245 ? 32.531 9.945 -7.543 1 41 245 PRO A O 1
ATOM 1865 N N . PRO A 1 246 ? 33.094 10.289 -5.52 1 39.19 246 PRO A N 1
ATOM 1866 C CA . PRO A 1 246 ? 33.156 8.852 -5.277 1 39.19 246 PRO A CA 1
ATOM 1867 C C . PRO A 1 246 ? 31.922 8.102 -5.762 1 39.19 246 PRO A C 1
ATOM 1869 O O . PRO A 1 246 ? 30.844 8.688 -5.871 1 39.19 246 PRO A O 1
ATOM 1872 N N . ARG A 1 247 ? 32.156 7.113 -6.637 1 42.16 247 ARG A N 1
ATOM 1873 C CA . ARG A 1 247 ? 31.125 6.188 -7.066 1 42.16 247 ARG A CA 1
ATOM 1874 C C . ARG A 1 247 ? 30 6.117 -6.043 1 42.16 247 ARG A C 1
ATOM 1876 O O . ARG A 1 247 ? 30.25 5.977 -4.844 1 42.16 247 ARG A O 1
ATOM 1883 N N . PRO A 1 248 ? 28.922 6.727 -6.375 1 44.91 248 PRO A N 1
ATOM 1884 C CA . PRO A 1 248 ? 27.844 6.723 -5.383 1 44.91 248 PRO A CA 1
ATOM 1885 C C . PRO A 1 248 ? 27.797 5.426 -4.578 1 44.91 248 PRO A C 1
ATOM 1887 O O . PRO A 1 248 ? 27.766 4.336 -5.156 1 44.91 248 PRO A O 1
ATOM 1890 N N . LEU A 1 249 ? 28.484 5.27 -3.443 1 48.12 249 LEU A N 1
ATOM 1891 C CA . LEU A 1 249 ? 28.406 4.121 -2.549 1 48.12 249 LEU A CA 1
ATOM 1892 C C . LEU A 1 249 ? 27 3.539 -2.51 1 48.12 249 LEU A C 1
ATOM 1894 O O . LEU A 1 249 ? 26.016 4.27 -2.652 1 48.12 249 LEU A O 1
ATOM 1898 N N . SER A 1 250 ? 26.859 2.25 -3.072 1 60.03 250 SER A N 1
ATOM 1899 C CA . SER A 1 250 ? 25.609 1.521 -2.896 1 60.03 250 SER A CA 1
ATOM 1900 C C . SER A 1 250 ? 24.922 1.906 -1.59 1 60.03 250 SER A C 1
ATOM 1902 O O . SER A 1 250 ? 25.578 1.98 -0.542 1 60.03 250 SER A O 1
ATOM 1904 N N . PRO A 1 251 ? 23.812 2.43 -1.682 1 67.94 251 PRO A N 1
ATOM 1905 C CA . PRO A 1 251 ? 23.141 2.865 -0.458 1 67.94 251 PRO A CA 1
ATOM 1906 C C . PRO A 1 251 ? 23.172 1.81 0.646 1 67.94 251 PRO A C 1
ATOM 1908 O O . PRO A 1 251 ? 23.078 0.612 0.364 1 67.94 251 PRO A O 1
ATOM 1911 N N . THR A 1 252 ? 23.531 2.242 1.781 1 79 252 THR A N 1
ATOM 1912 C CA . THR A 1 252 ? 23.578 1.356 2.939 1 79 252 THR A CA 1
ATOM 1913 C C . THR A 1 252 ? 22.188 1.175 3.545 1 79 252 THR A C 1
ATOM 1915 O O . THR A 1 252 ? 21.953 0.238 4.312 1 79 252 THR A O 1
ATOM 1918 N N . ASP A 1 253 ? 21.391 2.086 3.182 1 84.75 253 ASP A N 1
ATOM 1919 C CA . ASP A 1 253 ? 20.016 2.02 3.664 1 84.75 253 ASP A CA 1
ATOM 1920 C C . ASP A 1 253 ? 19.062 2.777 2.736 1 84.75 253 ASP A C 1
ATOM 1922 O O . ASP A 1 253 ? 19.516 3.467 1.816 1 84.75 253 ASP A O 1
ATOM 1926 N N . ARG A 1 254 ? 17.875 2.471 2.885 1 92.06 254 ARG A N 1
ATOM 1927 C CA . ARG A 1 254 ? 16.828 3.219 2.186 1 92.06 254 ARG A CA 1
ATOM 1928 C C . ARG A 1 254 ? 16.172 4.234 3.111 1 92.06 254 ARG A C 1
ATOM 1930 O O . ARG A 1 254 ? 15.453 3.865 4.039 1 92.06 254 ARG A O 1
ATOM 1937 N N . ARG A 1 255 ? 16.406 5.504 2.801 1 93.06 255 ARG A N 1
ATOM 1938 C CA . ARG A 1 255 ? 15.875 6.562 3.654 1 93.06 255 ARG A CA 1
ATOM 1939 C C . ARG A 1 255 ? 14.367 6.707 3.471 1 93.06 255 ARG A C 1
ATOM 1941 O O . ARG A 1 255 ? 13.859 6.613 2.352 1 93.06 255 ARG A O 1
ATOM 1948 N N . CYS A 1 256 ? 13.711 6.953 4.648 1 95.81 256 CYS A N 1
ATOM 1949 C CA . CYS A 1 256 ? 12.273 7.172 4.66 1 95.81 256 CYS A CA 1
ATOM 1950 C C . CYS A 1 256 ? 11.914 8.406 5.48 1 95.81 256 CYS A C 1
ATOM 1952 O O . CYS A 1 256 ? 12.758 8.945 6.199 1 95.81 256 CYS A O 1
ATOM 1954 N N . ILE A 1 257 ? 10.805 8.906 5.266 1 95.62 257 ILE A N 1
ATOM 1955 C CA . ILE A 1 257 ? 10.219 9.984 6.059 1 95.62 257 ILE A CA 1
ATOM 1956 C C . ILE A 1 257 ? 8.977 9.469 6.781 1 95.62 257 ILE A C 1
ATOM 1958 O O . ILE A 1 257 ? 8.086 8.883 6.16 1 95.62 257 ILE A O 1
ATOM 1962 N N . ASP A 1 258 ? 8.961 9.68 8.078 1 96.81 258 ASP A N 1
ATOM 1963 C CA . ASP A 1 258 ? 7.828 9.25 8.891 1 96.81 258 ASP A CA 1
ATOM 1964 C C . ASP A 1 258 ? 6.906 10.422 9.219 1 96.81 258 ASP A C 1
ATOM 1966 O O . ASP A 1 258 ? 7.363 11.477 9.672 1 96.81 258 ASP A O 1
ATOM 1970 N N . TYR A 1 259 ? 5.656 10.234 8.969 1 96.06 259 TYR A N 1
ATOM 1971 C CA . TYR A 1 259 ? 4.625 11.195 9.344 1 96.06 259 TYR A CA 1
ATOM 1972 C C . TYR A 1 259 ? 3.693 10.617 10.406 1 96.06 259 TYR A C 1
ATOM 1974 O O . TYR A 1 259 ? 3.258 9.469 10.289 1 96.06 259 TYR A O 1
ATOM 1982 N N . THR A 1 260 ? 3.416 11.422 11.398 1 96.62 260 THR A N 1
ATOM 1983 C CA . THR A 1 260 ? 2.467 11.008 12.43 1 96.62 260 THR A CA 1
ATOM 1984 C C . THR A 1 260 ? 1.054 11.461 12.07 1 96.62 260 THR A C 1
ATOM 1986 O O . THR A 1 260 ? 0.808 12.656 11.891 1 96.62 260 THR A O 1
ATOM 1989 N N . VAL A 1 261 ? 0.144 10.484 12.023 1 97.25 261 VAL A N 1
ATOM 1990 C CA . VAL A 1 261 ? -1.231 10.766 11.625 1 97.25 261 VAL A CA 1
ATOM 1991 C C . VAL A 1 261 ? -2.193 10.297 12.711 1 97.25 261 VAL A C 1
ATOM 1993 O O . VAL A 1 261 ? -2.164 9.133 13.125 1 97.25 261 VAL A O 1
ATOM 1996 N N . ILE A 1 262 ? -3.006 11.18 13.172 1 96.88 262 ILE A N 1
ATOM 1997 C CA . ILE A 1 262 ? -4.094 10.797 14.062 1 96.88 262 ILE A CA 1
ATOM 1998 C C . ILE A 1 262 ? -5.289 10.312 13.242 1 96.88 262 ILE A C 1
ATOM 2000 O O . ILE A 1 262 ? -5.781 11.031 12.367 1 96.88 262 ILE A O 1
ATOM 2004 N N . MET A 1 263 ? -5.73 9.109 13.516 1 97.25 263 MET A N 1
ATOM 2005 C CA . MET A 1 263 ? -6.859 8.508 12.812 1 97.25 263 MET A CA 1
ATOM 2006 C C . MET A 1 263 ? -8.148 8.68 13.617 1 97.25 263 MET A C 1
ATOM 2008 O O . MET A 1 263 ? -8.289 8.109 14.703 1 97.25 263 MET A O 1
ATOM 2012 N N . HIS A 1 264 ? -9.062 9.438 13.062 1 95.75 264 HIS A N 1
ATOM 2013 C CA . HIS A 1 264 ? -10.375 9.594 13.68 1 95.75 264 HIS A CA 1
ATOM 2014 C C . HIS A 1 264 ? -11.422 8.727 12.984 1 95.75 264 HIS A C 1
ATOM 2016 O O . HIS A 1 264 ? -11.656 8.875 11.781 1 95.75 264 HIS A O 1
ATOM 2022 N N . VAL A 1 265 ? -12.016 7.852 13.742 1 95.12 265 VAL A N 1
ATOM 2023 C CA . VAL A 1 265 ? -13.172 7.113 13.234 1 95.12 265 VAL A CA 1
ATOM 2024 C C . VAL A 1 265 ? -14.453 7.852 13.594 1 95.12 265 VAL A C 1
ATOM 2026 O O . VAL A 1 265 ? -14.797 7.977 14.773 1 95.12 265 VAL A O 1
ATOM 2029 N N . LYS A 1 266 ? -15.156 8.25 12.57 1 93.81 266 LYS A N 1
ATOM 2030 C CA . LYS A 1 266 ? -16.312 9.109 12.812 1 93.81 266 LYS A CA 1
ATOM 2031 C C . LYS A 1 266 ? -17.609 8.312 12.766 1 93.81 266 LYS A C 1
ATOM 2033 O O . LYS A 1 266 ? -18.516 8.547 13.555 1 93.81 266 LYS A O 1
ATOM 2038 N N . GLU A 1 267 ? -17.641 7.449 11.797 1 91.94 267 GLU A N 1
ATOM 2039 C CA . GLU A 1 267 ? -18.859 6.684 11.57 1 91.94 267 GLU A CA 1
ATOM 2040 C C . GLU A 1 267 ? -18.547 5.309 10.977 1 91.94 267 GLU A C 1
ATOM 2042 O O . GLU A 1 267 ? -17.703 5.188 10.102 1 91.94 267 GLU A O 1
ATOM 2047 N N . VAL A 1 268 ? -19.266 4.297 11.5 1 90.31 268 VAL A N 1
ATOM 2048 C CA . VAL A 1 268 ? -19.141 2.941 10.969 1 90.31 268 VAL A CA 1
ATOM 2049 C C . VAL A 1 268 ? -20.531 2.391 10.648 1 90.31 268 VAL A C 1
ATOM 2051 O O . VAL A 1 268 ? -21.438 2.434 11.492 1 90.31 268 VAL A O 1
ATOM 2054 N N . ILE A 1 269 ? -20.656 2.014 9.414 1 85.69 269 ILE A N 1
ATOM 2055 C CA . ILE A 1 269 ? -21.875 1.326 9 1 85.69 269 ILE A CA 1
ATOM 2056 C C . ILE A 1 269 ? -21.641 -0.182 8.992 1 85.69 269 ILE A C 1
ATOM 2058 O O . ILE A 1 269 ? -20.797 -0.68 8.25 1 85.69 269 ILE A O 1
ATOM 2062 N N . ASP A 1 270 ? -22.281 -0.825 9.836 1 74.62 270 ASP A N 1
ATOM 2063 C CA . ASP A 1 270 ? -22.188 -2.273 9.984 1 74.62 270 ASP A CA 1
ATOM 2064 C C . ASP A 1 270 ? -23.438 -2.965 9.445 1 74.62 270 ASP A C 1
ATOM 2066 O O . ASP A 1 270 ? -24.516 -2.85 10.023 1 74.62 270 ASP A O 1
ATOM 2070 N N . ARG A 1 271 ? -23.312 -3.529 8.227 1 66.56 271 ARG A N 1
ATOM 2071 C CA . ARG A 1 271 ? -24.469 -4.207 7.648 1 66.56 271 ARG A CA 1
ATOM 2072 C C . ARG A 1 271 ? -24.5 -5.672 8.078 1 66.56 271 ARG A C 1
ATOM 2074 O O . ARG A 1 271 ? -25.469 -6.383 7.781 1 66.56 271 ARG A O 1
ATOM 2081 N N . GLY A 1 272 ? -23.312 -6.238 8.391 1 56.91 272 GLY A N 1
ATOM 2082 C CA . GLY A 1 272 ? -23.25 -7.656 8.703 1 56.91 272 GLY A CA 1
ATOM 2083 C C . GLY A 1 272 ? -23.984 -8.031 9.969 1 56.91 272 GLY A C 1
ATOM 2084 O O . GLY A 1 272 ? -24.281 -7.172 10.805 1 56.91 272 GLY A O 1
ATOM 2085 N N . PRO A 1 273 ? -24.484 -9.227 9.766 1 50.09 273 PRO A N 1
ATOM 2086 C CA . PRO A 1 273 ? -25.047 -9.867 10.953 1 50.09 273 PRO A CA 1
ATOM 2087 C C . PRO A 1 273 ? -24.078 -9.898 12.133 1 50.09 273 PRO A C 1
ATOM 2089 O O . PRO A 1 273 ? -24.406 -10.461 13.18 1 50.09 273 PRO A O 1
ATOM 2092 N N . LEU A 1 274 ? -22.953 -9.469 11.734 1 47.47 274 LEU A N 1
ATOM 2093 C CA . LEU A 1 274 ? -21.906 -9.711 12.719 1 47.47 274 LEU A CA 1
ATOM 2094 C C . LEU A 1 274 ? -22.375 -9.367 14.125 1 47.47 274 LEU A C 1
ATOM 2096 O O . LEU A 1 274 ? -22.016 -10.039 15.094 1 47.47 274 LEU A O 1
ATOM 2100 N N . LEU A 1 275 ? -23.031 -8.273 14.125 1 45.66 275 LEU A N 1
ATOM 2101 C CA . LEU A 1 275 ? -23.547 -8.031 15.461 1 45.66 275 LEU A CA 1
ATOM 2102 C C . LEU A 1 275 ? -24.484 -9.148 15.898 1 45.66 275 LEU A C 1
ATOM 2104 O O . LEU A 1 275 ? -24.891 -9.211 17.062 1 45.66 275 LEU A O 1
ATOM 2108 N N . THR A 1 276 ? -24.719 -9.875 14.875 1 45.59 276 THR A N 1
ATOM 2109 C CA . THR A 1 276 ? -25.609 -10.992 15.203 1 45.59 276 THR A CA 1
ATOM 2110 C C . THR A 1 276 ? -24.797 -12.273 15.406 1 45.59 276 THR A C 1
ATOM 2112 O O . THR A 1 276 ? -25.344 -13.305 15.812 1 45.59 276 THR A O 1
ATOM 2115 N N . GLU A 1 277 ? -23.547 -12.102 15 1 46 277 GLU A N 1
ATOM 2116 C CA . GLU A 1 277 ? -22.797 -13.336 15.203 1 46 277 GLU A CA 1
ATOM 2117 C C . GLU A 1 277 ? -22.562 -13.602 16.688 1 46 277 GLU A C 1
ATOM 2119 O O . GLU A 1 277 ? -22.031 -12.742 17.406 1 46 277 GLU A O 1
ATOM 2124 N N . GLY A 1 278 ? -23.031 -14.633 17.094 1 45.56 278 GLY A N 1
ATOM 2125 C CA . GLY A 1 278 ? -23.062 -15.062 18.484 1 45.56 278 GLY A CA 1
ATOM 2126 C C . GLY A 1 278 ? -24.328 -14.656 19.219 1 45.56 278 GLY A C 1
ATOM 2127 O O . GLY A 1 278 ? -24.469 -14.906 20.422 1 45.56 278 GLY A O 1
ATOM 2128 N N . LEU A 1 279 ? -25.016 -13.883 18.5 1 48.19 279 LEU A N 1
ATOM 2129 C CA . LEU A 1 279 ? -26.281 -13.578 19.141 1 48.19 279 LEU A CA 1
ATOM 2130 C C . LEU A 1 279 ? -27.234 -14.766 19.062 1 48.19 279 LEU A C 1
ATOM 2132 O O . LEU A 1 279 ? -27.219 -15.5 18.062 1 48.19 279 LEU A O 1
ATOM 2136 N N . ALA A 1 280 ? -27.656 -15.07 20.156 1 50.5 280 ALA A N 1
ATOM 2137 C CA . ALA A 1 280 ? -28.719 -16.078 20.172 1 50.5 280 ALA A CA 1
ATOM 2138 C C . ALA A 1 280 ? -29.859 -15.695 19.219 1 50.5 280 ALA A C 1
ATOM 2140 O O . ALA A 1 280 ? -30.078 -14.516 18.953 1 50.5 280 ALA A O 1
ATOM 2141 N N . ASP A 1 281 ? -30.391 -16.641 18.484 1 54.47 281 ASP A N 1
ATOM 2142 C CA . ASP A 1 281 ? -31.453 -16.547 17.5 1 54.47 281 ASP A CA 1
ATOM 2143 C C . ASP A 1 281 ? -32.5 -15.531 17.922 1 54.47 281 ASP A C 1
ATOM 2145 O O . ASP A 1 281 ? -33.094 -14.836 17.078 1 54.47 281 ASP A O 1
ATOM 2149 N N . GLU A 1 282 ? -32.719 -15.523 19.219 1 56.97 282 GLU A N 1
ATOM 2150 C CA . GLU A 1 282 ? -33.781 -14.672 19.766 1 56.97 282 GLU A CA 1
ATOM 2151 C C . GLU A 1 282 ? -33.438 -13.195 19.562 1 56.97 282 GLU A C 1
ATOM 2153 O O . GLU A 1 282 ? -34.344 -12.352 19.562 1 56.97 282 GLU A O 1
ATOM 2158 N N . PHE A 1 283 ? -32.156 -13.078 19.375 1 50.34 283 PHE A N 1
ATOM 2159 C CA . PHE A 1 283 ? -31.75 -11.68 19.266 1 50.34 283 PHE A CA 1
ATOM 2160 C C . PHE A 1 283 ? -31.547 -11.289 17.797 1 50.34 283 PHE A C 1
ATOM 2162 O O . PHE A 1 283 ? -31.234 -10.141 17.5 1 50.34 283 PHE A O 1
ATOM 2169 N N . LEU A 1 284 ? -31.562 -12.297 17.047 1 55.97 284 LEU A N 1
ATOM 2170 C CA . LEU A 1 284 ? -31.422 -12.008 15.625 1 55.97 284 LEU A CA 1
ATOM 2171 C C . LEU A 1 284 ? -32.656 -11.281 15.086 1 55.97 284 LEU A C 1
ATOM 2173 O O . LEU A 1 284 ? -33.781 -11.617 15.453 1 55.97 284 LEU A O 1
ATOM 2177 N N . PRO A 1 285 ? -32.406 -10.125 14.523 1 56.12 285 PRO A N 1
ATOM 2178 C CA . PRO A 1 285 ? -33.594 -9.445 13.977 1 56.12 285 PRO A CA 1
ATOM 2179 C C . PRO A 1 285 ? -34.438 -10.352 13.078 1 56.12 285 PRO A C 1
ATOM 2181 O O . PRO A 1 285 ? -33.938 -11.359 12.578 1 56.12 285 PRO A O 1
ATOM 2184 N N . ASP A 1 286 ? -35.656 -10.039 13.148 1 54.31 286 ASP A N 1
ATOM 2185 C CA . ASP A 1 286 ? -36.594 -10.758 12.273 1 54.31 286 ASP A CA 1
ATOM 2186 C C . ASP A 1 286 ? -36.094 -10.742 10.828 1 54.31 286 ASP A C 1
ATOM 2188 O O . ASP A 1 286 ? -35.344 -9.844 10.43 1 54.31 286 ASP A O 1
ATOM 2192 N N . GLU A 1 287 ? -36.312 -11.711 10.094 1 54.81 287 GLU A N 1
ATOM 2193 C CA . GLU A 1 287 ? -36.031 -11.82 8.656 1 54.81 287 GLU A CA 1
ATOM 2194 C C . GLU A 1 287 ? -36.531 -10.578 7.914 1 54.81 287 GLU A C 1
ATOM 2196 O O . GLU A 1 287 ? -37.656 -10.141 8.117 1 54.81 287 GLU A O 1
ATOM 2201 N N . GLY A 1 288 ? -35.688 -9.844 7.172 1 57.69 288 GLY A N 1
ATOM 2202 C CA . GLY A 1 288 ? -36.062 -8.68 6.383 1 57.69 288 GLY A CA 1
ATOM 2203 C C . GLY A 1 288 ? -35.688 -7.367 7.043 1 57.69 288 GLY A C 1
ATOM 2204 O O . GLY A 1 288 ? -35.875 -6.297 6.453 1 57.69 288 GLY A O 1
ATOM 2205 N N . VAL A 1 289 ? -35.469 -7.488 8.375 1 56.25 289 VAL A N 1
ATOM 2206 C CA . VAL A 1 289 ? -35.188 -6.238 9.062 1 56.25 289 VAL A CA 1
ATOM 2207 C C . VAL A 1 289 ? -33.75 -5.789 8.727 1 56.25 289 VAL A C 1
ATOM 2209 O O . VAL A 1 289 ? -32.812 -6.59 8.758 1 56.25 289 VAL A O 1
ATOM 2212 N N . ASP A 1 290 ? -33.688 -4.641 8.109 1 58.31 290 ASP A N 1
ATOM 2213 C CA . ASP A 1 290 ? -32.438 -3.982 7.816 1 58.31 290 ASP A CA 1
ATOM 2214 C C . ASP A 1 290 ? -31.609 -3.775 9.086 1 58.31 290 ASP A C 1
ATOM 2216 O O . ASP A 1 290 ? -31.984 -2.975 9.945 1 58.31 290 ASP A O 1
ATOM 2220 N N . LEU A 1 291 ? -30.703 -4.715 9.328 1 60.53 291 LEU A N 1
ATOM 2221 C CA . LEU A 1 291 ? -29.891 -4.719 10.539 1 60.53 291 LEU A CA 1
ATOM 2222 C C . LEU A 1 291 ? -28.719 -3.754 10.398 1 60.53 291 LEU A C 1
ATOM 2224 O O . LEU A 1 291 ? -27.766 -3.799 11.188 1 60.53 291 LEU A O 1
ATOM 2228 N N . THR A 1 292 ? -28.969 -2.869 9.438 1 68.94 292 THR A N 1
ATOM 2229 C CA . THR A 1 292 ? -27.844 -1.94 9.258 1 68.94 292 THR A CA 1
ATOM 2230 C C . THR A 1 292 ? -27.719 -1.003 10.453 1 68.94 292 THR A C 1
ATOM 2232 O O . THR A 1 292 ? -28.688 -0.344 10.836 1 68.94 292 THR A O 1
ATOM 2235 N N . ARG A 1 293 ? -26.625 -1.118 11.18 1 73.19 293 ARG A N 1
ATOM 2236 C CA . ARG A 1 293 ? -26.344 -0.234 12.312 1 73.19 293 ARG A CA 1
ATOM 2237 C C . ARG A 1 293 ? -25.328 0.83 11.938 1 73.19 293 ARG A C 1
ATOM 2239 O O . ARG A 1 293 ? -24.344 0.544 11.234 1 73.19 293 ARG A O 1
ATOM 2246 N N . LYS A 1 294 ? -25.703 1.948 12.367 1 80.12 294 LYS A N 1
ATOM 2247 C CA . LYS A 1 294 ? -24.797 3.084 12.188 1 80.12 294 LYS A CA 1
ATOM 2248 C C . LYS A 1 294 ? -24.266 3.576 13.531 1 80.12 294 LYS A C 1
ATOM 2250 O O . LYS A 1 294 ? -25.047 3.883 14.438 1 80.12 294 LYS A O 1
ATOM 2255 N N . HIS A 1 295 ? -22.969 3.488 13.656 1 83.06 295 HIS A N 1
ATOM 2256 C CA . HIS A 1 295 ? -22.312 3.986 14.859 1 83.06 295 HIS A CA 1
ATOM 2257 C C . HIS A 1 295 ? -21.531 5.266 14.578 1 83.06 295 HIS A C 1
ATOM 2259 O O . HIS A 1 295 ? -20.719 5.312 13.656 1 83.06 295 HIS A O 1
ATOM 2265 N N . THR A 1 296 ? -21.859 6.277 15.367 1 87.56 296 THR A N 1
ATOM 2266 C CA . THR A 1 296 ? -21.141 7.543 15.234 1 87.56 296 THR A CA 1
ATOM 2267 C C . THR A 1 296 ? -20.297 7.816 16.469 1 87.56 296 THR A C 1
ATOM 2269 O O . THR A 1 296 ? -20.734 7.559 17.594 1 87.56 296 THR A O 1
ATOM 2272 N N . PHE A 1 297 ? -19.109 8.367 16.25 1 87.75 297 PHE A N 1
ATOM 2273 C CA . PHE A 1 297 ? -18.188 8.641 17.344 1 87.75 297 PHE A CA 1
ATOM 2274 C C . PHE A 1 297 ? -17.797 10.109 17.375 1 87.75 297 PHE A C 1
ATOM 2276 O O . PHE A 1 297 ? -17.625 10.734 16.328 1 87.75 297 PHE A O 1
ATOM 2283 N N . ALA A 1 298 ? -17.656 10.594 18.609 1 87.69 298 ALA A N 1
ATOM 2284 C CA . ALA A 1 298 ? -17.172 11.969 18.781 1 87.69 298 ALA A CA 1
ATOM 2285 C C . ALA A 1 298 ? -15.656 12.023 18.672 1 87.69 298 ALA A C 1
ATOM 2287 O O . ALA A 1 298 ? -14.953 11.219 19.281 1 87.69 298 ALA A O 1
ATOM 2288 N N . THR A 1 299 ? -15.242 12.883 17.859 1 90.5 299 THR A N 1
ATOM 2289 C CA . THR A 1 299 ? -13.812 13.094 17.703 1 90.5 299 THR A CA 1
ATOM 2290 C C . THR A 1 299 ? -13.469 14.578 17.844 1 90.5 299 THR A C 1
ATOM 2292 O O . THR A 1 299 ? -14.32 15.438 17.594 1 90.5 299 THR A O 1
ATOM 2295 N N . TRP A 1 300 ? -12.25 14.852 18.266 1 89.38 300 TRP A N 1
ATOM 2296 C CA . TRP A 1 300 ? -11.789 16.219 18.453 1 89.38 300 TRP A CA 1
ATOM 2297 C C . TRP A 1 300 ? -10.453 16.453 17.766 1 89.38 300 TRP A C 1
ATOM 2299 O O . TRP A 1 300 ? -9.531 15.656 17.891 1 89.38 300 TRP A O 1
ATOM 2309 N N . ARG A 1 301 ? -10.438 17.562 17.172 1 88.94 301 ARG A N 1
ATOM 2310 C CA . ARG A 1 301 ? -9.203 17.953 16.5 1 88.94 301 ARG A CA 1
ATOM 2311 C C . ARG A 1 301 ? -8.039 18.031 17.484 1 88.94 301 ARG A C 1
ATOM 2313 O O . ARG A 1 301 ? -8.188 18.562 18.578 1 88.94 301 ARG A O 1
ATOM 2320 N N . GLY A 1 302 ? -6.973 17.453 17.031 1 89.38 302 GLY A N 1
ATOM 2321 C CA . GLY A 1 302 ? -5.766 17.516 17.844 1 89.38 302 GLY A CA 1
ATOM 2322 C C . GLY A 1 302 ? -5.754 16.5 18.969 1 89.38 302 GLY A C 1
ATOM 2323 O O . GLY A 1 302 ? -4.766 16.391 19.703 1 89.38 302 GLY A O 1
ATOM 2324 N N . LYS A 1 303 ? -6.805 15.766 19.062 1 91.5 303 LYS A N 1
ATOM 2325 C CA . LYS A 1 303 ? -6.891 14.789 20.156 1 91.5 303 LYS A CA 1
ATOM 2326 C C . LYS A 1 303 ? -7.051 13.375 19.609 1 91.5 303 LYS A C 1
ATOM 2328 O O . LYS A 1 303 ? -7.723 13.164 18.594 1 91.5 303 LYS A O 1
ATOM 2333 N N . ILE A 1 304 ? -6.543 12.477 20.375 1 93.25 304 ILE A N 1
ATOM 2334 C CA . ILE A 1 304 ? -6.68 11.062 20.031 1 93.25 304 ILE A CA 1
ATOM 2335 C C . ILE A 1 304 ? -8.07 10.57 20.391 1 93.25 304 ILE A C 1
ATOM 2337 O O . ILE A 1 304 ? -8.625 10.969 21.422 1 93.25 304 ILE A O 1
ATOM 2341 N N . ASP A 1 305 ? -8.57 9.75 19.562 1 92 305 ASP A N 1
ATOM 2342 C CA . ASP A 1 305 ? -9.906 9.219 19.828 1 92 305 ASP A CA 1
ATOM 2343 C C . ASP A 1 305 ? -9.984 8.594 21.219 1 92 305 ASP A C 1
ATOM 2345 O O . ASP A 1 305 ? -9.055 7.91 21.656 1 92 305 ASP A O 1
ATOM 2349 N N . GLY A 1 306 ? -11.07 8.758 21.891 1 86.5 306 GLY A N 1
ATOM 2350 C CA . GLY A 1 306 ? -11.258 8.234 23.234 1 86.5 306 GLY A CA 1
ATOM 2351 C C . GLY A 1 306 ? -10.93 9.234 24.328 1 86.5 306 GLY A C 1
ATOM 2352 O O . GLY A 1 306 ? -11.18 8.984 25.5 1 86.5 306 GLY A O 1
ATOM 2353 N N . THR A 1 307 ? -10.281 10.312 23.938 1 84.69 307 THR A N 1
ATOM 2354 C CA . THR A 1 307 ? -9.922 11.328 24.906 1 84.69 307 THR A CA 1
ATOM 2355 C C . THR A 1 307 ? -10.961 12.453 24.938 1 84.69 307 THR A C 1
ATOM 2357 O O . THR A 1 307 ? -11.664 12.672 23.938 1 84.69 307 THR A O 1
ATOM 2360 N N . SER A 1 308 ? -11.211 13.031 26.109 1 77.81 308 SER A N 1
ATOM 2361 C CA . SER A 1 308 ? -12.164 14.125 26.281 1 77.81 308 SER A CA 1
ATOM 2362 C C . SER A 1 308 ? -11.664 15.406 25.625 1 77.81 308 SER A C 1
ATOM 2364 O O . SER A 1 308 ? -10.469 15.57 25.406 1 77.81 308 SER A O 1
ATOM 2366 N N . PRO A 1 309 ? -12.688 16.188 25.141 1 72.06 309 PRO A N 1
ATOM 2367 C CA . PRO A 1 309 ? -12.312 17.422 24.438 1 72.06 309 PRO A CA 1
ATOM 2368 C C . PRO A 1 309 ? -11.398 18.328 25.25 1 72.06 309 PRO A C 1
ATOM 2370 O O . PRO A 1 309 ? -10.68 19.156 24.703 1 72.06 309 PRO A O 1
ATOM 2373 N N . GLY A 1 310 ? -10.703 17.891 26.156 1 58.97 310 GLY A N 1
ATOM 2374 C CA . GLY A 1 310 ? -9.945 18.703 27.078 1 58.97 310 GLY A CA 1
ATOM 2375 C C . GLY A 1 310 ? -10.688 19.953 27.516 1 58.97 310 GLY A C 1
ATOM 2376 O O . GLY A 1 310 ? -11.703 20.328 26.922 1 58.97 310 GLY A O 1
ATOM 2377 N N . THR A 1 311 ? -10.68 20.312 28.766 1 53.16 311 THR A N 1
ATOM 2378 C CA . THR A 1 311 ? -11.32 21.453 29.391 1 53.16 311 THR A CA 1
ATOM 2379 C C . THR A 1 311 ? -11.18 22.703 28.531 1 53.16 311 THR A C 1
ATOM 2381 O O . THR A 1 311 ? -11.969 23.641 28.641 1 53.16 311 THR A O 1
ATOM 2384 N N . ASN A 1 312 ? -10.016 22.938 27.969 1 42.69 312 ASN A N 1
ATOM 2385 C CA . ASN A 1 312 ? -9.836 24.234 27.328 1 42.69 312 ASN A CA 1
ATOM 2386 C C . ASN A 1 312 ? -10.531 24.281 25.969 1 42.69 312 ASN A C 1
ATOM 2388 O O . ASN A 1 312 ? -9.883 24.188 24.922 1 42.69 312 ASN A O 1
ATOM 2392 N N . GLY A 1 313 ? -11.469 23.594 25.688 1 37.69 313 GLY A N 1
ATOM 2393 C CA . GLY A 1 313 ? -12.242 23.719 24.469 1 37.69 313 GLY A CA 1
ATOM 2394 C C . GLY A 1 313 ? -12.523 25.156 24.078 1 37.69 313 GLY A C 1
ATOM 2395 O O . GLY A 1 313 ? -13.516 25.453 23.406 1 37.69 313 GLY A O 1
ATOM 2396 N N . LYS A 1 314 ? -12.102 26.062 24.875 1 35.53 314 LYS A N 1
ATOM 2397 C CA . LYS A 1 314 ? -12.297 27.391 24.281 1 35.53 314 LYS A CA 1
ATOM 2398 C C . LYS A 1 314 ? -11.539 27.516 22.969 1 35.53 314 LYS A C 1
ATOM 2400 O O . LYS A 1 314 ? -10.305 27.484 22.953 1 35.53 314 LYS A O 1
ATOM 2405 N N . ALA A 1 315 ? -12.055 27.016 21.844 1 30.98 315 ALA A N 1
ATOM 2406 C CA . ALA A 1 315 ? -11.609 27.547 20.547 1 30.98 315 ALA A CA 1
ATOM 2407 C C . ALA A 1 315 ? -11.578 29.078 20.578 1 30.98 315 ALA A C 1
ATOM 2409 O O . ALA A 1 315 ? -12.422 29.703 21.203 1 30.98 315 ALA A O 1
ATOM 2410 N N . MET B 1 1 ? -77.562 54.375 31.516 1 23.12 1 MET B N 1
ATOM 2411 C CA . MET B 1 1 ? -78.25 53.25 32.125 1 23.12 1 MET B CA 1
ATOM 2412 C C . MET B 1 1 ? -77.438 51.969 31.984 1 23.12 1 MET B C 1
ATOM 2414 O O . MET B 1 1 ? -76.625 51.875 31.109 1 23.12 1 MET B O 1
ATOM 2418 N N . GLY B 1 2 ? -77.375 51.062 33.094 1 21.92 2 GLY B N 1
ATOM 2419 C CA . GLY B 1 2 ? -76.5 50.188 33.781 1 21.92 2 GLY B CA 1
ATOM 2420 C C . GLY B 1 2 ? -76.312 48.844 33.062 1 21.92 2 GLY B C 1
ATOM 2421 O O . GLY B 1 2 ? -77.188 48.031 33.031 1 21.92 2 GLY B O 1
ATOM 2422 N N . GLY B 1 3 ? -75.812 48.906 31.797 1 21.14 3 GLY B N 1
ATOM 2423 C CA . GLY B 1 3 ? -75.812 47.969 30.703 1 21.14 3 GLY B CA 1
ATOM 2424 C C . GLY B 1 3 ? -75.062 46.688 31.047 1 21.14 3 GLY B C 1
ATOM 2425 O O . GLY B 1 3 ? -73.812 46.594 30.969 1 21.14 3 GLY B O 1
ATOM 2426 N N . GLY B 1 4 ? -75.625 46.094 32.156 1 20.88 4 GLY B N 1
ATOM 2427 C CA . GLY B 1 4 ? -75.188 44.938 32.969 1 20.88 4 GLY B CA 1
ATOM 2428 C C . GLY B 1 4 ? -75.062 43.656 32.156 1 20.88 4 GLY B C 1
ATOM 2429 O O . GLY B 1 4 ? -76 43.188 31.578 1 20.88 4 GLY B O 1
ATOM 2430 N N . VAL B 1 5 ? -73.875 43.594 31.406 1 23.58 5 VAL B N 1
ATOM 2431 C CA . VAL B 1 5 ? -73.375 42.656 30.406 1 23.58 5 VAL B CA 1
ATOM 2432 C C . VAL B 1 5 ? -73.375 41.25 30.984 1 23.58 5 VAL B C 1
ATOM 2434 O O . VAL B 1 5 ? -72.812 41 32.031 1 23.58 5 VAL B O 1
ATOM 2437 N N . GLY B 1 6 ? -74.5 40.594 30.922 1 20.08 6 GL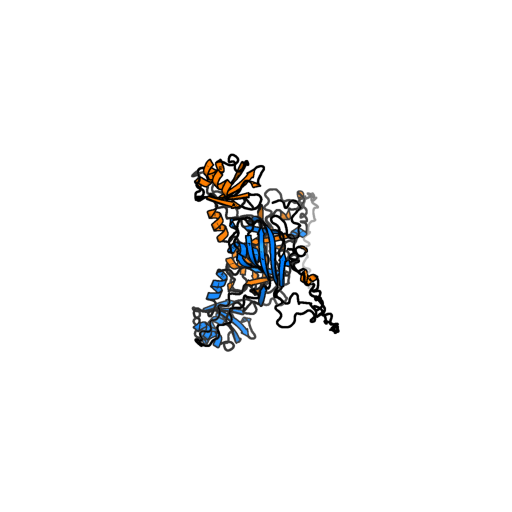Y B N 1
ATOM 2438 C CA . GLY B 1 6 ? -75.062 39.344 31.5 1 20.08 6 GLY B CA 1
ATOM 2439 C C . GLY B 1 6 ? -74.188 38.125 31.188 1 20.08 6 GLY B C 1
ATOM 2440 O O . GLY B 1 6 ? -74 37.812 30.016 1 20.08 6 GLY B O 1
ATOM 2441 N N . GLY B 1 7 ? -73.125 37.844 31.969 1 20.34 7 GLY B N 1
ATOM 2442 C CA . GLY B 1 7 ? -72 36.906 31.969 1 20.34 7 GLY B CA 1
ATOM 2443 C C . GLY B 1 7 ? -72.438 35.469 32.062 1 20.34 7 GLY B C 1
ATOM 2444 O O . GLY B 1 7 ? -72.875 35 33.094 1 20.34 7 GLY B O 1
ATOM 2445 N N . SER B 1 8 ? -73.312 35.062 31.109 1 19.58 8 SER B N 1
ATOM 2446 C CA . SER B 1 8 ? -74.062 33.812 31.281 1 19.58 8 SER B CA 1
ATOM 2447 C C . SER B 1 8 ? -73.062 32.625 31.453 1 19.58 8 SER B C 1
ATOM 2449 O O . SER B 1 8 ? -72.125 32.531 30.719 1 19.58 8 SER B O 1
ATOM 2451 N N . ASP B 1 9 ? -73 32.094 32.688 1 20.92 9 ASP B N 1
ATOM 2452 C CA . ASP B 1 9 ? -72.25 31.078 33.406 1 20.92 9 ASP B CA 1
ATOM 2453 C C . ASP B 1 9 ? -72.5 29.688 32.844 1 20.92 9 ASP B C 1
ATOM 2455 O O . ASP B 1 9 ? -73.625 29.172 32.969 1 20.92 9 ASP B O 1
ATOM 2459 N N . VAL B 1 10 ? -72.25 29.516 31.531 1 20.36 10 VAL B N 1
ATOM 2460 C CA . VAL B 1 10 ? -72.75 28.281 30.906 1 20.36 10 VAL B CA 1
ATOM 2461 C C . VAL B 1 10 ? -72.25 27.062 31.672 1 20.36 10 VAL B C 1
ATOM 2463 O O . VAL B 1 10 ? -71.062 26.969 31.953 1 20.36 10 VAL B O 1
ATOM 2466 N N . ALA B 1 11 ? -73.125 26.484 32.469 1 20.89 11 ALA B N 1
ATOM 2467 C CA . ALA B 1 11 ? -73.062 25.375 33.406 1 20.89 11 ALA B CA 1
ATOM 2468 C C . ALA B 1 11 ? -72.625 24.094 32.75 1 20.89 11 ALA B C 1
ATOM 2470 O O . ALA B 1 11 ? -73.188 23.641 31.766 1 20.89 11 ALA B O 1
ATOM 2471 N N . PHE B 1 12 ? -71.312 23.828 32.75 1 20.7 12 PHE B N 1
ATOM 2472 C CA . PHE B 1 12 ? -70.5 22.781 32.094 1 20.7 12 PHE B CA 1
ATOM 2473 C C . PHE B 1 12 ? -70.875 21.406 32.625 1 20.7 12 PHE B C 1
ATOM 2475 O O . PHE B 1 12 ? -70.562 21.047 33.75 1 20.7 12 PHE B O 1
ATOM 2482 N N . VAL B 1 13 ? -72.125 21.047 32.438 1 19.5 13 VAL B N 1
ATOM 2483 C CA . VAL B 1 13 ? -72.75 19.969 33.156 1 19.5 13 VAL B CA 1
ATOM 2484 C C . VAL B 1 13 ? -72 18.672 32.938 1 19.5 13 VAL B C 1
ATOM 2486 O O . VAL B 1 13 ? -71.75 17.891 33.875 1 19.5 13 VAL B O 1
ATOM 2489 N N . GLY B 1 14 ? -71.688 18.328 31.703 1 19.41 14 GLY B N 1
ATOM 2490 C CA . GLY B 1 14 ? -72.062 16.984 31.297 1 19.41 14 GLY B CA 1
ATOM 2491 C C . GLY B 1 14 ? -71.188 15.906 31.875 1 19.41 14 GLY B C 1
ATOM 2492 O O . GLY B 1 14 ? -70 15.844 31.531 1 19.41 14 GLY B O 1
ATOM 2493 N N . GLY B 1 15 ? -71.25 15.461 33.062 1 19.45 15 GLY B N 1
ATOM 2494 C CA . GLY B 1 15 ? -70.312 14.625 33.781 1 19.45 15 GLY B CA 1
ATOM 2495 C C . GLY B 1 15 ? -70.312 13.188 33.312 1 19.45 15 GLY B C 1
ATOM 2496 O O . GLY B 1 15 ? -69.75 12.312 33.969 1 19.45 15 GLY B O 1
ATOM 2497 N N . ALA B 1 16 ? -70.875 12.906 32.156 1 20.75 16 ALA B N 1
ATOM 2498 C CA . ALA B 1 16 ? -71.25 11.5 32.188 1 20.75 16 ALA B CA 1
ATOM 2499 C C . ALA B 1 16 ? -70 10.609 32.438 1 20.75 16 ALA B C 1
ATOM 2501 O O . ALA B 1 16 ? -68.875 10.977 32.125 1 20.75 16 ALA B O 1
ATOM 2502 N N . GLY B 1 17 ? -70.062 9.617 33.344 1 21.52 17 GLY B N 1
ATOM 2503 C CA . GLY B 1 17 ? -69.25 8.648 34.062 1 21.52 17 GLY B CA 1
ATOM 2504 C C . GLY B 1 17 ? -68.688 7.578 33.156 1 21.52 17 GLY B C 1
ATOM 2505 O O . GLY B 1 17 ? -69 6.395 33.312 1 21.52 17 GLY B O 1
ATOM 2506 N N . GLY B 1 18 ? -68.375 7.848 31.969 1 19.73 18 GLY B N 1
ATOM 2507 C CA . GLY B 1 18 ? -68.125 6.652 31.172 1 19.73 18 GLY B CA 1
ATOM 2508 C C . GLY B 1 18 ? -67.062 5.746 31.75 1 19.73 18 GLY B C 1
ATOM 2509 O O . GLY B 1 18 ? -66.125 6.219 32.406 1 19.73 18 GLY B O 1
ATOM 2510 N N . ALA B 1 19 ? -67.375 4.41 31.953 1 24.27 19 ALA B N 1
ATOM 2511 C CA . ALA B 1 19 ? -66.688 3.232 32.5 1 24.27 19 ALA B CA 1
ATOM 2512 C C . ALA B 1 19 ? -65.375 2.967 31.781 1 24.27 19 ALA B C 1
ATOM 2514 O O . ALA B 1 19 ? -65.312 2.9 30.547 1 24.27 19 ALA B O 1
ATOM 2515 N N . ALA B 1 20 ? -64.312 3.461 32.281 1 21.73 20 ALA B N 1
ATOM 2516 C CA . ALA B 1 20 ? -62.969 3.35 31.672 1 21.73 20 ALA B CA 1
ATOM 2517 C C . ALA B 1 20 ? -62.562 1.891 31.562 1 21.73 20 ALA B C 1
ATOM 2519 O O . ALA B 1 20 ? -62.438 1.193 32.562 1 21.73 20 ALA B O 1
ATOM 2520 N N . THR B 1 21 ? -63.219 1.224 30.656 1 27.67 21 THR B N 1
ATOM 2521 C CA . THR B 1 21 ? -62.75 -0.151 30.5 1 27.67 21 THR B CA 1
ATOM 2522 C C . THR B 1 21 ? -61.25 -0.199 30.359 1 27.67 21 THR B C 1
ATOM 2524 O O . THR B 1 21 ? -60.656 0.566 29.594 1 27.67 21 THR B O 1
ATOM 2527 N N . GLY B 1 22 ? -60.562 -0.529 31.406 1 23.09 22 GLY B N 1
ATOM 2528 C CA . GLY B 1 22 ? -59.125 -0.662 31.594 1 23.09 22 GLY B CA 1
ATOM 2529 C C . GLY B 1 22 ? -58.438 -1.527 30.547 1 23.09 22 GLY B C 1
ATOM 2530 O O . GLY B 1 22 ? -58.531 -2.756 30.609 1 23.09 22 GLY B O 1
ATOM 2531 N N . GLY B 1 23 ? -58.75 -1.251 29.328 1 23.52 23 GLY B N 1
ATOM 2532 C CA . GLY B 1 23 ? -58 -2.096 28.406 1 23.52 23 GLY B CA 1
ATOM 2533 C C . GLY B 1 23 ? -56.531 -2.148 28.703 1 23.52 23 GLY B C 1
ATOM 2534 O O . GLY B 1 23 ? -55.906 -1.113 28.938 1 23.52 23 GLY B O 1
ATOM 2535 N N . SER B 1 24 ? -56.125 -3.258 29.375 1 27.52 24 SER B N 1
ATOM 2536 C CA . SER B 1 24 ? -54.719 -3.564 29.625 1 27.52 24 SER B CA 1
ATOM 2537 C C . SER B 1 24 ? -53.875 -3.301 28.391 1 27.52 24 SER B C 1
ATOM 2539 O O . SER B 1 24 ? -54.125 -3.881 27.328 1 27.52 24 SER B O 1
ATOM 2541 N N . SER B 1 25 ? -53.688 -2.051 28.141 1 25.53 25 SER B N 1
ATOM 2542 C CA . SER B 1 25 ? -52.719 -1.736 27.109 1 25.53 25 SER B CA 1
ATOM 2543 C C . SER B 1 25 ? -51.469 -2.633 27.219 1 25.53 25 SER B C 1
ATOM 2545 O O . SER B 1 25 ? -50.75 -2.586 28.203 1 25.53 25 SER B O 1
ATOM 2547 N N . SER B 1 26 ? -51.719 -3.838 26.797 1 27.53 26 SER B N 1
ATOM 2548 C CA . SER B 1 26 ? -50.5 -4.633 26.609 1 27.53 26 SER B CA 1
ATOM 2549 C C . SER B 1 26 ? -49.375 -3.789 26.031 1 27.53 26 SER B C 1
ATOM 2551 O O . SER B 1 26 ? -49.438 -3.373 24.875 1 27.53 26 SER B O 1
ATOM 2553 N N . ALA B 1 27 ? -48.875 -2.863 26.844 1 26.72 27 ALA B N 1
ATOM 2554 C CA . ALA B 1 27 ? -47.625 -2.223 26.469 1 26.72 27 ALA B CA 1
ATOM 2555 C C . ALA B 1 27 ? -46.75 -3.164 25.641 1 26.72 27 ALA B C 1
ATOM 2557 O O . ALA B 1 27 ? -46.438 -4.273 26.078 1 26.72 27 ALA B O 1
ATOM 2558 N N . SER B 1 28 ? -47.094 -3.16 24.469 1 27.14 28 SER B N 1
ATOM 2559 C CA . SER B 1 28 ? -46.125 -3.865 23.625 1 27.14 28 SER B CA 1
ATOM 2560 C C . SER B 1 28 ? -44.719 -3.76 24.188 1 27.14 28 SER B C 1
ATOM 2562 O O . SER B 1 28 ? -44.156 -2.664 24.281 1 27.14 28 SER B O 1
ATOM 2564 N N . ARG B 1 29 ? -44.438 -4.555 25.25 1 25.66 29 ARG B N 1
ATOM 2565 C CA . ARG B 1 29 ? -43.062 -4.707 25.672 1 25.66 29 ARG B CA 1
ATOM 2566 C C . ARG B 1 29 ? -42.094 -4.477 24.5 1 25.66 29 ARG B C 1
ATOM 2568 O O . ARG B 1 29 ? -42.188 -5.16 23.469 1 25.66 29 ARG B O 1
ATOM 2575 N N . ILE B 1 30 ? -41.844 -3.232 24.328 1 29.59 30 ILE B N 1
ATOM 2576 C CA . ILE B 1 30 ? -40.688 -3.1 23.453 1 29.59 30 ILE B CA 1
ATOM 2577 C C . ILE B 1 30 ? -39.781 -4.32 23.609 1 29.59 30 ILE B C 1
ATOM 2579 O O . ILE B 1 30 ? -39.406 -4.695 24.719 1 29.59 30 ILE B O 1
ATOM 2583 N N . PRO B 1 31 ? -40.094 -5.383 22.906 1 30.36 31 PRO B N 1
ATOM 2584 C CA . PRO B 1 31 ? -39.188 -6.496 23.172 1 30.36 31 PRO B CA 1
ATOM 2585 C C . PRO B 1 31 ? -37.906 -6.051 23.875 1 30.36 31 PRO B C 1
ATOM 2587 O O . PRO B 1 31 ? -37.469 -4.91 23.719 1 30.36 31 PRO B O 1
ATOM 2590 N N . ASP B 1 32 ? -37.688 -6.578 25.094 1 28.5 32 ASP B N 1
ATOM 2591 C CA . ASP B 1 32 ? -36.406 -6.41 25.797 1 28.5 32 ASP B CA 1
ATOM 2592 C C . ASP B 1 32 ? -35.281 -6.047 24.828 1 28.5 32 ASP B C 1
ATOM 2594 O O . ASP B 1 32 ? -35.125 -6.707 23.812 1 28.5 32 ASP B O 1
ATOM 2598 N N . SER B 1 33 ? -35.031 -4.852 24.766 1 31.86 33 SER B N 1
ATOM 2599 C CA . SER B 1 33 ? -33.812 -4.344 24.141 1 31.86 33 SER B CA 1
ATOM 2600 C C . SER B 1 33 ? -32.719 -5.398 24.125 1 31.86 33 SER B C 1
ATOM 2602 O O . SER B 1 33 ? -32.219 -5.801 25.188 1 31.86 33 SER B O 1
ATOM 2604 N N . ARG B 1 34 ? -32.938 -6.445 23.453 1 34.31 34 ARG B N 1
ATOM 2605 C CA . ARG B 1 34 ? -31.969 -7.516 23.266 1 34.31 34 ARG B CA 1
ATOM 2606 C C . ARG B 1 34 ? -30.562 -7.047 23.641 1 34.31 34 ARG B C 1
ATOM 2608 O O . ARG B 1 34 ? -30.031 -6.121 23.031 1 34.31 34 ARG B O 1
ATOM 2615 N N . ILE B 1 35 ? -30.188 -7.129 24.797 1 35.5 35 ILE B N 1
ATOM 2616 C CA . ILE B 1 35 ? -28.844 -6.84 25.312 1 35.5 35 ILE B CA 1
ATOM 2617 C C . ILE B 1 35 ? -27.797 -7.395 24.359 1 35.5 35 ILE B C 1
ATOM 2619 O O . ILE B 1 35 ? -27.609 -8.609 24.266 1 35.5 35 ILE B O 1
ATOM 2623 N N . PHE B 1 36 ? -27.609 -6.934 23.219 1 38.81 36 PHE B N 1
ATOM 2624 C CA . PHE B 1 36 ? -26.469 -7.27 22.391 1 38.81 36 PHE B CA 1
ATOM 2625 C C . PHE B 1 36 ? -25.219 -7.461 23.25 1 38.81 36 PHE B C 1
ATOM 2627 O O . PHE B 1 36 ? -25.031 -6.766 24.25 1 38.81 36 PHE B O 1
ATOM 2634 N N . PRO B 1 37 ? -24.719 -8.703 23.25 1 39.97 37 PRO B N 1
ATOM 2635 C CA . PRO B 1 37 ? -23.484 -8.758 24.031 1 39.97 37 PRO B CA 1
ATOM 2636 C C . PRO B 1 37 ? -22.656 -7.48 23.922 1 39.97 37 PRO B C 1
ATOM 2638 O O . PRO B 1 37 ? -22.656 -6.836 22.859 1 39.97 37 PRO B O 1
ATOM 2641 N N . GLN B 1 38 ? -22.406 -6.879 25.016 1 43.53 38 GLN B N 1
ATOM 2642 C CA . GLN B 1 38 ? -21.609 -5.664 25.188 1 43.53 38 GLN B CA 1
ATOM 2643 C C . GLN B 1 38 ? -20.422 -5.648 24.234 1 43.53 38 GLN B C 1
ATOM 2645 O O . GLN B 1 38 ? -20 -4.59 23.766 1 43.53 38 GLN B O 1
ATOM 2650 N N . GLU B 1 39 ? -19.938 -6.891 24 1 46.78 39 GLU B N 1
ATOM 2651 C CA . GLU B 1 39 ? -18.703 -6.984 23.219 1 46.78 39 GLU B CA 1
ATOM 2652 C C . GLU B 1 39 ? -18.922 -6.551 21.781 1 46.78 39 GLU B C 1
ATOM 2654 O O . GLU B 1 39 ? -18.047 -5.938 21.172 1 46.78 39 GLU B O 1
ATOM 2659 N N . VAL B 1 40 ? -19.984 -6.996 21.281 1 48.97 40 VAL B N 1
ATOM 2660 C CA . VAL B 1 40 ? -20.297 -6.676 19.891 1 48.97 40 VAL B CA 1
ATOM 2661 C C . VAL B 1 40 ? -20.5 -5.168 19.75 1 48.97 40 VAL B C 1
ATOM 2663 O O . VAL B 1 40 ? -20.094 -4.578 18.75 1 48.97 40 VAL B O 1
ATOM 2666 N N . TRP B 1 41 ? -21.094 -4.617 20.859 1 48.62 41 TRP B N 1
ATOM 2667 C CA . TRP B 1 41 ? -21.359 -3.182 20.859 1 48.62 41 TRP B CA 1
ATOM 2668 C C . TRP B 1 41 ? -20.062 -2.387 20.969 1 48.62 41 TRP B C 1
ATOM 2670 O O . TRP B 1 41 ? -20.031 -1.201 20.625 1 48.62 41 TRP B O 1
ATOM 2680 N N . GLN B 1 42 ? -19.125 -3.242 21.359 1 55.72 42 GLN B N 1
ATOM 2681 C CA . GLN B 1 42 ? -17.906 -2.492 21.688 1 55.72 42 GLN B CA 1
ATOM 2682 C C . GLN B 1 42 ? -16.969 -2.432 20.484 1 55.72 42 GLN B C 1
ATOM 2684 O O . GLN B 1 42 ? -15.875 -1.868 20.578 1 55.72 42 GLN B O 1
ATOM 2689 N N . ARG B 1 43 ? -17.562 -2.883 19.422 1 61 43 ARG B N 1
ATOM 2690 C CA . ARG B 1 43 ? -16.688 -2.834 18.25 1 61 43 ARG B CA 1
ATOM 2691 C C . ARG B 1 43 ? -16.484 -1.398 17.781 1 61 43 ARG B C 1
ATOM 2693 O O . ARG B 1 43 ? -17.406 -0.583 17.828 1 61 43 ARG B O 1
ATOM 2700 N N . VAL B 1 44 ? -15.312 -1.017 17.547 1 68.44 44 VAL B N 1
ATOM 2701 C CA . VAL B 1 44 ? -14.82 0.241 17 1 68.44 44 VAL B CA 1
ATOM 2702 C C . VAL B 1 44 ? -14.68 1.276 18.109 1 68.44 44 VAL B C 1
ATOM 2704 O O . VAL B 1 44 ? -14.281 2.416 17.859 1 68.44 44 VAL B O 1
ATOM 2707 N N . GLU B 1 45 ? -15.125 0.712 19.359 1 78.31 45 GLU B N 1
ATOM 2708 C CA . GLU B 1 45 ? -14.898 1.64 20.453 1 78.31 45 GLU B CA 1
ATOM 2709 C C . GLU B 1 45 ? -13.422 2.031 20.547 1 78.31 45 GLU B C 1
ATOM 2711 O O . GLU B 1 45 ? -12.539 1.186 20.406 1 78.31 45 GLU B O 1
ATOM 2716 N N . PRO B 1 46 ? -13.234 3.256 20.688 1 78.38 46 PRO B N 1
ATOM 2717 C CA . PRO B 1 46 ? -11.844 3.721 20.688 1 78.38 46 PRO B CA 1
ATOM 2718 C C . PRO B 1 46 ? -10.969 2.939 21.672 1 78.38 46 PRO B C 1
ATOM 2720 O O . PRO B 1 46 ? -9.781 2.732 21.406 1 78.38 46 PRO B O 1
ATOM 2723 N N . GLU B 1 47 ? -11.586 2.496 22.703 1 79.5 47 GLU B N 1
ATOM 2724 C CA . GLU B 1 47 ? -10.812 1.77 23.703 1 79.5 47 GLU B CA 1
ATOM 2725 C C . GLU B 1 47 ? -10.336 0.425 23.172 1 79.5 47 GLU B C 1
ATOM 2727 O O . GLU B 1 47 ? -9.352 -0.136 23.656 1 79.5 47 GLU B O 1
ATOM 2732 N N . MET B 1 48 ? -11.031 0.001 22.156 1 84.38 48 MET B N 1
ATOM 2733 C CA . MET B 1 48 ? -10.711 -1.317 21.609 1 84.38 48 MET B CA 1
ATOM 2734 C C . MET B 1 48 ? -9.711 -1.208 20.469 1 84.38 48 MET B C 1
ATOM 2736 O O . MET B 1 48 ? -9.141 -2.211 20.031 1 84.38 48 MET B O 1
ATOM 2740 N N . ARG B 1 49 ? -9.516 -0.018 20.047 1 91.94 49 ARG B N 1
ATOM 2741 C CA . ARG B 1 49 ? -8.602 0.186 18.938 1 91.94 49 ARG B CA 1
ATOM 2742 C C . ARG B 1 49 ? -7.156 0.253 19.422 1 91.94 49 ARG B C 1
ATOM 2744 O O . ARG B 1 49 ? -6.891 0.678 20.547 1 91.94 49 ARG B O 1
ATOM 2751 N N . PRO B 1 50 ? -6.234 -0.209 18.594 1 93.94 50 PRO B N 1
ATOM 2752 C CA . PRO B 1 50 ? -4.828 -0.071 18.969 1 93.94 50 PRO B CA 1
ATOM 2753 C C . PRO B 1 50 ? -4.406 1.385 19.156 1 93.94 50 PRO B C 1
ATOM 2755 O O . PRO B 1 50 ? -4.859 2.262 18.422 1 93.94 50 PRO B O 1
ATOM 2758 N N . GLU B 1 51 ? -3.467 1.645 20.094 1 94.19 51 GLU B N 1
ATOM 2759 C CA . GLU B 1 51 ? -3 3.002 20.359 1 94.19 51 GLU B CA 1
ATOM 2760 C C . GLU B 1 51 ? -2.131 3.52 19.219 1 94.19 51 GLU B C 1
ATOM 2762 O O . GLU B 1 51 ? -2.244 4.68 18.828 1 94.19 51 GLU B O 1
ATOM 2767 N N . ARG B 1 52 ? -1.323 2.572 18.766 1 96 52 ARG B N 1
ATOM 2768 C CA . ARG B 1 52 ? -0.374 2.973 17.734 1 96 52 ARG B CA 1
ATOM 2769 C C . ARG B 1 52 ? -0.284 1.92 16.641 1 96 52 ARG B C 1
ATOM 2771 O O . ARG B 1 52 ? -0.561 0.742 16.875 1 96 52 ARG B O 1
ATOM 2778 N N . GLY B 1 53 ? -0.069 2.389 15.438 1 96.06 53 GLY B N 1
ATOM 2779 C CA . GLY B 1 53 ? 0.223 1.546 14.289 1 96.06 53 GLY B CA 1
ATOM 2780 C C . GLY B 1 53 ? 1.233 2.16 13.336 1 96.06 53 GLY B C 1
ATOM 2781 O O . GLY B 1 53 ? 1.667 3.297 13.539 1 96.06 53 GLY B O 1
ATOM 2782 N N . ARG B 1 54 ? 1.68 1.355 12.43 1 96.38 54 ARG B N 1
ATOM 2783 C CA . ARG B 1 54 ? 2.635 1.821 11.43 1 96.38 54 ARG B CA 1
ATOM 2784 C C . ARG B 1 54 ? 2.322 1.229 10.055 1 96.38 54 ARG B C 1
ATOM 2786 O O . ARG B 1 54 ? 1.925 0.066 9.953 1 96.38 54 ARG B O 1
ATOM 2793 N N . VAL B 1 55 ? 2.496 2.113 9.102 1 97.06 55 VAL B N 1
ATOM 2794 C CA . VAL B 1 55 ? 2.32 1.65 7.73 1 97.06 55 VAL B CA 1
ATOM 2795 C C . VAL B 1 55 ? 3.398 2.262 6.836 1 97.06 55 VAL B C 1
ATOM 2797 O O . VAL B 1 55 ? 3.777 3.422 7.016 1 97.06 55 VAL B O 1
ATOM 2800 N N . LEU B 1 56 ? 3.943 1.449 5.996 1 97.81 56 LEU B N 1
ATOM 2801 C CA . LEU B 1 56 ? 4.797 1.92 4.91 1 97.81 56 LEU B CA 1
ATOM 2802 C C . LEU B 1 56 ? 4.02 2.004 3.602 1 97.81 56 LEU B C 1
ATOM 2804 O O . LEU B 1 56 ? 3.27 1.085 3.262 1 97.81 56 LEU B O 1
ATOM 2808 N N . ILE B 1 57 ? 4.117 3.117 2.953 1 96.25 57 ILE B N 1
ATOM 2809 C CA . ILE B 1 57 ? 3.457 3.201 1.655 1 96.25 57 ILE B CA 1
ATOM 2810 C C . ILE B 1 57 ? 4.492 3.486 0.568 1 96.25 57 ILE B C 1
ATOM 2812 O O . ILE B 1 57 ? 5.527 4.098 0.835 1 96.25 57 ILE B O 1
ATOM 2816 N N . ALA B 1 58 ? 4.176 2.918 -0.602 1 93.12 58 ALA B N 1
ATOM 2817 C CA . ALA B 1 58 ? 4.988 3.295 -1.755 1 93.12 58 ALA B CA 1
ATOM 2818 C C . ALA B 1 58 ? 4.793 4.77 -2.105 1 93.12 58 ALA B C 1
ATOM 2820 O O . ALA B 1 58 ? 3.715 5.328 -1.89 1 93.12 58 ALA B O 1
ATOM 2821 N N . ARG B 1 59 ? 5.789 5.398 -2.541 1 89.69 59 ARG B N 1
ATOM 2822 C CA . ARG B 1 59 ? 5.637 6.793 -2.945 1 89.69 59 ARG B CA 1
ATOM 2823 C C . ARG B 1 59 ? 4.844 6.906 -4.242 1 89.69 59 ARG B C 1
ATOM 2825 O O . ARG B 1 59 ? 5.355 6.594 -5.32 1 89.69 59 ARG B O 1
ATOM 2832 N N . PRO B 1 60 ? 3.67 7.375 -4.109 1 88.12 60 PRO B N 1
ATOM 2833 C CA . PRO B 1 60 ? 2.84 7.438 -5.312 1 88.12 60 PRO B CA 1
ATOM 2834 C C . PRO B 1 60 ? 3.223 8.602 -6.23 1 88.12 60 PRO B C 1
ATOM 2836 O O . PRO B 1 60 ? 3.811 9.586 -5.777 1 88.12 60 PRO B O 1
ATOM 2839 N N . SER B 1 61 ? 2.83 8.477 -7.449 1 87.69 61 SER B N 1
ATOM 2840 C CA . SER B 1 61 ? 3.139 9.508 -8.43 1 87.69 61 SER B CA 1
ATOM 2841 C C . SER B 1 61 ? 2.416 10.812 -8.109 1 87.69 61 SER B C 1
ATOM 2843 O O . SER B 1 61 ? 2.938 11.898 -8.375 1 87.69 61 SER B O 1
ATOM 2845 N N . GLY B 1 62 ? 1.238 10.703 -7.535 1 89.94 62 GLY B N 1
ATOM 2846 C CA . GLY B 1 62 ? 0.5 11.898 -7.16 1 89.94 62 GLY B CA 1
ATOM 2847 C C . GLY B 1 62 ? 1.205 12.734 -6.102 1 89.94 62 GLY B C 1
ATOM 2848 O O . GLY B 1 62 ? 1.266 13.961 -6.207 1 89.94 62 GLY B O 1
ATOM 2849 N N . MET B 1 63 ? 1.707 12.078 -5.152 1 92.94 63 MET B N 1
ATOM 2850 C CA . MET B 1 63 ? 2.459 12.766 -4.105 1 92.94 63 MET B CA 1
ATOM 2851 C C . MET B 1 63 ? 3.705 13.43 -4.68 1 92.94 63 MET B C 1
ATOM 2853 O O . MET B 1 63 ? 3.996 14.586 -4.363 1 92.94 63 MET B O 1
ATOM 2857 N N . ALA B 1 64 ? 4.391 12.727 -5.52 1 92 64 ALA B N 1
ATOM 2858 C CA . ALA B 1 64 ? 5.59 13.273 -6.156 1 92 64 ALA B CA 1
ATOM 2859 C C . ALA B 1 64 ? 5.258 14.508 -6.984 1 92 64 ALA B C 1
ATOM 2861 O O . ALA B 1 64 ? 6.02 15.477 -6.992 1 92 64 ALA B O 1
ATOM 2862 N N . ALA B 1 65 ? 4.211 14.477 -7.633 1 93.88 65 ALA B N 1
ATOM 2863 C CA . ALA B 1 65 ? 3.791 15.609 -8.453 1 93.88 65 ALA B CA 1
ATOM 2864 C C . ALA B 1 65 ? 3.504 16.844 -7.59 1 93.88 65 ALA B C 1
ATOM 2866 O O . ALA B 1 65 ? 3.908 17.953 -7.93 1 93.88 65 ALA B O 1
ATOM 2867 N N . LEU B 1 66 ? 2.852 16.594 -6.531 1 94 66 LEU B N 1
ATOM 2868 C CA . LEU B 1 66 ? 2.551 17.703 -5.625 1 94 66 LEU B CA 1
ATOM 2869 C C . LEU B 1 66 ? 3.828 18.25 -4.992 1 94 66 LEU B C 1
ATOM 2871 O O . LEU B 1 66 ? 3.971 19.469 -4.82 1 94 66 LEU B O 1
ATOM 2875 N N . GLU B 1 67 ? 4.672 17.359 -4.691 1 94.19 67 GLU B N 1
ATOM 2876 C CA . GLU B 1 67 ? 5.957 17.797 -4.148 1 94.19 67 GLU B CA 1
ATOM 2877 C C . GLU B 1 67 ? 6.691 18.719 -5.125 1 94.19 67 GLU B C 1
ATOM 2879 O O . GLU B 1 67 ? 7.238 19.734 -4.727 1 94.19 67 GLU B O 1
ATOM 2884 N N . ARG B 1 68 ? 6.664 18.344 -6.34 1 93.38 68 ARG B N 1
ATOM 2885 C CA . ARG B 1 68 ? 7.297 19.172 -7.363 1 93.38 68 ARG B CA 1
ATOM 2886 C C . ARG B 1 68 ? 6.613 20.531 -7.473 1 93.38 68 ARG B C 1
ATOM 2888 O O . ARG B 1 68 ? 7.281 21.547 -7.648 1 93.38 68 ARG B O 1
ATOM 2895 N N . ALA B 1 69 ? 5.352 20.516 -7.332 1 94.75 69 ALA B N 1
ATOM 2896 C CA . ALA B 1 69 ? 4.582 21.75 -7.43 1 94.75 69 ALA B CA 1
ATOM 2897 C C . ALA B 1 69 ? 4.863 22.672 -6.242 1 94.75 69 ALA B C 1
ATOM 2899 O O . ALA B 1 69 ? 4.816 23.891 -6.375 1 94.75 69 ALA B O 1
ATOM 2900 N N . PHE B 1 70 ? 5.145 22.078 -5.133 1 96.19 70 PHE B N 1
ATOM 2901 C CA . PHE B 1 70 ? 5.355 22.844 -3.914 1 96.19 70 PHE B CA 1
ATOM 2902 C C . PHE B 1 70 ? 6.777 23.391 -3.855 1 96.19 70 PHE B C 1
ATOM 2904 O O . PHE B 1 70 ? 7.031 24.422 -3.229 1 96.19 70 PHE B O 1
ATOM 2911 N N . LEU B 1 71 ? 7.633 22.688 -4.492 1 94.62 71 LEU B N 1
ATOM 2912 C CA . LEU B 1 71 ? 9.039 23.047 -4.41 1 94.62 71 LEU B CA 1
ATOM 2913 C C . LEU B 1 71 ? 9.266 24.484 -4.887 1 94.62 71 LEU B C 1
ATOM 2915 O O . LEU B 1 71 ? 9.016 24.797 -6.055 1 94.62 71 LEU B O 1
ATOM 2919 N N . GLY B 1 72 ? 9.672 25.297 -3.982 1 95.81 72 GLY B N 1
ATOM 2920 C CA . GLY B 1 72 ? 9.953 26.703 -4.289 1 95.81 72 GLY B CA 1
ATOM 2921 C C . GLY B 1 72 ? 8.703 27.562 -4.297 1 95.81 72 GLY B C 1
ATOM 2922 O O . GLY B 1 72 ? 8.797 28.797 -4.383 1 95.81 72 GLY B O 1
ATOM 2923 N N . HIS B 1 73 ? 7.523 26.938 -4.156 1 97.94 73 HIS B N 1
ATOM 2924 C CA . HIS B 1 73 ? 6.289 27.688 -4.34 1 97.94 73 HIS B CA 1
ATOM 2925 C C . HIS B 1 73 ? 5.449 27.688 -3.066 1 97.94 73 HIS B C 1
ATOM 2927 O O . HIS B 1 73 ? 4.395 28.328 -3.014 1 97.94 73 HIS B O 1
ATOM 2933 N N . ALA B 1 74 ? 5.918 26.984 -2.092 1 98.25 74 ALA B N 1
ATOM 2934 C CA . ALA B 1 74 ? 5.062 26.828 -0.917 1 98.25 74 ALA B CA 1
ATOM 2935 C C . ALA B 1 74 ? 5.828 27.156 0.362 1 98.25 74 ALA B C 1
ATOM 2937 O O . ALA B 1 74 ? 7.043 26.953 0.438 1 98.25 74 ALA B O 1
ATOM 2938 N N . LEU B 1 75 ? 5.105 27.688 1.347 1 98.19 75 LEU B N 1
ATOM 2939 C CA . LEU B 1 75 ? 5.637 28.047 2.66 1 98.19 75 LEU B CA 1
ATOM 2940 C C . LEU B 1 75 ? 4.703 27.562 3.768 1 98.19 75 LEU B C 1
ATOM 2942 O O . LEU B 1 75 ? 3.494 27.438 3.553 1 98.19 75 LEU B O 1
ATOM 2946 N N . TYR B 1 76 ? 5.32 27.297 4.828 1 97.81 76 TYR B N 1
ATOM 2947 C CA . TYR B 1 76 ? 4.582 27.203 6.078 1 97.81 76 TYR B CA 1
ATOM 2948 C C . TYR B 1 76 ? 4.695 28.484 6.891 1 97.81 76 TYR B C 1
ATOM 2950 O O . TYR B 1 76 ? 5.734 29.141 6.871 1 97.81 76 TYR B O 1
ATOM 2958 N N . ALA B 1 77 ? 3.641 28.797 7.582 1 97.69 77 ALA B N 1
ATOM 2959 C CA . ALA B 1 77 ? 3.652 29.969 8.445 1 97.69 77 ALA B CA 1
ATOM 2960 C C . ALA B 1 77 ? 3.311 29.594 9.883 1 97.69 77 ALA B C 1
ATOM 2962 O O . ALA B 1 77 ? 2.439 28.75 10.125 1 97.69 77 ALA B O 1
ATOM 2963 N N . VAL B 1 78 ? 3.977 30.188 10.758 1 96.31 78 VAL B N 1
ATOM 2964 C CA . VAL B 1 78 ? 3.717 30.031 12.18 1 96.31 78 VAL B CA 1
ATOM 2965 C C . VAL B 1 78 ? 3.453 31.391 12.812 1 96.31 78 VAL B C 1
ATOM 2967 O O . VAL B 1 78 ? 4.113 32.375 12.484 1 96.31 78 VAL B O 1
ATOM 2970 N N . ILE B 1 79 ? 2.461 31.469 13.586 1 96 79 ILE B N 1
ATOM 2971 C CA . ILE B 1 79 ? 2.182 32.688 14.359 1 96 79 ILE B CA 1
ATOM 2972 C C . ILE B 1 79 ? 3.09 32.719 15.586 1 96 79 ILE B C 1
ATOM 2974 O O . ILE B 1 79 ? 3.1 31.797 16.391 1 96 79 ILE B O 1
ATOM 2978 N N . ILE B 1 80 ? 3.869 33.75 15.594 1 92.81 80 ILE B N 1
ATOM 2979 C CA . ILE B 1 80 ? 4.793 33.938 16.703 1 92.81 80 ILE B CA 1
ATOM 2980 C C . ILE B 1 80 ? 4.195 34.906 17.719 1 92.81 80 ILE B C 1
ATOM 2982 O O . ILE B 1 80 ? 4.078 36.094 17.438 1 92.81 80 ILE B O 1
ATOM 2986 N N . GLY B 1 81 ? 3.74 34.406 18.812 1 80.25 81 GLY B N 1
ATOM 2987 C CA . GLY B 1 81 ? 3.203 35.281 19.859 1 80.25 81 GLY B CA 1
ATOM 2988 C C . GLY B 1 81 ? 1.69 35.219 19.953 1 80.25 81 GLY B C 1
ATOM 2989 O O . GLY B 1 81 ?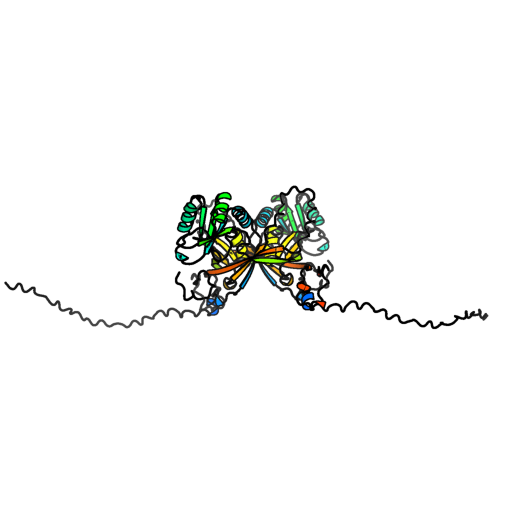 1.05 34.375 19.312 1 80.25 81 GLY B O 1
ATOM 2990 N N . GLN B 1 82 ? 1 35.938 20.859 1 75.81 82 GLN B N 1
ATOM 2991 C CA . GLN B 1 82 ? -0.434 36.031 21.109 1 75.81 82 GLN B CA 1
ATOM 2992 C C . GLN B 1 82 ? -0.982 37.406 20.734 1 75.81 82 GLN B C 1
ATOM 2994 O O . GLN B 1 82 ? -0.229 38.375 20.641 1 75.81 82 GLN B O 1
ATOM 2999 N N . PRO B 1 83 ? -2.115 37.5 20.25 1 77.38 83 PRO B N 1
ATOM 3000 C CA . PRO B 1 83 ? -3.16 36.5 20.172 1 77.38 83 PRO B CA 1
ATOM 3001 C C . PRO B 1 83 ? -3.191 35.781 18.828 1 77.38 83 PRO B C 1
ATOM 3003 O O . PRO B 1 83 ? -3.193 36.438 17.781 1 77.38 83 PRO B O 1
ATOM 3006 N N . ARG B 1 84 ? -3.383 34.469 18.828 1 78.38 84 ARG B N 1
ATOM 3007 C CA . ARG B 1 84 ? -3.373 33.656 17.625 1 78.38 84 ARG B CA 1
ATOM 3008 C C . ARG B 1 84 ? -4.719 33.719 16.906 1 78.38 84 ARG B C 1
ATOM 3010 O O . ARG B 1 84 ? -4.801 33.5 15.695 1 78.38 84 ARG B O 1
ATOM 3017 N N . THR B 1 85 ? -5.668 34.156 17.609 1 76.56 85 THR B N 1
ATOM 3018 C CA . THR B 1 85 ? -7.039 34.062 17.109 1 76.56 85 THR B CA 1
ATOM 3019 C C . THR B 1 85 ? -7.309 35.156 16.062 1 76.56 85 THR B C 1
ATOM 3021 O O . THR B 1 85 ? -8.234 35.031 15.266 1 76.56 85 THR B O 1
ATOM 3024 N N . LYS B 1 86 ? -6.531 36.094 16 1 81.19 86 LYS B N 1
ATOM 3025 C CA . LYS B 1 86 ? -6.797 37.219 15.102 1 81.19 86 LYS B CA 1
ATOM 3026 C C . LYS B 1 86 ? -6.176 36.969 13.734 1 81.19 86 LYS B C 1
ATOM 3028 O O . LYS B 1 86 ? -6.453 37.719 12.781 1 81.19 86 LYS B O 1
ATOM 3033 N N . VAL B 1 87 ? -5.465 35.969 13.633 1 92.75 87 VAL B N 1
ATOM 3034 C CA . VAL B 1 87 ? -4.797 35.75 12.359 1 92.75 87 VAL B CA 1
ATOM 3035 C C . VAL B 1 87 ? -5.586 34.719 11.547 1 92.75 87 VAL B C 1
ATOM 3037 O O . VAL B 1 87 ? -5.527 33.5 11.828 1 92.75 87 VAL B O 1
ATOM 3040 N N . THR B 1 88 ? -6.359 35.188 10.609 1 93.88 88 THR B N 1
ATOM 3041 C CA . THR B 1 88 ? -7.102 34.344 9.688 1 93.88 88 THR B CA 1
ATOM 3042 C C . THR B 1 88 ? -6.391 34.25 8.344 1 93.88 88 THR B C 1
ATOM 3044 O O . THR B 1 88 ? -5.484 35.031 8.062 1 93.88 88 THR B O 1
ATOM 3047 N N . PRO B 1 89 ? -6.777 33.312 7.543 1 95.25 89 PRO B N 1
ATOM 3048 C CA . PRO B 1 89 ? -6.164 33.219 6.215 1 95.25 89 PRO B CA 1
ATOM 3049 C C . PRO B 1 89 ? -6.328 34.5 5.398 1 95.25 89 PRO B C 1
ATOM 3051 O O . PRO B 1 89 ? -5.387 34.938 4.734 1 95.25 89 PRO B O 1
ATOM 3054 N N . GLU B 1 90 ? -7.492 35.094 5.512 1 95 90 GLU B N 1
ATOM 3055 C CA . GLU B 1 90 ? -7.762 36.312 4.777 1 95 90 GLU B CA 1
ATOM 3056 C C . GLU B 1 90 ? -6.902 37.469 5.289 1 95 90 GLU B C 1
ATOM 3058 O O . GLU B 1 90 ? -6.363 38.25 4.5 1 95 90 GLU B O 1
ATOM 3063 N N . ALA B 1 91 ? -6.809 37.562 6.605 1 95.62 91 ALA B N 1
ATOM 3064 C CA . ALA B 1 91 ? -6 38.594 7.207 1 95.62 91 ALA B CA 1
ATOM 3065 C C . ALA B 1 91 ? -4.531 38.469 6.828 1 95.62 91 ALA B C 1
ATOM 3067 O O . ALA B 1 91 ? -3.852 39.438 6.547 1 95.62 91 ALA B O 1
ATOM 3068 N N . LEU B 1 92 ? -4.066 37.25 6.836 1 96.94 92 LEU B N 1
ATOM 3069 C CA . LEU B 1 92 ? -2.672 37 6.488 1 96.94 92 LEU B CA 1
ATOM 3070 C C . LEU B 1 92 ? -2.406 37.312 5.023 1 96.94 92 LEU B C 1
ATOM 3072 O O . LEU B 1 92 ? -1.383 37.938 4.691 1 96.94 92 LEU B O 1
ATOM 3076 N N . ALA B 1 93 ? -3.326 36.938 4.18 1 97.25 93 ALA B N 1
ATOM 3077 C CA . ALA B 1 93 ? -3.191 37.25 2.762 1 97.25 93 ALA B CA 1
ATOM 3078 C C . ALA B 1 93 ? -3.113 38.781 2.545 1 97.25 93 ALA B C 1
ATOM 3080 O O . ALA B 1 93 ? -2.281 39.25 1.77 1 97.25 93 ALA B O 1
ATOM 3081 N N . ALA B 1 94 ? -3.92 39.438 3.217 1 96.56 94 ALA B N 1
ATOM 3082 C CA . ALA B 1 94 ? -3.939 40.875 3.105 1 96.56 94 ALA B CA 1
ATOM 3083 C C . ALA B 1 94 ? -2.629 41.5 3.6 1 96.56 94 ALA B C 1
ATOM 3085 O O . ALA B 1 94 ? -2.104 42.438 2.996 1 96.56 94 ALA B O 1
ATOM 3086 N N . ALA B 1 95 ? -2.182 40.969 4.68 1 96.5 95 ALA B N 1
ATOM 3087 C CA . ALA B 1 95 ? -0.921 41.469 5.234 1 96.5 95 ALA B CA 1
ATOM 3088 C C . ALA B 1 95 ? 0.233 41.219 4.266 1 96.5 95 ALA B C 1
ATOM 3090 O O . ALA B 1 95 ? 1.086 42.094 4.082 1 96.5 95 ALA B O 1
ATOM 3091 N N . VAL B 1 96 ? 0.261 40.062 3.641 1 97.44 96 VAL B N 1
ATOM 3092 C CA . VAL B 1 96 ? 1.3 39.719 2.672 1 97.44 96 VAL B CA 1
ATOM 3093 C C . VAL B 1 96 ? 1.19 40.656 1.458 1 97.44 96 VAL B C 1
ATOM 3095 O O . VAL B 1 96 ? 2.203 41.125 0.934 1 97.44 96 VAL B O 1
ATOM 3098 N N . GLU B 1 97 ? -0.023 40.844 1.016 1 97.31 97 GLU B N 1
ATOM 3099 C CA . GLU B 1 97 ? -0.242 41.75 -0.11 1 97.31 97 GLU B CA 1
ATOM 3100 C C . GLU B 1 97 ? 0.27 43.156 0.203 1 97.31 97 GLU B C 1
ATOM 3102 O O . GLU B 1 97 ? 0.96 43.75 -0.615 1 97.31 97 GLU B O 1
ATOM 3107 N N . PHE B 1 98 ? 0.018 43.594 1.356 1 95.69 98 PHE B N 1
ATOM 3108 C CA . PHE B 1 98 ? 0.37 44.938 1.776 1 95.69 98 PHE B CA 1
ATOM 3109 C C . PHE B 1 98 ? 1.877 45.062 1.959 1 95.69 98 PHE B C 1
ATOM 3111 O O . PHE B 1 98 ? 2.486 46.031 1.465 1 95.69 98 PHE B O 1
ATOM 3118 N N . GLU B 1 99 ? 2.447 44.156 2.607 1 95.44 99 GLU B N 1
ATOM 3119 C CA . GLU B 1 99 ? 3.842 44.281 3.023 1 95.44 99 GLU B CA 1
ATOM 3120 C C . GLU B 1 99 ? 4.789 43.812 1.922 1 95.44 99 GLU B C 1
ATOM 3122 O O . GLU B 1 99 ? 5.91 44.312 1.81 1 95.44 99 GLU B O 1
ATOM 3127 N N . CYS B 1 100 ? 4.359 42.812 1.178 1 96.06 100 CYS B N 1
ATOM 3128 C CA . CYS B 1 100 ? 5.281 42.219 0.222 1 96.06 100 CYS B CA 1
ATOM 3129 C C . CYS B 1 100 ? 4.883 42.562 -1.209 1 96.06 100 CYS B C 1
ATOM 3131 O O . CYS B 1 100 ? 5.617 42.25 -2.152 1 96.06 100 CYS B O 1
ATOM 3133 N N . GLY B 1 101 ? 3.662 43.094 -1.395 1 95.56 101 GLY B N 1
ATOM 3134 C CA . GLY B 1 101 ? 3.242 43.5 -2.721 1 95.56 101 GLY B CA 1
ATOM 3135 C C . GLY B 1 101 ? 2.75 42.375 -3.586 1 95.56 101 GLY B C 1
ATOM 3136 O O . GLY B 1 101 ? 2.814 42.438 -4.816 1 95.56 101 GLY B O 1
ATOM 3137 N N . ILE B 1 102 ? 2.379 41.281 -3.004 1 96.75 102 ILE B N 1
ATOM 3138 C CA . ILE B 1 102 ? 1.891 40.125 -3.742 1 96.75 102 I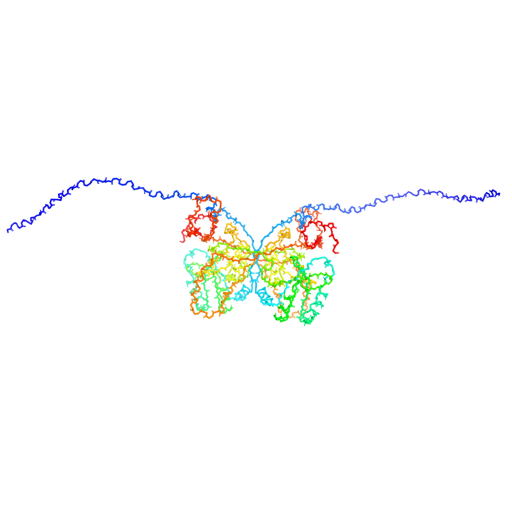LE B CA 1
ATOM 3139 C C . ILE B 1 102 ? 0.364 40.125 -3.727 1 96.75 102 ILE B C 1
ATOM 3141 O O . ILE B 1 102 ? -0.252 40.031 -2.66 1 96.75 102 ILE B O 1
ATOM 3145 N N . LEU B 1 103 ? -0.216 40.094 -4.902 1 95.88 103 LEU B N 1
ATOM 3146 C CA . LEU B 1 103 ? -1.672 40.094 -4.992 1 95.88 103 LEU B CA 1
ATOM 3147 C C . LEU B 1 103 ? -2.268 38.844 -4.391 1 95.88 103 LEU B C 1
ATOM 3149 O O . LEU B 1 103 ? -1.726 37.75 -4.574 1 95.88 103 LEU B O 1
ATOM 3153 N N . SER B 1 104 ? -3.373 39 -3.766 1 93.25 104 SER B N 1
ATOM 3154 C CA . SER B 1 104 ? -4.047 37.875 -3.123 1 93.25 104 SER B CA 1
ATOM 3155 C C . SER B 1 104 ? -4.426 36.781 -4.141 1 93.25 104 SER B C 1
ATOM 3157 O O . SER B 1 104 ? -4.492 35.594 -3.805 1 93.25 104 SER B O 1
ATOM 3159 N N . SER B 1 105 ? -4.598 37.188 -5.379 1 93.94 105 SER B N 1
ATOM 3160 C CA . SER B 1 105 ? -4.957 36.219 -6.434 1 93.94 105 SER B CA 1
ATOM 3161 C C . SER B 1 105 ? -3.762 35.375 -6.836 1 93.94 105 SER B C 1
ATOM 3163 O O . SER B 1 105 ? -3.926 34.344 -7.512 1 93.94 105 SER B O 1
ATOM 3165 N N . GLN B 1 106 ? -2.611 35.781 -6.438 1 96.12 106 GLN B N 1
ATOM 3166 C CA . GLN B 1 106 ? -1.388 35.094 -6.844 1 96.12 106 GLN B CA 1
ATOM 3167 C C . GLN B 1 106 ? -0.873 34.188 -5.734 1 96.12 106 GLN B C 1
ATOM 3169 O O . GLN B 1 106 ? 0.254 33.688 -5.805 1 96.12 106 GLN B O 1
ATOM 3174 N N . MET B 1 107 ? -1.699 34.062 -4.719 1 96.94 107 MET B N 1
ATOM 3175 C CA . MET B 1 107 ? -1.322 33.156 -3.617 1 96.94 107 MET B CA 1
ATOM 3176 C C . MET B 1 107 ? -2.553 32.531 -2.99 1 96.94 107 MET B C 1
ATOM 3178 O O . MET B 1 107 ? -3.674 33 -3.184 1 96.94 107 MET B O 1
ATOM 3182 N N . THR B 1 108 ? -2.361 31.453 -2.365 1 96.44 108 THR B N 1
ATOM 3183 C CA . THR B 1 108 ? -3.379 30.797 -1.557 1 96.44 108 THR B CA 1
ATOM 3184 C C . THR B 1 108 ? -2.887 30.578 -0.127 1 96.44 108 THR B C 1
ATOM 3186 O O . THR B 1 108 ? -1.723 30.234 0.09 1 96.44 108 THR B O 1
ATOM 3189 N N . VAL B 1 109 ? -3.711 30.906 0.811 1 96.94 109 VAL B N 1
ATOM 3190 C CA . VAL B 1 109 ? -3.42 30.688 2.225 1 96.94 109 VAL B CA 1
ATOM 3191 C C . VAL B 1 109 ? -4.457 29.75 2.83 1 96.94 109 VAL B C 1
ATOM 3193 O O . VAL B 1 109 ? -5.66 30 2.764 1 96.94 109 VAL B O 1
ATOM 3196 N N . GLU B 1 110 ? -4 28.672 3.387 1 95.69 110 GLU B N 1
ATOM 3197 C CA . GLU B 1 110 ? -4.891 27.688 3.992 1 95.69 110 GLU B CA 1
ATOM 3198 C C . GLU B 1 110 ? -4.449 27.344 5.41 1 95.69 110 GLU B C 1
ATOM 3200 O O . GLU B 1 110 ? -3.252 27.328 5.707 1 95.69 110 GLU B O 1
ATOM 3205 N N . VAL B 1 111 ? -5.465 27.109 6.234 1 94.69 111 VAL B N 1
ATOM 3206 C CA . VAL B 1 111 ? -5.156 26.625 7.574 1 94.69 111 VAL B CA 1
ATOM 3207 C C . VAL B 1 111 ? -4.582 25.219 7.492 1 94.69 111 VAL B C 1
ATOM 3209 O O . VAL B 1 111 ? -5.074 24.375 6.727 1 94.69 111 VAL B O 1
ATOM 3212 N N . THR B 1 112 ? -3.512 24.969 8.234 1 93.94 112 THR B N 1
ATOM 3213 C CA . THR B 1 112 ? -2.918 23.641 8.281 1 93.94 112 THR B CA 1
ATOM 3214 C C . THR B 1 112 ? -2.729 23.188 9.727 1 93.94 112 THR B C 1
ATOM 3216 O O . THR B 1 112 ? -3.117 23.891 10.664 1 93.94 112 THR B O 1
ATOM 3219 N N . GLY B 1 113 ? -2.273 21.969 9.922 1 88.5 113 GLY B N 1
ATOM 3220 C CA . GLY B 1 113 ? -2.137 21.406 11.258 1 88.5 113 GLY B CA 1
ATOM 3221 C C . GLY B 1 113 ? -0.792 21.703 11.891 1 88.5 113 GLY B C 1
ATOM 3222 O O . GLY B 1 113 ? 0.111 22.219 11.234 1 88.5 113 GLY B O 1
ATOM 3223 N N . PRO B 1 114 ? -0.767 21.391 13.219 1 88.56 114 PRO B N 1
ATOM 3224 C CA . PRO B 1 114 ? 0.51 21.578 13.906 1 88.56 114 PRO B CA 1
ATOM 3225 C C . PRO B 1 114 ? 1.657 20.828 13.242 1 88.56 114 PRO B C 1
ATOM 3227 O O . PRO B 1 114 ? 1.439 19.766 12.641 1 88.56 114 PRO B O 1
ATOM 3230 N N . PRO B 1 115 ? 2.869 21.391 13.391 1 90.06 115 PRO B N 1
ATOM 3231 C CA . PRO B 1 115 ? 3.285 22.547 14.172 1 90.06 115 PRO B CA 1
ATOM 3232 C C . PRO B 1 115 ? 3.049 23.875 13.445 1 90.06 115 PRO B C 1
ATOM 3234 O O . PRO B 1 115 ? 3.373 24.938 13.977 1 90.06 115 PRO B O 1
ATOM 3237 N N . PHE B 1 116 ? 2.568 23.859 12.305 1 94.38 116 PHE B N 1
ATOM 3238 C CA . PHE B 1 116 ? 2.336 25.062 11.531 1 94.38 116 PHE B CA 1
ATOM 3239 C C . PHE B 1 116 ? 0.88 25.5 11.633 1 94.38 116 PHE B C 1
ATOM 3241 O O . PHE B 1 116 ? 0.034 24.766 12.125 1 94.38 116 PHE B O 1
ATOM 3248 N N . HIS B 1 117 ? 0.708 26.734 11.195 1 94.56 117 HIS B N 1
ATOM 3249 C CA . HIS B 1 117 ? -0.645 27.266 11.297 1 94.56 117 HIS B CA 1
ATOM 3250 C C . HIS B 1 117 ? -1.263 27.484 9.922 1 94.56 117 HIS B C 1
ATOM 3252 O O . HIS B 1 117 ? -2.467 27.281 9.734 1 94.56 117 HIS B O 1
ATOM 3258 N N . PHE B 1 118 ? -0.354 27.859 8.992 1 97 118 PHE B N 1
ATOM 3259 C CA . PHE B 1 118 ? -0.861 28.125 7.648 1 97 118 PHE B CA 1
ATOM 3260 C C . PHE B 1 118 ? 0.055 27.516 6.594 1 97 118 PHE B C 1
ATOM 3262 O O . PHE B 1 118 ? 1.251 27.328 6.832 1 97 118 PHE B O 1
ATOM 3269 N N . PHE B 1 119 ? -0.532 27.156 5.523 1 97.44 119 PHE B N 1
ATOM 3270 C CA . PHE B 1 119 ? 0.133 26.703 4.305 1 97.44 119 PHE B CA 1
ATOM 3271 C C . PHE B 1 119 ? -0.125 27.688 3.16 1 97.44 119 PHE B C 1
ATOM 3273 O O . PHE B 1 119 ? -1.277 27.953 2.812 1 97.44 119 PHE B O 1
ATOM 3280 N N . LEU B 1 120 ? 0.929 28.219 2.672 1 98 120 LEU B N 1
ATOM 3281 C CA . LEU B 1 120 ? 0.819 29.188 1.586 1 98 120 LEU B CA 1
ATOM 3282 C C . LEU B 1 120 ? 1.385 28.625 0.29 1 98 120 LEU B C 1
ATOM 3284 O O . LEU B 1 120 ? 2.42 27.953 0.301 1 98 120 LEU B O 1
ATOM 3288 N N . ARG B 1 121 ? 0.726 28.953 -0.802 1 98 121 ARG B N 1
ATOM 3289 C CA . ARG B 1 121 ? 1.209 28.609 -2.135 1 98 121 ARG B CA 1
ATOM 3290 C C . ARG B 1 121 ? 1.207 29.828 -3.051 1 98 121 ARG B C 1
ATOM 3292 O O . ARG B 1 121 ? 0.272 30.641 -3.02 1 98 121 ARG B O 1
ATOM 3299 N N . PHE B 1 122 ? 2.244 29.875 -3.814 1 98.31 122 PHE B N 1
ATOM 3300 C CA . PHE B 1 122 ? 2.424 31.031 -4.691 1 98.31 122 PHE B CA 1
ATOM 3301 C C . PHE B 1 122 ? 2.504 30.594 -6.148 1 98.31 122 PHE B C 1
ATOM 3303 O O . PHE B 1 122 ? 2.947 29.484 -6.449 1 98.31 122 PHE B O 1
ATOM 3310 N N . HIS B 1 123 ? 2.191 31.469 -7.004 1 96.81 123 HIS B N 1
ATOM 3311 C CA . HIS B 1 123 ? 2.273 31.188 -8.43 1 96.81 123 HIS B CA 1
ATOM 3312 C C . HIS B 1 123 ? 3.713 31.281 -8.93 1 96.81 123 HIS B C 1
ATOM 3314 O O . HIS B 1 123 ? 4.086 30.609 -9.891 1 96.81 123 HIS B O 1
ATOM 3320 N N . SER B 1 124 ? 4.449 32.125 -8.195 1 95.69 124 SER B N 1
ATOM 3321 C CA . SER B 1 124 ? 5.828 32.312 -8.641 1 95.69 124 SER B CA 1
ATOM 3322 C C . SER B 1 124 ? 6.816 32.062 -7.504 1 95.69 124 SER B C 1
ATOM 3324 O O . SER B 1 124 ? 6.539 32.375 -6.348 1 95.69 124 SER B O 1
ATOM 3326 N N . VAL B 1 125 ? 7.961 31.578 -7.895 1 96.44 125 VAL B N 1
ATOM 3327 C CA . VAL B 1 125 ? 9.031 31.312 -6.945 1 96.44 125 VAL B CA 1
ATOM 3328 C C . VAL B 1 125 ? 9.547 32.625 -6.359 1 96.44 125 VAL B C 1
ATOM 3330 O O . VAL B 1 125 ? 9.906 32.688 -5.18 1 96.44 125 VAL B O 1
ATOM 3333 N N . GLU B 1 126 ? 9.523 33.625 -7.168 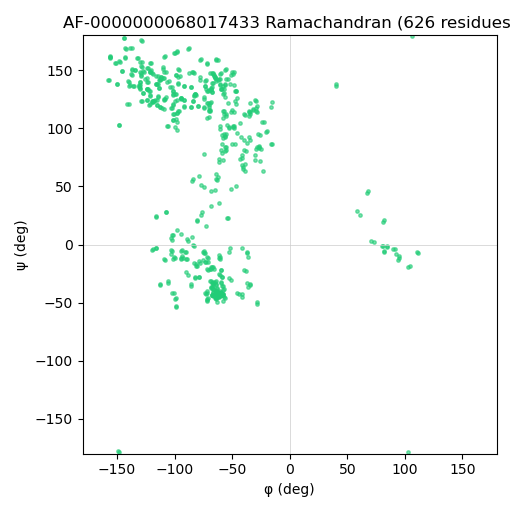1 96.56 126 GLU B N 1
ATOM 3334 C CA . GLU B 1 126 ? 10 34.969 -6.742 1 96.56 126 GLU B CA 1
ATOM 3335 C C . GLU B 1 126 ? 9.133 35.5 -5.617 1 96.56 126 GLU B C 1
ATOM 3337 O O . GLU B 1 126 ? 9.648 36.031 -4.621 1 96.56 126 GLU B O 1
ATOM 3342 N N . ASP B 1 127 ? 7.914 35.438 -5.82 1 97.44 127 ASP B N 1
ATOM 3343 C CA . ASP B 1 127 ? 6.988 35.906 -4.797 1 97.44 127 ASP B CA 1
ATOM 3344 C C . ASP B 1 127 ? 7.176 35.125 -3.49 1 97.44 127 ASP B C 1
ATOM 3346 O O . ASP B 1 127 ? 7.191 35.719 -2.41 1 97.44 127 ASP B O 1
ATOM 3350 N N . CYS B 1 128 ? 7.309 33.844 -3.658 1 97.94 128 CYS B N 1
ATOM 3351 C CA . CYS B 1 128 ? 7.539 33 -2.49 1 97.94 128 CYS B CA 1
ATOM 3352 C C . CYS B 1 128 ? 8.781 33.469 -1.731 1 97.94 128 CYS B C 1
ATOM 3354 O O . CYS B 1 128 ? 8.75 33.594 -0.507 1 97.94 128 CYS B O 1
ATOM 3356 N N . THR B 1 129 ? 9.82 33.719 -2.42 1 97.12 129 THR B N 1
ATOM 3357 C CA . THR B 1 129 ? 11.094 34.125 -1.834 1 97.12 129 THR B CA 1
ATOM 3358 C C . THR B 1 129 ? 10.961 35.469 -1.128 1 97.12 129 THR B C 1
ATOM 3360 O O . THR B 1 129 ? 11.523 35.688 -0.051 1 97.12 129 THR B O 1
ATOM 3363 N N . ARG B 1 130 ? 10.242 36.375 -1.701 1 97 130 ARG B N 1
ATOM 3364 C CA . ARG B 1 130 ? 10.008 37.688 -1.111 1 97 130 ARG B CA 1
ATOM 3365 C C . ARG B 1 130 ? 9.367 37.562 0.268 1 97 130 ARG B C 1
ATOM 3367 O O . ARG B 1 130 ? 9.742 38.281 1.197 1 97 130 ARG B O 1
ATOM 3374 N N . VAL B 1 131 ? 8.445 36.688 0.339 1 97.94 131 VAL B N 1
ATOM 3375 C CA . VAL B 1 131 ? 7.73 36.5 1.601 1 97.94 131 VAL B CA 1
ATOM 3376 C C . VAL B 1 131 ? 8.672 35.906 2.639 1 97.94 131 VAL B C 1
ATOM 3378 O O . VAL B 1 131 ? 8.609 36.25 3.82 1 97.94 131 VAL B O 1
ATOM 3381 N N . VAL B 1 132 ? 9.547 35 2.209 1 97.25 132 VAL B N 1
ATOM 3382 C CA . VAL B 1 132 ? 10.508 34.375 3.115 1 97.25 132 VAL B CA 1
ATOM 3383 C C . VAL B 1 132 ? 11.383 35.469 3.752 1 97.25 132 VAL B C 1
ATOM 3385 O O . VAL B 1 132 ? 11.703 35.406 4.941 1 97.25 132 VAL B O 1
ATOM 3388 N N . TYR B 1 133 ? 11.688 36.469 3.014 1 96.25 133 TYR B N 1
ATOM 3389 C CA . TYR B 1 133 ? 12.547 37.531 3.5 1 96.25 133 TYR B CA 1
ATOM 3390 C C . TYR B 1 133 ? 11.82 38.406 4.531 1 96.25 133 TYR B C 1
ATOM 3392 O O . TYR B 1 133 ? 12.453 39.062 5.348 1 96.25 133 TYR B O 1
ATOM 3400 N N . ALA B 1 134 ? 10.531 38.375 4.5 1 96.56 134 ALA B N 1
ATOM 3401 C CA . ALA B 1 134 ? 9.719 39.156 5.418 1 96.56 134 ALA B CA 1
ATOM 3402 C C . ALA B 1 134 ? 9.43 38.406 6.703 1 96.56 134 ALA B C 1
ATOM 3404 O O . ALA B 1 134 ? 8.695 38.875 7.57 1 96.56 134 ALA B O 1
ATOM 3405 N N . SER B 1 135 ? 9.992 37.219 6.844 1 96.06 135 SER B N 1
ATOM 3406 C CA . SER B 1 135 ? 9.727 36.344 7.984 1 96.06 135 SER B CA 1
ATOM 3407 C C . SER B 1 135 ? 10.062 37.031 9.297 1 96.06 135 SER B C 1
ATOM 3409 O O . SER B 1 135 ? 11.109 37.688 9.422 1 96.06 135 SER B O 1
ATOM 3411 N N . GLU B 1 136 ? 9.195 37.031 10.219 1 94.56 136 GLU B N 1
ATOM 3412 C CA . GLU B 1 136 ? 9.289 37.562 11.578 1 94.56 136 GLU B CA 1
ATOM 3413 C C . GLU B 1 136 ? 9.25 39.094 11.57 1 94.56 136 GLU B C 1
ATOM 3415 O O . GLU B 1 136 ? 9.359 39.719 12.617 1 94.56 136 GLU B O 1
ATOM 3420 N N . GLN B 1 137 ? 9.102 39.688 10.453 1 94.56 137 GLN B N 1
ATOM 3421 C CA . GLN B 1 137 ? 8.945 41.125 10.336 1 94.56 137 GLN B CA 1
ATOM 3422 C C . GLN B 1 137 ? 7.496 41.5 10.016 1 94.56 137 GLN B C 1
ATOM 3424 O O . GLN B 1 137 ? 7.02 42.562 10.422 1 94.56 137 GLN B O 1
ATOM 3429 N N . LEU B 1 138 ? 6.957 40.594 9.297 1 94.12 138 LEU B N 1
ATOM 3430 C CA . LEU B 1 138 ? 5.562 40.781 8.922 1 94.12 138 LEU B CA 1
ATOM 3431 C C . LEU B 1 138 ? 4.641 40.625 10.125 1 94.12 138 LEU B C 1
ATOM 3433 O O . LEU B 1 138 ? 4.809 39.688 10.906 1 94.12 138 LEU B O 1
ATOM 3437 N N . ARG B 1 139 ? 3.746 41.562 10.25 1 92.56 139 ARG B N 1
ATOM 3438 C CA . ARG B 1 139 ? 2.781 41.5 11.336 1 92.56 139 ARG B CA 1
ATOM 3439 C C . ARG B 1 139 ? 1.363 41.312 10.805 1 92.56 139 ARG B C 1
ATOM 3441 O O . ARG B 1 139 ? 1.008 41.875 9.773 1 92.56 139 ARG B O 1
ATOM 3448 N N . CYS B 1 140 ? 0.672 40.5 11.445 1 93 140 CYS B N 1
ATOM 3449 C CA . CYS B 1 140 ? -0.73 40.25 11.141 1 93 140 CYS B CA 1
ATOM 3450 C C . CYS B 1 140 ? -1.548 40.094 12.414 1 93 140 CYS B C 1
ATOM 3452 O O . CYS B 1 140 ? -1.26 39.219 13.242 1 93 140 CYS B O 1
ATOM 3454 N N . GLY B 1 141 ? -2.578 40.969 12.578 1 88.12 141 GLY B N 1
ATOM 3455 C CA . GLY B 1 141 ? -3.393 40.906 13.781 1 88.12 141 GLY B CA 1
ATOM 3456 C C . GLY B 1 141 ? -2.596 41.094 15.055 1 88.12 141 GLY B C 1
ATOM 3457 O O . GLY B 1 141 ? -2.865 40.469 16.078 1 88.12 141 GLY B O 1
ATOM 3458 N N . GLY B 1 142 ? -1.513 41.812 14.992 1 87.19 142 GLY B N 1
ATOM 3459 C CA . GLY B 1 142 ? -0.703 42.125 16.156 1 87.19 142 GLY B CA 1
ATOM 3460 C C . GLY B 1 142 ? 0.379 41.094 16.422 1 87.19 142 GLY B C 1
ATOM 3461 O O . GLY B 1 142 ? 1.213 41.281 17.312 1 87.19 142 GLY B O 1
ATOM 3462 N N . SER B 1 143 ? 0.382 40.062 15.648 1 93.19 143 SER B N 1
ATOM 3463 C CA . SER B 1 143 ? 1.355 39 15.867 1 93.19 143 SER B CA 1
ATOM 3464 C C . SER B 1 143 ? 2.4 38.969 14.75 1 93.19 143 SER B C 1
ATOM 3466 O O . SER B 1 143 ? 2.119 39.375 13.617 1 93.19 143 SER B O 1
ATOM 3468 N N . ARG B 1 144 ? 3.494 38.531 15.125 1 95.12 144 ARG B N 1
ATOM 3469 C CA . ARG B 1 144 ? 4.523 38.312 14.117 1 95.12 144 ARG B CA 1
ATOM 3470 C C . ARG B 1 144 ? 4.328 36.938 13.445 1 95.12 144 ARG B C 1
ATOM 3472 O O . ARG B 1 144 ? 3.865 36 14.078 1 95.12 144 ARG B O 1
ATOM 3479 N N . ILE B 1 145 ? 4.715 36.906 12.172 1 96.81 145 ILE B N 1
ATOM 3480 C CA . ILE B 1 145 ? 4.535 35.656 11.422 1 96.81 145 ILE B CA 1
ATOM 3481 C C . ILE B 1 145 ? 5.895 35.125 10.969 1 96.81 145 ILE B C 1
ATOM 3483 O O . ILE B 1 145 ? 6.699 35.875 10.398 1 96.81 145 ILE B O 1
ATOM 3487 N N . GLY B 1 146 ? 6.188 33.875 11.359 1 97.5 146 GLY B N 1
ATOM 3488 C CA . GLY B 1 146 ? 7.348 33.188 10.828 1 97.5 146 GLY B CA 1
ATOM 3489 C C . GLY B 1 146 ? 7.039 32.375 9.594 1 97.5 146 GLY B C 1
ATOM 3490 O O . GLY B 1 146 ? 5.996 31.719 9.523 1 97.5 146 GLY B O 1
ATOM 3491 N N . PHE B 1 147 ? 7.914 32.469 8.602 1 97.94 147 PHE B N 1
ATOM 3492 C CA . PHE B 1 147 ? 7.738 31.688 7.379 1 97.94 147 PHE B CA 1
ATOM 3493 C C . PHE B 1 147 ? 8.883 30.703 7.195 1 97.94 147 PHE B C 1
ATOM 3495 O O . PHE B 1 147 ? 10.039 31.016 7.48 1 97.94 147 PHE B O 1
ATOM 3502 N N . GLN B 1 148 ? 8.539 29.469 6.781 1 96.62 148 GLN B N 1
ATOM 3503 C CA . GLN B 1 148 ? 9.5 28.422 6.449 1 96.62 148 GLN B CA 1
ATOM 3504 C C . GLN B 1 148 ? 9.188 27.797 5.09 1 96.62 148 GLN B C 1
ATOM 3506 O O . GLN B 1 148 ? 8.031 27.516 4.781 1 96.62 148 GLN B O 1
ATOM 3511 N N . ARG B 1 149 ? 10.219 27.656 4.297 1 97.19 149 ARG B N 1
ATOM 3512 C CA . ARG B 1 149 ? 10.023 27 3.008 1 97.19 149 ARG B CA 1
ATOM 3513 C C . ARG B 1 149 ? 9.57 25.562 3.191 1 97.19 149 ARG B C 1
ATOM 3515 O O . ARG B 1 149 ? 10.062 24.844 4.066 1 97.19 149 ARG B O 1
ATOM 3522 N N . TRP B 1 150 ? 8.688 25.172 2.342 1 96.06 150 TRP B N 1
ATOM 3523 C CA . TRP B 1 150 ? 8.211 23.797 2.338 1 96.06 150 TRP B CA 1
ATOM 3524 C C . TRP B 1 150 ? 9.32 22.844 1.908 1 96.06 150 TRP B C 1
ATOM 3526 O O . TRP B 1 150 ? 10.102 23.141 1.006 1 96.06 150 TRP B O 1
ATOM 3536 N N . SER B 1 151 ? 9.414 21.766 2.543 1 93.62 151 SER B N 1
ATOM 3537 C CA . SER B 1 151 ? 10.148 20.594 2.096 1 93.62 151 SER B CA 1
ATOM 3538 C C . SER B 1 151 ? 9.43 19.297 2.49 1 93.62 151 SER B C 1
ATOM 3540 O O . SER B 1 151 ? 8.578 19.312 3.379 1 93.62 151 SER B O 1
ATOM 3542 N N . SER B 1 152 ? 9.789 18.266 1.836 1 90.19 152 SER B N 1
ATOM 3543 C CA . SER B 1 152 ? 9.195 16.984 2.164 1 90.19 152 SER B CA 1
ATOM 3544 C C . SER B 1 152 ? 9.5 16.578 3.605 1 90.19 152 SER B C 1
ATOM 3546 O O . SER B 1 152 ? 8.805 15.742 4.18 1 90.19 152 SER B O 1
ATOM 3548 N N . TRP B 1 153 ? 10.398 17.266 4.219 1 90.94 153 TRP B N 1
ATOM 3549 C CA . TRP B 1 153 ? 10.859 16.922 5.559 1 90.94 153 TRP B CA 1
ATOM 3550 C C . TRP B 1 153 ? 10.234 17.828 6.609 1 90.94 153 TRP B C 1
ATOM 3552 O O . TRP B 1 153 ? 10.422 17.625 7.809 1 90.94 153 TRP B O 1
ATOM 3562 N N . SER B 1 154 ? 9.531 18.766 6.141 1 92.88 154 SER B N 1
ATOM 3563 C CA . SER B 1 154 ? 9.055 19.812 7.047 1 92.88 154 SER B CA 1
ATOM 3564 C C . SER B 1 154 ? 8.188 19.219 8.156 1 92.88 154 SER B C 1
ATOM 3566 O O . SER B 1 154 ? 8.234 19.688 9.297 1 92.88 154 SER B O 1
ATOM 3568 N N . ARG B 1 155 ? 7.449 18.141 7.82 1 92.38 155 ARG B N 1
ATOM 3569 C CA . ARG B 1 155 ? 6.523 17.594 8.797 1 92.38 155 ARG B CA 1
ATOM 3570 C C . ARG B 1 155 ? 6.934 16.172 9.203 1 92.38 155 ARG B C 1
ATOM 3572 O O . ARG B 1 155 ? 6.246 15.523 9.992 1 92.38 155 ARG B O 1
ATOM 3579 N N . GLY B 1 156 ? 7.898 15.781 8.594 1 93.19 156 GLY B N 1
ATOM 3580 C CA . GLY B 1 156 ? 8.242 14.383 8.789 1 93.19 156 GLY B CA 1
ATOM 3581 C C . GLY B 1 156 ? 9.516 14.188 9.586 1 93.19 156 GLY B C 1
ATOM 3582 O O . GLY B 1 156 ? 10.273 15.141 9.805 1 93.19 156 GLY B O 1
ATOM 3583 N N . LYS B 1 157 ? 9.68 12.984 10.117 1 94.81 157 LYS B N 1
ATOM 3584 C CA . LYS B 1 157 ? 10.898 12.539 10.797 1 94.81 157 LYS B CA 1
ATOM 3585 C C . LYS B 1 157 ? 11.664 11.531 9.945 1 94.81 157 LYS B C 1
ATOM 3587 O O . LYS B 1 157 ? 11.055 10.711 9.25 1 94.81 157 LYS B O 1
ATOM 3592 N N . SER B 1 158 ? 12.906 11.594 10.109 1 93.94 158 SER B N 1
ATOM 3593 C CA . SER B 1 158 ? 13.75 10.68 9.344 1 93.94 158 SER B CA 1
ATOM 3594 C C . SER B 1 158 ? 13.656 9.258 9.883 1 93.94 158 SER B C 1
ATOM 3596 O O . SER B 1 158 ? 13.609 9.047 11.102 1 93.94 158 SER B O 1
ATOM 3598 N N . SER B 1 159 ? 13.547 8.32 8.977 1 93.94 159 SER B N 1
ATOM 3599 C CA . SER B 1 159 ? 13.633 6.887 9.25 1 93.94 159 SER B CA 1
ATOM 3600 C C . SER B 1 159 ? 14.336 6.148 8.117 1 93.94 159 SER B C 1
ATOM 3602 O O . SER B 1 159 ? 14.852 6.77 7.191 1 93.94 159 SER B O 1
ATOM 3604 N N . GLN B 1 160 ? 14.5 4.816 8.336 1 92.25 160 GLN B N 1
ATOM 3605 C CA . GLN B 1 160 ? 15.219 4.09 7.293 1 92.25 160 GLN B CA 1
ATOM 3606 C C . GLN B 1 160 ? 14.766 2.635 7.227 1 92.25 160 GLN B C 1
ATOM 3608 O O . GLN B 1 160 ? 14.188 2.115 8.188 1 92.25 160 GLN B O 1
ATOM 3613 N N . LEU B 1 161 ? 14.93 2.049 6.176 1 93.12 161 LEU B N 1
ATOM 3614 C CA . LEU B 1 161 ? 14.922 0.606 5.953 1 93.12 161 LEU B CA 1
ATOM 3615 C C . LEU B 1 161 ? 16.344 0.064 5.836 1 93.12 161 LEU B C 1
ATOM 3617 O O . LEU B 1 161 ? 16.984 0.203 4.789 1 93.12 161 LEU B O 1
ATOM 3621 N N . PRO B 1 162 ? 16.797 -0.612 6.801 1 89.94 162 PRO B N 1
ATOM 3622 C CA . PRO B 1 162 ? 18.234 -0.867 6.871 1 89.94 162 PRO B CA 1
ATOM 3623 C C . PRO B 1 162 ? 18.625 -2.205 6.25 1 89.94 162 PRO B C 1
ATOM 3625 O O . PRO B 1 162 ? 19.812 -2.459 6.027 1 89.94 162 PRO B O 1
ATOM 3628 N N . TYR B 1 163 ? 17.656 -3.096 5.938 1 90.44 163 TYR B N 1
ATOM 3629 C CA . TYR B 1 163 ? 18.031 -4.445 5.543 1 90.44 163 TYR B CA 1
ATOM 3630 C C . TYR B 1 163 ? 17.734 -4.688 4.066 1 90.44 163 TYR B C 1
ATOM 3632 O O . TYR B 1 163 ? 16.562 -4.648 3.65 1 90.44 163 TYR B O 1
ATOM 3640 N N . LYS B 1 164 ? 18.75 -4.926 3.383 1 92.94 164 LYS B N 1
ATOM 3641 C CA . LYS B 1 164 ? 18.547 -5.418 2.021 1 92.94 164 LYS B CA 1
ATOM 3642 C C . LYS B 1 164 ? 18.312 -6.926 2.012 1 92.94 164 LYS B C 1
ATOM 3644 O O . LYS B 1 164 ? 19.125 -7.684 2.561 1 92.94 164 LYS B O 1
ATOM 3649 N N . THR B 1 165 ? 17.234 -7.332 1.356 1 94.31 165 THR B N 1
ATOM 3650 C CA . THR B 1 165 ? 16.812 -8.727 1.476 1 94.31 165 THR B CA 1
ATOM 3651 C C . THR B 1 165 ? 16.422 -9.289 0.112 1 94.31 165 THR B C 1
ATOM 3653 O O . THR B 1 165 ? 15.758 -8.617 -0.682 1 94.31 165 THR B O 1
ATOM 3656 N N . THR B 1 166 ? 16.875 -10.477 -0.121 1 95.88 166 THR B N 1
ATOM 3657 C CA . THR B 1 166 ? 16.406 -11.234 -1.279 1 95.88 166 THR B CA 1
ATOM 3658 C C . THR B 1 166 ? 15.25 -12.148 -0.896 1 95.88 166 THR B C 1
ATOM 3660 O O . THR B 1 166 ? 15.359 -12.945 0.041 1 95.88 166 THR B O 1
ATOM 3663 N N . LEU B 1 167 ? 14.148 -12 -1.642 1 97.06 167 LEU B N 1
ATOM 3664 C CA . LEU B 1 167 ? 12.93 -12.758 -1.352 1 97.06 167 LEU B CA 1
ATOM 3665 C C . LEU B 1 167 ? 12.484 -13.555 -2.572 1 97.06 167 LEU B C 1
ATOM 3667 O O . LEU B 1 167 ? 12.812 -13.203 -3.705 1 97.06 167 LEU B O 1
ATOM 3671 N N . SER B 1 168 ? 11.828 -14.641 -2.311 1 96.69 168 SER B N 1
ATOM 3672 C CA . SER B 1 168 ? 11.039 -15.352 -3.312 1 96.69 168 SER B CA 1
ATOM 3673 C C . SER B 1 168 ? 9.578 -15.477 -2.891 1 96.69 168 SER B C 1
ATOM 3675 O O . SER B 1 168 ? 9.289 -15.805 -1.737 1 96.69 168 SER B O 1
ATOM 3677 N N . LEU B 1 169 ? 8.719 -15.164 -3.77 1 97.31 169 LEU B N 1
ATOM 3678 C CA . LEU B 1 169 ? 7.281 -15.227 -3.537 1 97.31 169 LEU B CA 1
ATOM 3679 C C . LEU B 1 169 ? 6.652 -16.375 -4.328 1 97.31 169 LEU B C 1
ATOM 3681 O O . LEU B 1 169 ? 6.777 -16.422 -5.555 1 97.31 169 LEU B O 1
ATOM 3685 N N . GLU B 1 170 ? 5.992 -17.172 -3.605 1 96.06 170 GLU B N 1
ATOM 3686 C CA . GLU B 1 170 ? 5.32 -18.328 -4.215 1 96.06 170 GLU B CA 1
ATOM 3687 C C . GLU B 1 170 ? 3.807 -18.234 -4.043 1 96.06 170 GLU B C 1
ATOM 3689 O O . GLU B 1 170 ? 3.312 -18.094 -2.922 1 96.06 170 GLU B O 1
ATOM 3694 N N . GLY B 1 171 ? 3.143 -18.297 -5.199 1 94.19 171 GLY B N 1
ATOM 3695 C CA . GLY B 1 171 ? 1.692 -18.297 -5.09 1 94.19 171 GLY B CA 1
ATOM 3696 C C . GLY B 1 171 ? 1.05 -17.016 -5.594 1 94.19 171 GLY B C 1
ATOM 3697 O O . GLY B 1 171 ? -0.176 -16.922 -5.672 1 94.19 171 GLY B O 1
ATOM 3698 N N . LEU B 1 172 ? 1.819 -16.094 -5.918 1 94.12 172 LEU B N 1
ATOM 3699 C CA . LEU B 1 172 ? 1.272 -14.883 -6.527 1 94.12 172 LEU B CA 1
ATOM 3700 C C . LEU B 1 172 ? 0.708 -15.18 -7.914 1 94.12 172 LEU B C 1
ATOM 3702 O O . LEU B 1 172 ? 1.357 -15.852 -8.719 1 94.12 172 LEU B O 1
ATOM 3706 N N . PRO B 1 173 ? -0.488 -14.711 -8.125 1 94 173 PRO B N 1
ATOM 3707 C CA . PRO B 1 173 ? -1.036 -14.977 -9.453 1 94 173 PRO B CA 1
ATOM 3708 C C . PRO B 1 173 ? -0.245 -14.289 -10.57 1 94 173 PRO B C 1
ATOM 3710 O O . PRO B 1 173 ? 0.414 -13.273 -10.328 1 94 173 PRO B O 1
ATOM 3713 N N . GLU B 1 174 ? -0.359 -14.773 -11.766 1 94 174 GLU B N 1
ATOM 3714 C CA . GLU B 1 174 ? 0.458 -14.336 -12.891 1 94 174 GLU B CA 1
ATOM 3715 C C . GLU B 1 174 ? 0.194 -12.867 -13.219 1 94 174 GLU B C 1
ATOM 3717 O O . GLU B 1 174 ? 1.103 -12.141 -13.633 1 94 174 GLU B O 1
ATOM 3722 N N . GLU B 1 175 ? -1.021 -12.445 -12.984 1 93.81 175 GLU B N 1
ATOM 3723 C CA . GLU B 1 175 ? -1.378 -11.062 -13.305 1 93.81 175 GLU B CA 1
ATOM 3724 C C . GLU B 1 175 ? -0.794 -10.094 -12.281 1 93.81 175 GLU B C 1
ATOM 3726 O O . GLU B 1 175 ? -0.833 -8.875 -12.477 1 93.81 175 GLU B O 1
ATOM 3731 N N . ALA B 1 176 ? -0.207 -10.594 -11.258 1 94.94 176 ALA B N 1
ATOM 3732 C CA . ALA B 1 176 ? 0.377 -9.742 -10.227 1 94.94 176 ALA B CA 1
ATOM 3733 C C . ALA B 1 176 ? 1.895 -9.672 -10.367 1 94.94 176 ALA B C 1
ATOM 3735 O O . ALA B 1 176 ? 2.58 -9.117 -9.508 1 94.94 176 ALA B O 1
ATOM 3736 N N . TRP B 1 177 ? 2.406 -10.273 -11.422 1 94 177 TRP B N 1
ATOM 3737 C CA . TRP B 1 177 ? 3.854 -10.312 -11.609 1 94 177 TRP B CA 1
ATOM 3738 C C . TRP B 1 177 ? 4.352 -9.047 -12.297 1 94 177 TRP B C 1
ATOM 3740 O O . TRP B 1 177 ? 5.023 -9.109 -13.328 1 94 177 TRP B O 1
ATOM 3750 N N . ASP B 1 178 ? 4.066 -7.953 -11.789 1 93.25 178 ASP B N 1
ATOM 3751 C CA . ASP B 1 178 ? 4.582 -6.664 -12.242 1 93.25 178 ASP B CA 1
ATOM 3752 C C . ASP B 1 178 ? 5.172 -5.867 -11.078 1 93.25 178 ASP B C 1
ATOM 3754 O O . ASP B 1 178 ? 4.805 -6.086 -9.922 1 93.25 178 ASP B O 1
ATOM 3758 N N . GLU B 1 179 ? 6.039 -4.949 -11.352 1 93.94 179 GLU B N 1
ATOM 3759 C CA . GLU B 1 179 ? 6.828 -4.234 -10.359 1 93.94 179 GLU B CA 1
ATOM 3760 C C . GLU B 1 179 ? 5.934 -3.465 -9.391 1 93.94 179 GLU B C 1
ATOM 3762 O O . GLU B 1 179 ? 6.172 -3.465 -8.18 1 93.94 179 GLU B O 1
ATOM 3767 N N . ASP B 1 180 ? 4.953 -2.838 -9.875 1 93.12 180 ASP B N 1
ATOM 3768 C CA . ASP B 1 180 ? 4.078 -2.029 -9.039 1 93.12 180 ASP B CA 1
ATOM 3769 C C . ASP B 1 180 ? 3.328 -2.896 -8.031 1 93.12 180 ASP B C 1
ATOM 3771 O O . ASP B 1 180 ? 3.256 -2.559 -6.844 1 93.12 180 ASP B O 1
ATOM 3775 N N . THR B 1 181 ? 2.793 -3.982 -8.477 1 94.75 181 THR B N 1
ATOM 3776 C CA . THR B 1 181 ? 2.043 -4.883 -7.609 1 94.75 181 THR B CA 1
ATOM 3777 C C . THR B 1 181 ? 2.947 -5.473 -6.527 1 94.75 181 THR B C 1
ATOM 3779 O O . THR B 1 181 ? 2.578 -5.5 -5.352 1 94.75 181 THR B O 1
ATOM 3782 N N . VAL B 1 182 ? 4.082 -5.891 -6.965 1 97 182 VAL B N 1
ATOM 3783 C CA . VAL B 1 182 ? 5.02 -6.496 -6.023 1 97 182 VAL B CA 1
ATOM 3784 C C . VAL B 1 182 ? 5.461 -5.461 -4.992 1 97 182 VAL B C 1
ATOM 3786 O O . VAL B 1 182 ? 5.586 -5.773 -3.805 1 97 182 VAL B O 1
ATOM 3789 N N . ASN B 1 183 ? 5.703 -4.281 -5.453 1 96.5 183 ASN B N 1
ATOM 3790 C CA . ASN B 1 183 ? 6.07 -3.225 -4.516 1 96.5 183 ASN B CA 1
ATOM 3791 C C . ASN B 1 183 ? 4.969 -2.975 -3.49 1 96.5 183 ASN B C 1
ATOM 3793 O O . ASN B 1 183 ? 5.246 -2.799 -2.303 1 96.5 183 ASN B O 1
ATOM 3797 N N . LEU B 1 184 ? 3.758 -2.945 -3.957 1 96.56 184 LEU B N 1
ATOM 3798 C CA . LEU B 1 184 ? 2.635 -2.76 -3.045 1 96.56 184 LEU B CA 1
ATOM 3799 C C . LEU B 1 184 ? 2.57 -3.893 -2.025 1 96.56 184 LEU B C 1
ATOM 3801 O O . LEU B 1 184 ? 2.293 -3.656 -0.847 1 96.56 184 LEU B O 1
ATOM 3805 N N . LEU B 1 185 ? 2.785 -5.035 -2.453 1 97.06 185 LEU B N 1
ATOM 3806 C CA . LEU B 1 185 ? 2.805 -6.188 -1.561 1 97.06 185 LEU B CA 1
ATOM 3807 C C . LEU B 1 185 ? 3.904 -6.051 -0.514 1 97.06 185 LEU B C 1
ATOM 3809 O O . LEU B 1 185 ? 3.668 -6.277 0.675 1 97.06 185 LEU B O 1
ATOM 3813 N N . LEU B 1 186 ? 5.047 -5.648 -0.956 1 97.88 186 LEU B N 1
ATOM 3814 C CA . LEU B 1 186 ? 6.195 -5.535 -0.066 1 97.88 186 LEU B CA 1
ATOM 3815 C C . LEU B 1 186 ? 5.984 -4.43 0.962 1 97.88 186 LEU B C 1
ATOM 3817 O O . LEU B 1 186 ? 6.449 -4.535 2.1 1 97.88 186 LEU B O 1
ATOM 3821 N N . THR B 1 187 ? 5.332 -3.328 0.549 1 97.56 187 THR B N 1
ATOM 3822 C CA . THR B 1 187 ? 5.031 -2.293 1.534 1 97.56 187 THR B CA 1
ATOM 3823 C C . THR B 1 187 ? 4.18 -2.857 2.668 1 97.56 187 THR B C 1
ATOM 3825 O O . THR B 1 187 ? 4.293 -2.418 3.814 1 97.56 187 THR B O 1
ATOM 3828 N N . GLY B 1 188 ? 3.406 -3.865 2.361 1 96.25 188 GLY B N 1
ATOM 3829 C CA . GLY B 1 188 ? 2.574 -4.516 3.359 1 96.25 188 GLY B CA 1
ATOM 3830 C C . GLY B 1 188 ? 3.375 -5.254 4.414 1 96.25 188 GLY B C 1
ATOM 3831 O O . GLY B 1 188 ? 2.863 -5.551 5.496 1 96.25 188 GLY B O 1
ATOM 3832 N N . VAL B 1 189 ? 4.562 -5.543 4.109 1 96.56 189 VAL B N 1
ATOM 3833 C CA . VAL B 1 189 ? 5.43 -6.199 5.086 1 96.56 189 VAL B CA 1
ATOM 3834 C C . VAL B 1 189 ? 6.602 -5.281 5.434 1 96.56 189 VAL B C 1
ATOM 3836 O O . VAL B 1 189 ? 7.707 -5.754 5.707 1 96.56 189 VAL B O 1
ATOM 3839 N N . ASP B 1 190 ? 6.398 -4.012 5.246 1 97 190 ASP B N 1
ATOM 3840 C CA . ASP B 1 190 ? 7.301 -2.941 5.656 1 97 190 ASP B CA 1
ATOM 3841 C C . ASP B 1 190 ? 8.594 -2.971 4.844 1 97 190 ASP B C 1
ATOM 3843 O O . ASP B 1 190 ? 9.688 -2.895 5.406 1 97 190 ASP B O 1
ATOM 3847 N N . GLY B 1 191 ? 8.406 -3.121 3.57 1 97.56 191 GLY B N 1
ATOM 3848 C CA . GLY B 1 191 ? 9.539 -3.117 2.66 1 97.56 191 GLY B CA 1
ATOM 3849 C C . GLY B 1 191 ? 9.273 -2.346 1.381 1 97.56 191 GLY B C 1
ATOM 3850 O O . GLY B 1 191 ? 8.148 -1.914 1.133 1 97.56 191 GLY B O 1
ATOM 3851 N N . GLU B 1 192 ? 10.359 -2.16 0.671 1 97.12 192 GLU B N 1
ATOM 3852 C CA . GLU B 1 192 ? 10.32 -1.513 -0.636 1 97.12 192 GLU B CA 1
ATOM 3853 C C . GLU B 1 192 ? 11.086 -2.316 -1.679 1 97.12 192 GLU B C 1
ATOM 3855 O O . GLU B 1 192 ? 12.219 -2.746 -1.43 1 97.12 192 GLU B O 1
ATOM 3860 N N . LEU B 1 193 ? 10.469 -2.412 -2.781 1 97.31 193 LEU B N 1
ATOM 3861 C CA . LEU B 1 193 ? 11.078 -3.166 -3.871 1 97.31 193 LEU B CA 1
ATOM 3862 C C . LEU B 1 193 ? 12.32 -2.453 -4.398 1 97.31 193 LEU B C 1
ATOM 3864 O O . LEU B 1 193 ? 12.305 -1.236 -4.594 1 97.31 193 LEU B O 1
ATOM 3868 N N . VAL B 1 194 ? 13.367 -3.217 -4.566 1 95.06 194 VAL B N 1
ATOM 3869 C CA . VAL B 1 194 ? 14.57 -2.711 -5.223 1 95.06 194 VAL B CA 1
ATOM 3870 C C . VAL B 1 194 ? 14.586 -3.158 -6.684 1 95.06 194 VAL B C 1
ATOM 3872 O O . VAL B 1 194 ? 14.68 -2.33 -7.594 1 95.06 194 VAL B O 1
ATOM 3875 N N . ASP B 1 195 ? 14.422 -4.555 -6.816 1 95.5 195 ASP B N 1
ATOM 3876 C CA . ASP B 1 195 ? 14.484 -5.117 -8.164 1 95.5 195 ASP B CA 1
ATOM 3877 C C . ASP B 1 195 ? 13.766 -6.465 -8.227 1 95.5 195 ASP B C 1
ATOM 3879 O O . ASP B 1 195 ? 13.797 -7.234 -7.266 1 95.5 195 ASP B O 1
ATOM 3883 N N . MET B 1 196 ? 13.109 -6.617 -9.352 1 95.62 196 MET B N 1
ATOM 3884 C CA . MET B 1 196 ? 12.641 -7.961 -9.664 1 95.62 196 MET B CA 1
ATOM 3885 C C . MET B 1 196 ? 13.734 -8.766 -10.367 1 95.62 196 MET B C 1
ATOM 3887 O O . MET B 1 196 ? 14.383 -8.266 -11.281 1 95.62 196 MET B O 1
ATOM 3891 N N . LEU B 1 197 ? 13.883 -9.906 -9.977 1 94.31 197 LEU B N 1
ATOM 3892 C CA . LEU B 1 197 ? 14.883 -10.766 -10.594 1 94.31 197 LEU B CA 1
ATOM 3893 C C . LEU B 1 197 ? 14.25 -11.656 -11.656 1 94.31 197 LEU B C 1
ATOM 3895 O O . LEU B 1 197 ? 13.055 -11.969 -11.586 1 94.31 197 LEU B O 1
ATOM 3899 N N . PRO B 1 198 ? 15.039 -11.961 -12.578 1 90.62 198 PRO B N 1
ATOM 3900 C CA . PRO B 1 198 ? 14.508 -12.836 -13.633 1 90.62 198 PRO B CA 1
ATOM 3901 C C . PRO B 1 198 ? 14.039 -14.188 -13.102 1 90.62 198 PRO B C 1
ATOM 3903 O O . PRO B 1 198 ? 14.664 -14.742 -12.195 1 90.62 198 PRO B O 1
ATOM 3906 N N . SER B 1 199 ? 12.875 -14.531 -13.664 1 86.38 199 SER B N 1
ATOM 3907 C CA . SER B 1 199 ? 12.336 -15.844 -13.305 1 86.38 199 SER B CA 1
ATOM 3908 C C . SER B 1 199 ? 12.297 -16.766 -14.508 1 86.38 199 SER B C 1
ATOM 3910 O O . SER B 1 199 ? 12.086 -16.328 -15.641 1 86.38 199 SER B O 1
ATOM 3912 N N . THR B 1 200 ? 12.539 -18.047 -14.219 1 82.31 200 THR B N 1
ATOM 3913 C CA . THR B 1 200 ? 12.516 -19.031 -15.289 1 82.31 200 THR B CA 1
ATOM 3914 C C . THR B 1 200 ? 11.109 -19.609 -15.453 1 82.31 200 THR B C 1
ATOM 3916 O O . THR B 1 200 ? 10.836 -20.328 -16.422 1 82.31 200 THR B O 1
ATOM 3919 N N . ASP B 1 201 ? 10.312 -19.328 -14.516 1 86.19 201 ASP B N 1
ATOM 3920 C CA . ASP B 1 201 ? 8.938 -19.844 -14.539 1 86.19 201 ASP B CA 1
ATOM 3921 C C . ASP B 1 201 ? 7.984 -18.859 -13.852 1 86.19 201 ASP B C 1
ATOM 3923 O O . ASP B 1 201 ? 8.359 -17.734 -13.547 1 86.19 201 ASP B O 1
ATOM 3927 N N . LYS B 1 202 ?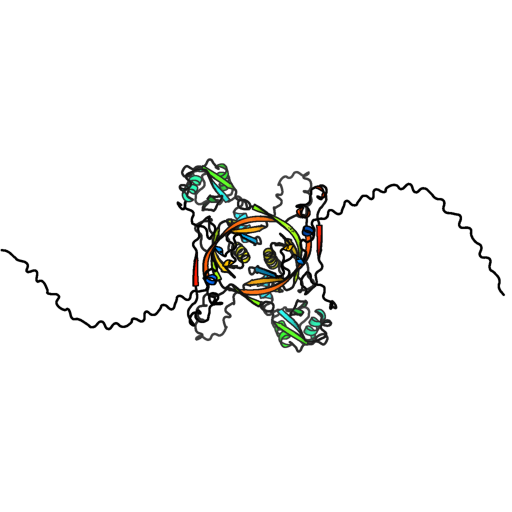 6.754 -19.312 -13.812 1 89.5 202 LYS B N 1
ATOM 3928 C CA . LYS B 1 202 ? 5.727 -18.5 -13.156 1 89.5 202 LYS B CA 1
ATOM 3929 C C . LYS B 1 202 ? 5.316 -19.109 -11.82 1 89.5 202 LYS B C 1
ATOM 3931 O O . LYS B 1 202 ? 4.168 -18.969 -11.391 1 89.5 202 LYS B O 1
ATOM 3936 N N . TRP B 1 203 ? 6.285 -19.797 -11.281 1 90.75 203 TRP B N 1
ATOM 3937 C CA . TRP B 1 203 ? 6.02 -20.438 -10 1 90.75 203 TRP B CA 1
ATOM 3938 C C . TRP B 1 203 ? 6.586 -19.609 -8.852 1 90.75 203 TRP B C 1
ATOM 3940 O O . TRP B 1 203 ? 5.891 -19.328 -7.871 1 90.75 203 TRP B O 1
ATOM 3950 N N . LEU B 1 204 ? 7.789 -19.203 -9.031 1 94.56 204 LEU B N 1
ATOM 3951 C CA . LEU B 1 204 ? 8.492 -18.438 -8.008 1 94.56 204 LEU B CA 1
ATOM 3952 C C . LEU B 1 204 ? 8.93 -17.078 -8.547 1 94.56 204 LEU B C 1
ATOM 3954 O O . LEU B 1 204 ? 9.672 -17 -9.523 1 94.56 204 LEU B O 1
ATOM 3958 N N . LEU B 1 205 ? 8.469 -16.047 -7.918 1 96 205 LEU B N 1
ATOM 3959 C CA . LEU B 1 205 ? 8.93 -14.695 -8.234 1 96 205 LEU B CA 1
ATOM 3960 C C . LEU B 1 205 ? 10.07 -14.281 -7.309 1 96 205 LEU B C 1
ATOM 3962 O O . LEU B 1 205 ? 9.953 -14.367 -6.086 1 96 205 LEU B O 1
ATOM 3966 N N . HIS B 1 206 ? 11.164 -13.875 -7.895 1 96.56 206 HIS B N 1
ATOM 3967 C CA . HIS B 1 206 ? 12.328 -13.453 -7.125 1 96.56 206 HIS B CA 1
ATOM 3968 C C . HIS B 1 206 ? 12.484 -11.938 -7.168 1 96.56 206 HIS B C 1
ATOM 3970 O O . HIS B 1 206 ? 12.312 -11.32 -8.219 1 96.56 206 HIS B O 1
ATOM 3976 N N . CYS B 1 207 ? 12.844 -11.43 -6.016 1 97.5 207 CYS B N 1
ATOM 3977 C CA . CYS B 1 207 ? 13.039 -9.984 -5.973 1 97.5 207 CYS B CA 1
ATOM 3978 C C . CYS B 1 207 ? 13.984 -9.594 -4.84 1 97.5 207 CYS B C 1
ATOM 3980 O O . CYS B 1 207 ? 14.273 -10.406 -3.961 1 97.5 207 CYS B O 1
ATOM 3982 N N . THR B 1 208 ? 14.539 -8.383 -4.93 1 96.81 208 THR B N 1
ATOM 3983 C CA . THR B 1 208 ? 15.273 -7.754 -3.84 1 96.81 208 THR B CA 1
ATOM 3984 C C . THR B 1 208 ? 14.492 -6.574 -3.271 1 96.81 208 THR B C 1
ATOM 3986 O O . THR B 1 208 ? 13.797 -5.871 -4.012 1 96.81 208 THR B O 1
ATOM 3989 N N . ALA B 1 209 ? 14.617 -6.449 -1.934 1 97.25 209 ALA B N 1
ATOM 3990 C CA . ALA B 1 209 ? 13.852 -5.406 -1.265 1 97.25 209 ALA B CA 1
ATOM 3991 C C . ALA B 1 209 ? 14.617 -4.828 -0.079 1 97.25 209 ALA B C 1
ATOM 3993 O O . ALA B 1 209 ? 15.484 -5.496 0.49 1 97.25 209 ALA B O 1
ATOM 3994 N N . TRP B 1 210 ? 14.383 -3.584 0.2 1 95.75 210 TRP B N 1
ATOM 3995 C CA . TRP B 1 210 ? 14.719 -3.021 1.504 1 95.75 210 TRP B CA 1
ATOM 3996 C C . TRP B 1 210 ? 13.625 -3.328 2.525 1 95.75 210 TRP B C 1
ATOM 3998 O O . TRP B 1 210 ? 12.445 -3.119 2.256 1 95.75 210 TRP B O 1
ATOM 4008 N N . LEU B 1 211 ? 14.031 -3.865 3.68 1 95.38 211 LEU B N 1
ATOM 4009 C CA . LEU B 1 211 ? 13.062 -4.164 4.734 1 95.38 211 LEU B CA 1
ATOM 4010 C C . LEU B 1 211 ? 13.414 -3.416 6.016 1 95.38 211 LEU B C 1
ATOM 4012 O O . LEU B 1 211 ? 14.586 -3.172 6.297 1 95.38 211 LEU B O 1
ATOM 4016 N N . ARG B 1 212 ? 12.375 -3.094 6.715 1 94.19 212 ARG B N 1
ATOM 4017 C CA . ARG B 1 212 ? 12.602 -2.523 8.039 1 94.19 212 ARG B CA 1
ATOM 4018 C C . ARG B 1 212 ? 13.102 -3.582 9.016 1 94.19 212 ARG B C 1
ATOM 4020 O O . ARG B 1 212 ? 14.023 -3.328 9.797 1 94.19 212 ARG B O 1
ATOM 4027 N N . ASN B 1 213 ? 12.469 -4.684 9.039 1 91.5 213 ASN B 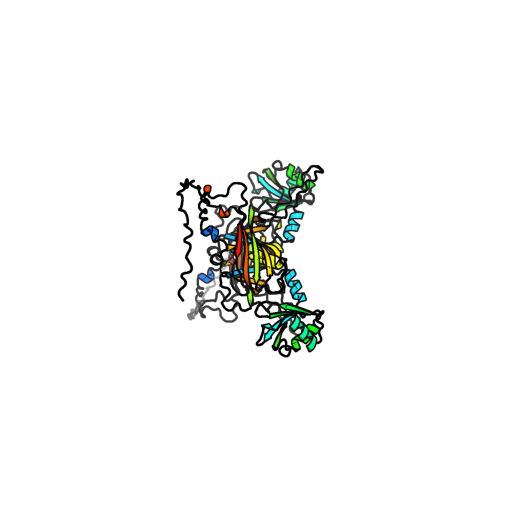N 1
ATOM 4028 C CA . ASN B 1 213 ? 12.82 -5.824 9.883 1 91.5 213 ASN B CA 1
ATOM 4029 C C . ASN B 1 213 ? 12.453 -7.148 9.211 1 91.5 213 ASN B C 1
ATOM 4031 O O . ASN B 1 213 ? 11.289 -7.551 9.219 1 91.5 213 ASN B O 1
ATOM 4035 N N . PRO B 1 214 ? 13.406 -7.84 8.664 1 91.81 214 PRO B N 1
ATOM 4036 C CA . PRO B 1 214 ? 13.117 -9.102 7.965 1 91.81 214 PRO B CA 1
ATOM 4037 C C . PRO B 1 214 ? 12.469 -10.141 8.875 1 91.81 214 PRO B C 1
ATOM 4039 O O . PRO B 1 214 ? 11.789 -11.047 8.391 1 91.81 214 PRO B O 1
ATOM 4042 N N . SER B 1 215 ? 12.641 -10.023 10.188 1 90.62 215 SER B N 1
ATOM 4043 C CA . SER B 1 215 ? 12.039 -10.977 11.125 1 90.62 215 SER B CA 1
ATOM 4044 C C . SER B 1 215 ? 10.523 -10.805 11.195 1 90.62 215 SER B C 1
ATOM 4046 O O . SER B 1 215 ? 9.82 -11.664 11.727 1 90.62 215 SER B O 1
ATOM 4048 N N . ASP B 1 216 ? 10.047 -9.734 10.633 1 93 216 ASP B N 1
ATOM 4049 C CA . ASP B 1 216 ? 8.609 -9.469 10.672 1 93 216 ASP B CA 1
ATOM 4050 C C . ASP B 1 216 ? 7.914 -10 9.422 1 93 216 ASP B C 1
ATOM 4052 O O . ASP B 1 216 ? 6.684 -9.953 9.328 1 93 216 ASP B O 1
ATOM 4056 N N . VAL B 1 217 ? 8.664 -10.516 8.453 1 96.12 217 VAL B N 1
ATOM 4057 C CA . VAL B 1 217 ? 8.086 -11.094 7.242 1 96.12 217 VAL B CA 1
ATOM 4058 C C . VAL B 1 217 ? 7.398 -12.414 7.578 1 96.12 217 VAL B C 1
ATOM 4060 O O . VAL B 1 217 ? 8.047 -13.352 8.055 1 96.12 217 VAL B O 1
ATOM 4063 N N . PRO B 1 218 ? 6.152 -12.492 7.297 1 96.94 218 PRO B N 1
ATOM 4064 C CA . PRO B 1 218 ? 5.48 -13.758 7.586 1 96.94 218 PRO B CA 1
ATOM 4065 C C . PRO B 1 218 ? 5.891 -14.883 6.633 1 96.94 218 PRO B C 1
ATOM 4067 O O . PRO B 1 218 ? 6.293 -14.609 5.5 1 96.94 218 PRO B O 1
ATOM 4070 N N . LYS B 1 219 ? 5.75 -16.078 7.074 1 96.38 219 LYS B N 1
ATOM 4071 C CA . LYS B 1 219 ? 6.055 -17.219 6.227 1 96.38 219 LYS B CA 1
ATOM 4072 C C . LYS B 1 219 ? 4.988 -17.406 5.152 1 96.38 219 LYS B C 1
ATOM 4074 O O . LYS B 1 219 ? 5.305 -17.766 4.012 1 96.38 219 LYS B O 1
ATOM 4079 N N . VAL B 1 220 ? 3.787 -17.25 5.57 1 97.31 220 VAL B N 1
ATOM 4080 C CA . VAL B 1 220 ? 2.66 -17.297 4.645 1 97.31 220 VAL B CA 1
ATOM 4081 C C . VAL B 1 220 ? 1.889 -15.984 4.711 1 97.31 220 VAL B C 1
ATOM 4083 O O . VAL B 1 220 ? 1.5 -15.539 5.793 1 97.31 220 VAL B O 1
ATOM 4086 N N . LEU B 1 221 ? 1.685 -15.414 3.588 1 97.94 221 LEU B N 1
ATOM 4087 C CA . LEU B 1 221 ? 1.023 -14.117 3.492 1 97.94 221 LEU B CA 1
ATOM 4088 C C . LEU B 1 221 ? -0.265 -14.227 2.686 1 97.94 221 LEU B C 1
ATOM 4090 O O . LEU B 1 221 ? -0.258 -14.727 1.559 1 97.94 221 LEU B O 1
ATOM 4094 N N . THR B 1 222 ? -1.351 -13.828 3.281 1 98 222 THR B N 1
ATOM 4095 C CA . THR B 1 222 ? -2.576 -13.648 2.51 1 98 222 THR B CA 1
ATOM 4096 C C . THR B 1 222 ? -2.617 -12.258 1.881 1 98 222 THR B C 1
ATOM 4098 O O . THR B 1 222 ? -2.588 -11.25 2.59 1 98 222 THR B O 1
ATOM 4101 N N . VAL B 1 223 ? -2.652 -12.227 0.624 1 97.56 223 VAL B N 1
ATOM 4102 C CA . VAL B 1 223 ? -2.734 -10.969 -0.114 1 97.56 223 VAL B CA 1
ATOM 4103 C C . VAL B 1 223 ? -4.16 -10.758 -0.611 1 97.56 223 VAL B C 1
ATOM 4105 O O . VAL B 1 223 ? -4.672 -11.539 -1.417 1 97.56 223 VAL B O 1
ATOM 4108 N N . SER B 1 224 ? -4.75 -9.711 -0.12 1 97.5 224 SER B N 1
ATOM 4109 C CA . SER B 1 224 ? -6.109 -9.367 -0.531 1 97.5 224 SER B CA 1
ATOM 4110 C C . SER B 1 224 ? -6.109 -8.242 -1.561 1 97.5 224 SER B C 1
ATOM 4112 O O . SER B 1 224 ? -5.43 -7.234 -1.384 1 97.5 224 SER B O 1
ATOM 4114 N N . VAL B 1 225 ? -6.84 -8.438 -2.596 1 96.31 225 VAL B N 1
ATOM 4115 C CA . VAL B 1 225 ? -6.992 -7.441 -3.65 1 96.31 225 VAL B CA 1
ATOM 4116 C C . VAL B 1 225 ? -8.477 -7.18 -3.908 1 96.31 225 VAL B C 1
ATOM 4118 O O . VAL B 1 225 ? -9.258 -8.125 -4.055 1 96.31 225 VAL B O 1
ATOM 4121 N N . PRO B 1 226 ? -8.844 -5.938 -3.928 1 94.69 226 PRO B N 1
ATOM 4122 C CA . PRO B 1 226 ? -10.234 -5.68 -4.309 1 94.69 226 PRO B CA 1
ATOM 4123 C C . PRO B 1 226 ? -10.594 -6.27 -5.672 1 94.69 226 PRO B C 1
ATOM 4125 O O . PRO B 1 226 ? -9.797 -6.191 -6.613 1 94.69 226 PRO B O 1
ATOM 4128 N N . ALA B 1 227 ? -11.758 -6.84 -5.703 1 92.38 227 ALA B N 1
ATOM 4129 C CA . ALA B 1 227 ? -12.211 -7.449 -6.949 1 92.38 227 ALA B CA 1
ATOM 4130 C C . ALA B 1 227 ? -12.453 -6.395 -8.023 1 92.38 227 ALA B C 1
ATOM 4132 O O . ALA B 1 227 ? -12.82 -5.258 -7.707 1 92.38 227 ALA B O 1
ATOM 4133 N N . PRO B 1 228 ? -12.211 -6.797 -9.234 1 83.38 228 PRO B N 1
ATOM 4134 C CA . PRO B 1 228 ? -12.531 -5.844 -10.297 1 83.38 228 PRO B CA 1
ATOM 4135 C C . PRO B 1 228 ? -14.016 -5.48 -10.344 1 83.38 228 PRO B C 1
ATOM 4137 O O . PRO B 1 228 ? -14.859 -6.266 -9.898 1 83.38 228 PRO B O 1
ATOM 4140 N N . ALA B 1 229 ? -14.25 -4.215 -10.648 1 67.5 229 ALA B N 1
ATOM 4141 C CA . ALA B 1 229 ? -15.641 -3.789 -10.766 1 67.5 229 ALA B CA 1
ATOM 4142 C C . ALA B 1 229 ? -16.391 -4.656 -11.773 1 67.5 229 ALA B C 1
ATOM 4144 O O . ALA B 1 229 ? -15.836 -5.07 -12.789 1 67.5 229 ALA B O 1
ATOM 4145 N N . LEU B 1 230 ? -17.297 -5.453 -11.188 1 56.75 230 LEU B N 1
ATOM 4146 C CA . LEU B 1 230 ? -18.109 -6.246 -12.117 1 56.75 230 LEU B CA 1
ATOM 4147 C C . LEU B 1 230 ? -18.641 -5.375 -13.25 1 56.75 230 LEU B C 1
ATOM 4149 O O . LEU B 1 230 ? -19.172 -4.289 -13 1 56.75 230 LEU B O 1
ATOM 4153 N N . GLN B 1 231 ? -17.938 -5.203 -14.258 1 48.38 231 GLN B N 1
ATOM 4154 C CA . GLN B 1 231 ? -18.719 -4.609 -15.344 1 48.38 231 GLN B CA 1
ATOM 4155 C C . GLN B 1 231 ? -20.125 -5.199 -15.398 1 48.38 231 GLN B C 1
ATOM 4157 O O . GLN B 1 231 ? -20.297 -6.414 -15.281 1 48.38 231 GLN B O 1
ATOM 4162 N N . PRO B 1 232 ? -21.094 -4.348 -15.062 1 41.88 232 PRO B N 1
ATOM 4163 C CA . PRO B 1 232 ? -22.406 -4.926 -15.344 1 41.88 232 PRO B CA 1
ATOM 4164 C C . PRO B 1 232 ? -22.422 -5.75 -16.625 1 41.88 232 PRO B C 1
ATOM 4166 O O . PRO B 1 232 ? -21.953 -5.281 -17.672 1 41.88 232 PRO B O 1
ATOM 4169 N N . TRP B 1 233 ? -22.109 -6.895 -16.484 1 36.81 233 TRP B N 1
ATOM 4170 C CA . TRP B 1 233 ? -22.438 -7.641 -17.688 1 36.81 233 TRP B CA 1
ATOM 4171 C C . TRP B 1 233 ? -23.75 -7.152 -18.281 1 36.81 233 TRP B C 1
ATOM 4173 O O . TRP B 1 233 ? -24.797 -7.168 -17.625 1 36.81 233 TRP B O 1
ATOM 4183 N N . LYS B 1 234 ? -23.703 -6.09 -18.984 1 39.25 234 LYS B N 1
ATOM 4184 C CA . LYS B 1 234 ? -24.938 -5.852 -19.75 1 39.25 234 LYS B CA 1
ATOM 4185 C C . LYS B 1 234 ? -25.312 -7.074 -20.578 1 39.25 234 LYS B C 1
ATOM 4187 O O . LYS B 1 234 ? -24.516 -7.555 -21.375 1 39.25 234 LYS B O 1
ATOM 4192 N N . PRO B 1 235 ? -26.219 -7.773 -20.062 1 37.34 235 PRO B N 1
ATOM 4193 C CA . PRO B 1 235 ? -26.688 -8.734 -21.062 1 37.34 235 PRO B CA 1
ATOM 4194 C C . PRO B 1 235 ? -27.031 -8.07 -22.391 1 37.34 235 PRO B C 1
ATOM 4196 O O . PRO B 1 235 ? -27.438 -6.902 -22.422 1 37.34 235 PRO B O 1
ATOM 4199 N N . ASP B 1 236 ? -26.375 -8.344 -23.438 1 35.53 236 ASP B N 1
ATOM 4200 C CA . ASP B 1 236 ? -26.734 -7.902 -24.766 1 35.53 236 ASP B CA 1
ATOM 4201 C C . ASP B 1 236 ? -28.25 -7.973 -24.984 1 35.53 236 ASP B C 1
ATOM 4203 O O . ASP B 1 236 ? -28.734 -7.816 -26.094 1 35.53 236 ASP B O 1
ATOM 4207 N N . SER B 1 237 ? -28.969 -8.805 -24.188 1 35.56 237 SER B N 1
ATOM 4208 C CA . SER B 1 237 ? -30.266 -9.016 -24.797 1 35.56 237 SER B CA 1
ATOM 4209 C C . SER B 1 237 ? -31.109 -7.746 -24.734 1 35.56 237 SER B C 1
ATOM 4211 O O . SER B 1 237 ? -31.188 -7.082 -23.703 1 35.56 237 SER B O 1
ATOM 4213 N N . ASP B 1 238 ? -31.469 -7.102 -25.906 1 37.28 238 ASP B N 1
ATOM 4214 C CA . ASP B 1 238 ? -32.469 -6.129 -26.344 1 37.28 238 ASP B CA 1
ATOM 4215 C C . ASP B 1 238 ? -33.812 -6.352 -25.641 1 37.28 238 ASP B C 1
ATOM 4217 O O . ASP B 1 238 ? -34.844 -5.875 -26.109 1 37.28 238 ASP B O 1
ATOM 4221 N N . ASP B 1 239 ? -34 -7.422 -24.859 1 37.25 239 ASP B N 1
ATOM 4222 C CA . ASP B 1 239 ? -35.375 -7.504 -24.469 1 37.25 239 ASP B CA 1
ATOM 4223 C C . ASP B 1 239 ? -35.812 -6.262 -23.688 1 37.25 239 ASP B C 1
ATOM 4225 O O . ASP B 1 239 ? -35.219 -5.93 -22.656 1 37.25 239 ASP B O 1
ATOM 4229 N N . GLU B 1 240 ? -36.5 -5.316 -24.391 1 40.44 240 GLU B N 1
ATOM 4230 C CA . GLU B 1 240 ? -37.25 -4.113 -24.031 1 40.44 240 GLU B CA 1
ATOM 4231 C C . GLU B 1 240 ? -37.844 -4.223 -22.625 1 40.44 240 GLU B C 1
ATOM 4233 O O . GLU B 1 240 ? -38.188 -3.211 -22.016 1 40.44 240 GLU B O 1
ATOM 4238 N N . ASN B 1 241 ? -38.531 -5.328 -22.391 1 36.75 241 ASN B N 1
ATOM 4239 C CA . ASN B 1 241 ? -39.281 -5.457 -21.141 1 36.75 241 ASN B CA 1
ATOM 4240 C C . ASN B 1 241 ? -38.344 -5.711 -19.969 1 36.75 241 ASN B C 1
ATOM 4242 O O . ASN B 1 241 ? -38.781 -6.227 -18.922 1 36.75 241 ASN B O 1
ATOM 4246 N N . ALA B 1 242 ? -37.125 -5.906 -20.328 1 38.94 242 ALA B N 1
ATOM 4247 C CA . ALA B 1 242 ? -36.25 -6.23 -19.219 1 38.94 242 ALA B CA 1
ATOM 4248 C C . ALA B 1 242 ? -36.25 -5.125 -18.172 1 38.94 242 ALA B C 1
ATOM 4250 O O . ALA B 1 242 ? -36.031 -3.953 -18.484 1 38.94 242 ALA B O 1
ATOM 4251 N N . HIS B 1 243 ? -37.062 -5.273 -17.203 1 37.22 243 HIS B N 1
ATOM 4252 C CA . HIS B 1 243 ? -37.188 -4.449 -16 1 37.22 243 HIS B CA 1
ATOM 4253 C C . HIS B 1 243 ? -35.844 -3.818 -15.641 1 37.22 243 HIS B C 1
ATOM 4255 O O . HIS B 1 243 ? -34.781 -4.398 -15.898 1 37.22 243 HIS B O 1
ATOM 4261 N N . SER B 1 244 ? -35.844 -2.531 -15.742 1 38.66 244 SER B N 1
ATOM 4262 C CA . SER B 1 244 ? -34.688 -1.748 -15.281 1 38.66 244 SER B CA 1
ATOM 4263 C C . SER B 1 244 ? -33.938 -2.463 -14.164 1 38.66 244 SER B C 1
ATOM 4265 O O . SER B 1 244 ? -34.562 -2.926 -13.203 1 38.66 244 SER B O 1
ATOM 4267 N N . PRO B 1 245 ? -32.875 -3.191 -14.602 1 42.06 245 PRO B N 1
ATOM 4268 C CA . PRO B 1 245 ? -32.219 -3.803 -13.445 1 42.06 245 PRO B CA 1
ATOM 4269 C C . PRO B 1 245 ? -32.312 -2.941 -12.188 1 42.06 245 PRO B C 1
ATOM 4271 O O . PRO B 1 245 ? -32.438 -1.717 -12.289 1 42.06 245 PRO B O 1
ATOM 4274 N N . PRO B 1 246 ? -33 -3.43 -11.164 1 39.41 246 PRO B N 1
ATOM 4275 C CA . PRO B 1 246 ? -33.062 -2.637 -9.93 1 39.41 246 PRO B CA 1
ATOM 4276 C C . PRO B 1 246 ? -31.812 -1.79 -9.719 1 39.41 246 PRO B C 1
ATOM 4278 O O . PRO B 1 246 ? -30.734 -2.121 -10.227 1 39.41 246 PRO B O 1
ATOM 4281 N N . ARG B 1 247 ? -32.031 -0.476 -9.57 1 42.38 247 ARG B N 1
ATOM 4282 C CA . ARG B 1 247 ? -30.969 0.443 -9.188 1 42.38 247 ARG B CA 1
ATOM 4283 C C . ARG B 1 247 ? -29.859 -0.29 -8.445 1 42.38 247 ARG B C 1
ATOM 4285 O O . ARG B 1 247 ? -30.125 -1.067 -7.523 1 42.38 247 ARG B O 1
ATOM 4292 N N . PRO B 1 248 ? -28.797 -0.482 -9.117 1 44.78 248 PRO B N 1
ATOM 4293 C CA . PRO B 1 248 ? -27.734 -1.244 -8.453 1 44.78 248 PRO B CA 1
ATOM 4294 C C . PRO B 1 248 ? -27.656 -0.956 -6.953 1 44.78 248 PRO B C 1
ATOM 4296 O O . PRO B 1 248 ? -27.625 0.208 -6.547 1 44.78 248 PRO B O 1
ATOM 4299 N N . LEU B 1 249 ? -28.312 -1.688 -6.055 1 48.34 249 LEU B N 1
ATOM 4300 C CA . LEU B 1 249 ? -28.234 -1.573 -4.602 1 48.34 249 LEU B CA 1
ATOM 4301 C C . LEU B 1 249 ? -26.812 -1.214 -4.164 1 48.34 249 LEU B C 1
ATOM 4303 O O . LEU B 1 249 ? -25.844 -1.589 -4.824 1 48.34 249 LEU B O 1
ATOM 4307 N N . SER B 1 250 ? -26.641 0.062 -3.568 1 60.22 250 SER B N 1
ATOM 4308 C CA . SER B 1 250 ? -25.391 0.415 -2.928 1 60.22 250 SER B CA 1
ATOM 4309 C C . SER B 1 250 ? -24.688 -0.82 -2.371 1 60.22 250 SER B C 1
ATOM 4311 O O . SER B 1 250 ? -25.312 -1.666 -1.736 1 60.22 250 SER B O 1
ATOM 4313 N N . PRO B 1 251 ? -23.562 -1.097 -2.822 1 67.88 251 PRO B N 1
ATOM 4314 C CA . PRO B 1 251 ? -22.875 -2.305 -2.361 1 67.88 251 PRO B CA 1
ATOM 4315 C C . PRO B 1 251 ? -22.891 -2.449 -0.841 1 67.88 251 PRO B C 1
ATOM 4317 O O . PRO B 1 251 ? -22.797 -1.453 -0.12 1 67.88 251 PRO B O 1
ATOM 4320 N N . THR B 1 252 ? -23.234 -3.59 -0.428 1 78.94 252 THR B N 1
ATOM 4321 C CA . THR B 1 252 ? -23.25 -3.889 1 1 78.94 252 THR B CA 1
ATOM 4322 C C . THR B 1 252 ? -21.859 -4.23 1.505 1 78.94 252 THR B C 1
ATOM 4324 O O . THR B 1 252 ? -21.609 -4.199 2.711 1 78.94 252 THR B O 1
ATOM 4327 N N . ASP B 1 253 ? -21.062 -4.547 0.574 1 84.69 253 ASP B N 1
ATOM 4328 C CA . ASP B 1 253 ? -19.688 -4.871 0.908 1 84.69 253 ASP B CA 1
ATOM 4329 C C . ASP B 1 253 ? -18.766 -4.648 -0.292 1 84.69 253 ASP B C 1
ATOM 4331 O O . ASP B 1 253 ? -19.234 -4.395 -1.402 1 84.69 253 ASP B O 1
ATOM 4335 N N . ARG B 1 254 ? -17.578 -4.559 0.011 1 92 254 ARG B N 1
ATOM 4336 C CA . ARG B 1 254 ? -16.562 -4.508 -1.034 1 92 254 ARG B CA 1
ATOM 4337 C C . ARG B 1 254 ? -15.883 -5.863 -1.215 1 92 254 ARG B C 1
ATOM 4339 O O . ARG B 1 254 ? -15.133 -6.312 -0.346 1 92 254 ARG B O 1
ATOM 4346 N N . ARG B 1 255 ? -16.141 -6.457 -2.363 1 93 255 ARG B N 1
ATOM 4347 C CA . ARG B 1 255 ? -15.602 -7.789 -2.617 1 93 255 ARG B CA 1
ATOM 4348 C C . ARG B 1 255 ? -14.102 -7.73 -2.869 1 93 255 ARG B C 1
ATOM 4350 O O . ARG B 1 255 ? -13.609 -6.816 -3.539 1 93 255 ARG B O 1
ATOM 4357 N N . CYS B 1 256 ? -13.422 -8.789 -2.307 1 95.81 256 CYS B N 1
ATOM 4358 C CA . CYS B 1 256 ? -11.984 -8.922 -2.486 1 95.81 256 CYS B CA 1
ATOM 4359 C C . CYS B 1 256 ? -11.617 -10.344 -2.891 1 95.81 256 CYS B C 1
ATOM 4361 O O . CYS B 1 256 ? -12.445 -11.25 -2.811 1 95.81 256 CYS B O 1
ATOM 4363 N N . ILE B 1 257 ? -10.516 -10.492 -3.424 1 95.62 257 ILE B N 1
ATOM 4364 C CA . ILE B 1 257 ? -9.922 -11.789 -3.732 1 95.62 257 ILE B CA 1
ATOM 4365 C C . ILE B 1 257 ? -8.672 -11.992 -2.887 1 95.62 257 ILE B C 1
ATOM 4367 O O . ILE B 1 257 ? -7.785 -11.133 -2.855 1 95.62 257 ILE B O 1
ATOM 4371 N N . ASP B 1 258 ? -8.633 -13.125 -2.199 1 96.75 258 ASP B N 1
ATOM 4372 C CA . ASP B 1 258 ? -7.488 -13.453 -1.356 1 96.75 258 ASP B CA 1
ATOM 4373 C C . ASP B 1 258 ? -6.57 -14.461 -2.043 1 96.75 258 ASP B C 1
ATOM 4375 O O . ASP B 1 258 ? -7.031 -15.5 -2.525 1 96.75 258 ASP B O 1
ATOM 4379 N N . TYR B 1 259 ? -5.328 -14.141 -2.094 1 96.19 259 TYR B N 1
ATOM 4380 C CA . TYR B 1 259 ? -4.301 -15.039 -2.594 1 96.19 259 TYR B CA 1
ATOM 4381 C C . TYR B 1 259 ? -3.35 -15.453 -1.478 1 96.19 259 TYR B C 1
ATOM 4383 O O . TYR B 1 259 ? -2.902 -14.617 -0.691 1 96.19 259 TYR B O 1
ATOM 4391 N N . THR B 1 260 ? -3.061 -16.734 -1.437 1 96.69 260 THR B N 1
ATOM 4392 C CA . THR B 1 260 ? -2.09 -17.234 -0.469 1 96.69 260 THR B CA 1
ATOM 4393 C C . THR B 1 260 ? -0.688 -17.25 -1.069 1 96.69 260 THR B C 1
ATOM 4395 O O . THR B 1 260 ? -0.457 -17.891 -2.1 1 96.69 260 THR B O 1
ATOM 4398 N N . VAL B 1 261 ? 0.234 -16.578 -0.391 1 97.31 261 VAL B N 1
ATOM 4399 C CA . VAL B 1 261 ? 1.601 -16.438 -0.885 1 97.31 261 VAL B CA 1
ATOM 4400 C C . VAL B 1 261 ? 2.582 -16.953 0.164 1 97.31 261 VAL B C 1
ATOM 4402 O O . VAL B 1 261 ? 2.564 -16.516 1.313 1 97.31 261 VAL B O 1
ATOM 4405 N N . ILE B 1 262 ? 3.402 -17.875 -0.204 1 96.88 262 ILE B N 1
ATOM 4406 C CA . ILE B 1 262 ? 4.508 -18.281 0.652 1 96.88 262 ILE B CA 1
ATOM 4407 C C . ILE B 1 262 ? 5.691 -17.344 0.46 1 96.88 262 ILE B C 1
ATOM 4409 O O . ILE B 1 262 ? 6.168 -17.156 -0.661 1 96.88 262 ILE B O 1
ATOM 4413 N N . MET B 1 263 ? 6.137 -16.75 1.539 1 97.38 263 MET B N 1
ATOM 4414 C CA . MET B 1 263 ? 7.262 -15.82 1.516 1 97.38 263 MET B CA 1
ATOM 4415 C C . MET B 1 263 ? 8.562 -16.531 1.892 1 97.38 263 MET B C 1
ATOM 4417 O O . MET B 1 263 ? 8.727 -16.969 3.029 1 97.38 263 MET B O 1
ATOM 4421 N N . HIS B 1 264 ? 9.461 -16.594 0.946 1 96.06 264 HIS B N 1
ATOM 4422 C CA . HIS B 1 264 ? 10.781 -17.156 1.211 1 96.06 264 HIS B CA 1
ATOM 4423 C C . HIS B 1 264 ? 11.828 -16.062 1.396 1 96.06 264 HIS B C 1
ATOM 4425 O O . HIS B 1 264 ? 12.055 -15.258 0.49 1 96.06 264 HIS B O 1
ATOM 4431 N N . VAL B 1 265 ? 12.414 -16.062 2.545 1 95.62 265 VAL B N 1
ATOM 4432 C CA . VAL B 1 265 ? 13.57 -15.188 2.754 1 95.62 265 VAL B CA 1
ATOM 4433 C C . VAL B 1 265 ? 14.852 -15.945 2.42 1 95.62 265 VAL B C 1
ATOM 4435 O O . VAL B 1 265 ? 15.195 -16.922 3.086 1 95.62 265 VAL B O 1
ATOM 4438 N N . LYS B 1 266 ? 15.547 -15.406 1.453 1 94.31 266 LYS B N 1
ATOM 4439 C CA . LYS B 1 266 ? 16.703 -16.141 0.94 1 94.31 266 LYS B CA 1
ATOM 4440 C C . LYS B 1 266 ? 18 -15.578 1.484 1 94.31 266 LYS B C 1
ATOM 4442 O O . LYS B 1 266 ? 18.938 -16.328 1.802 1 94.31 266 LYS B O 1
ATOM 4447 N N . GLU B 1 267 ? 18.031 -14.289 1.505 1 92.5 267 GLU B N 1
ATOM 4448 C CA . GLU B 1 267 ? 19.266 -13.609 1.912 1 92.5 267 GLU B CA 1
ATOM 4449 C C . GLU B 1 267 ? 18.953 -12.266 2.568 1 92.5 267 GLU B C 1
ATOM 4451 O O . GLU B 1 267 ? 18.078 -11.531 2.109 1 92.5 267 GLU B O 1
ATOM 4456 N N . VAL B 1 268 ? 19.688 -12 3.66 1 90.81 268 VAL B N 1
ATOM 4457 C CA . VAL B 1 268 ? 19.562 -10.719 4.344 1 90.81 268 VAL B CA 1
ATOM 4458 C C . VAL B 1 268 ? 20.953 -10.109 4.539 1 90.81 268 VAL B C 1
ATOM 4460 O O . VAL B 1 268 ? 21.859 -10.766 5.062 1 90.81 268 VAL B O 1
ATOM 4463 N N . ILE B 1 269 ? 21.062 -8.922 4.02 1 86.44 269 ILE B N 1
ATOM 4464 C CA . ILE B 1 269 ? 22.266 -8.148 4.254 1 86.44 269 ILE B CA 1
ATOM 4465 C C . ILE B 1 269 ? 22.047 -7.156 5.391 1 86.44 269 ILE B C 1
ATOM 4467 O O . ILE B 1 269 ? 21.188 -6.266 5.277 1 86.44 269 ILE B O 1
ATOM 4471 N N . ASP B 1 270 ? 22.703 -7.363 6.414 1 75.31 270 ASP B N 1
ATOM 4472 C CA . ASP B 1 270 ? 22.625 -6.52 7.602 1 75.31 270 ASP B CA 1
ATOM 4473 C C . ASP B 1 270 ? 23.859 -5.645 7.738 1 75.31 270 ASP B C 1
ATOM 4475 O O . ASP B 1 270 ? 24.953 -6.148 8.008 1 75.31 270 ASP B O 1
ATOM 4479 N N . ARG B 1 271 ? 23.703 -4.367 7.363 1 67.62 2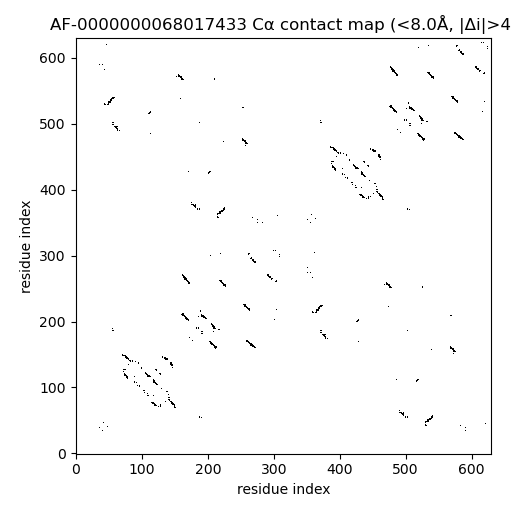71 ARG B N 1
ATOM 4480 C CA . ARG B 1 271 ? 24.844 -3.471 7.461 1 67.62 271 ARG B CA 1
ATOM 4481 C C . ARG B 1 271 ? 24.891 -2.789 8.82 1 67.62 271 ARG B C 1
ATOM 4483 O O . ARG B 1 271 ? 25.844 -2.07 9.133 1 67.62 271 ARG B O 1
ATOM 4490 N N . GLY B 1 272 ? 23.719 -2.715 9.461 1 57.44 272 GLY B N 1
ATOM 4491 C CA . GLY B 1 272 ? 23.641 -1.984 10.719 1 57.44 272 GLY B CA 1
ATOM 4492 C C . GLY B 1 272 ? 24.484 -2.602 11.82 1 57.44 272 GLY B C 1
ATOM 4493 O O . GLY B 1 272 ? 24.844 -3.777 11.75 1 57.44 272 GLY B O 1
ATOM 4494 N N . PRO B 1 273 ? 24.984 -1.642 12.492 1 50.44 273 PRO B N 1
ATOM 4495 C CA . PRO B 1 273 ? 25.656 -2.033 13.734 1 50.44 273 PRO B CA 1
ATOM 4496 C C . PRO B 1 273 ? 24.781 -2.914 14.617 1 50.44 273 PRO B C 1
ATOM 4498 O O . PRO B 1 273 ? 25.141 -3.203 15.766 1 50.44 273 PRO B O 1
ATOM 4501 N N . LEU B 1 274 ? 23.641 -3.035 14.07 1 47.75 274 LEU B N 1
ATOM 4502 C CA . LEU B 1 274 ? 22.672 -3.633 14.977 1 47.75 274 LEU B CA 1
ATOM 4503 C C . LEU B 1 274 ? 23.266 -4.848 15.688 1 47.75 274 LEU B C 1
ATOM 4505 O O . LEU B 1 274 ? 22.953 -5.098 16.859 1 47.75 274 LEU B O 1
ATOM 4509 N N . LEU B 1 275 ? 23.953 -5.574 14.898 1 45.94 275 LEU B N 1
ATOM 4510 C CA . LEU B 1 275 ? 24.562 -6.656 15.656 1 45.94 275 LEU B CA 1
ATOM 4511 C C . LEU B 1 275 ? 25.5 -6.105 16.734 1 45.94 275 LEU B C 1
ATOM 4513 O O . LEU B 1 275 ? 26 -6.859 17.562 1 45.94 275 LEU B O 1
ATOM 4517 N N . THR B 1 276 ? 25.625 -4.852 16.547 1 45.69 276 THR B N 1
ATOM 4518 C CA . THR B 1 276 ? 26.516 -4.254 17.531 1 45.69 276 THR B CA 1
ATOM 4519 C C . THR B 1 276 ? 25.703 -3.547 18.625 1 45.69 276 THR B C 1
ATOM 4521 O O . THR B 1 276 ? 26.281 -3.086 19.625 1 45.69 276 THR B O 1
ATOM 4524 N N . GLU B 1 277 ? 24.422 -3.424 18.25 1 45.69 277 GLU B N 1
ATOM 4525 C CA . GLU B 1 277 ? 23.672 -2.75 19.312 1 45.69 277 GLU B CA 1
ATOM 4526 C C . GLU B 1 277 ? 23.516 -3.654 20.531 1 45.69 277 GLU B C 1
ATOM 4528 O O . GLU B 1 277 ? 23.016 -4.773 20.422 1 45.69 277 GLU B O 1
ATOM 4533 N N . GLY B 1 278 ? 24.031 -3.234 21.547 1 45.94 278 GLY B N 1
ATOM 4534 C CA . GLY B 1 278 ? 24.109 -3.938 22.828 1 45.94 278 GLY B CA 1
ATOM 4535 C C . GLY B 1 278 ? 25.406 -4.699 23.016 1 45.94 278 GLY B C 1
ATOM 4536 O O . GLY B 1 278 ? 25.578 -5.387 24.016 1 45.94 278 GLY B O 1
ATOM 4537 N N . LEU B 1 279 ? 26.062 -4.727 21.938 1 48.5 279 LEU B N 1
ATOM 4538 C CA . LEU B 1 279 ? 27.359 -5.359 22.156 1 48.5 279 LEU B CA 1
ATOM 4539 C C . LEU B 1 279 ? 28.297 -4.43 22.906 1 48.5 279 LEU B C 1
ATOM 4541 O O . LEU B 1 279 ? 28.234 -3.211 22.75 1 48.5 279 LEU B O 1
ATOM 4545 N N . ALA B 1 280 ? 28.734 -4.969 23.922 1 50.03 280 ALA B N 1
ATOM 4546 C CA . ALA B 1 280 ? 29.797 -4.242 24.625 1 50.03 280 ALA B CA 1
ATOM 4547 C C . ALA B 1 280 ? 30.891 -3.797 23.656 1 50.03 280 ALA B C 1
ATOM 4549 O O . ALA B 1 280 ? 31.094 -4.426 22.609 1 50.03 280 ALA B O 1
ATOM 4550 N N . ASP B 1 281 ? 31.375 -2.588 23.781 1 54.31 281 ASP B N 1
ATOM 4551 C CA . ASP B 1 281 ? 32.406 -1.921 22.984 1 54.31 281 ASP B CA 1
ATOM 4552 C C . ASP B 1 281 ? 33.469 -2.91 22.531 1 54.31 281 ASP B C 1
ATOM 4554 O O . ASP B 1 281 ? 34.031 -2.783 21.422 1 54.31 281 ASP B O 1
ATOM 4558 N N . GLU B 1 282 ? 33.688 -3.832 23.422 1 56.5 282 GLU B N 1
ATOM 4559 C CA . GLU B 1 282 ? 34.781 -4.777 23.156 1 56.5 282 GLU B CA 1
ATOM 4560 C C . GLU B 1 282 ? 34.438 -5.688 21.984 1 56.5 282 GLU B C 1
ATOM 4562 O O . GLU B 1 282 ? 35.344 -6.25 21.359 1 56.5 282 GLU B O 1
ATOM 4567 N N . PHE B 1 283 ? 33.188 -5.688 21.781 1 50.91 283 PHE B N 1
ATOM 4568 C CA . PHE B 1 283 ? 32.781 -6.605 20.734 1 50.91 283 PHE B CA 1
ATOM 4569 C C . PHE B 1 283 ? 32.469 -5.852 19.438 1 50.91 283 PHE B C 1
ATOM 4571 O O . PHE B 1 283 ? 32.156 -6.461 18.422 1 50.91 283 PHE B O 1
ATOM 4578 N N . LEU B 1 284 ? 32.469 -4.594 19.625 1 55.97 284 LEU B N 1
ATOM 4579 C CA . LEU B 1 284 ? 32.25 -3.791 18.422 1 55.97 284 LEU B CA 1
ATOM 4580 C C . LEU B 1 284 ? 33.438 -3.887 17.484 1 55.97 284 LEU B C 1
ATOM 4582 O O . LEU B 1 284 ? 34.594 -3.879 17.938 1 55.97 284 LEU B O 1
ATOM 4586 N N . PRO B 1 285 ? 33.156 -4.324 16.297 1 56.38 285 PRO B N 1
ATOM 4587 C CA . PRO B 1 285 ? 34.312 -4.371 15.398 1 56.38 285 PRO B CA 1
ATOM 4588 C C . PRO B 1 285 ? 35.125 -3.066 15.391 1 56.38 285 PRO B C 1
ATOM 4590 O O . PRO B 1 285 ? 34.594 -2.018 15.773 1 56.38 285 PRO B O 1
ATOM 4593 N N . ASP B 1 286 ? 36.344 -3.27 15.188 1 54.41 286 ASP B N 1
ATOM 4594 C CA . ASP B 1 286 ? 37.219 -2.113 15.07 1 54.41 286 ASP B CA 1
ATOM 4595 C C . ASP B 1 286 ? 36.656 -1.091 14.086 1 54.41 286 ASP B C 1
ATOM 4597 O O . ASP B 1 286 ? 35.906 -1.444 13.195 1 54.41 286 ASP B O 1
ATOM 4601 N N . GLU B 1 287 ? 36.844 0.118 14.281 1 54.38 287 GLU B N 1
ATOM 4602 C CA . GLU B 1 287 ? 36.5 1.226 13.398 1 54.38 287 GLU B CA 1
ATOM 4603 C C . GLU B 1 287 ? 36.938 0.936 11.961 1 54.38 287 GLU B C 1
ATOM 4605 O O . GLU B 1 287 ? 38.094 0.542 11.727 1 54.38 287 GLU B O 1
ATOM 4610 N N . GLY B 1 288 ? 36.062 0.904 10.977 1 57.34 288 GLY B N 1
ATOM 4611 C CA . GLY B 1 288 ? 36.406 0.684 9.578 1 57.34 288 GLY B CA 1
ATOM 4612 C C . GLY B 1 288 ? 36.062 -0.71 9.094 1 57.34 288 GLY B C 1
ATOM 4613 O O . GLY B 1 288 ? 36.219 -1.02 7.91 1 57.34 288 GLY B O 1
ATOM 4614 N N . VAL B 1 289 ? 35.875 -1.586 10.117 1 56.59 289 VAL B N 1
ATOM 4615 C CA . VAL B 1 289 ? 35.594 -2.955 9.688 1 56.59 289 VAL B CA 1
ATOM 4616 C C . VAL B 1 289 ? 34.156 -3.057 9.164 1 56.59 289 VAL B C 1
ATOM 4618 O O . VAL B 1 289 ? 33.219 -2.562 9.797 1 56.59 289 VAL B O 1
ATOM 4621 N N . ASP B 1 290 ? 34.094 -3.395 7.902 1 58.78 290 ASP B N 1
ATOM 4622 C CA . ASP B 1 290 ? 32.812 -3.652 7.25 1 58.78 290 ASP B CA 1
ATOM 4623 C C . ASP B 1 290 ? 32.031 -4.754 7.973 1 58.78 290 ASP B C 1
ATOM 4625 O O . ASP B 1 290 ? 32.438 -5.918 7.953 1 58.78 290 ASP B O 1
ATOM 4629 N N . LEU B 1 291 ? 31.156 -4.34 8.852 1 61.47 291 LEU B N 1
ATOM 4630 C CA . LEU B 1 291 ? 30.375 -5.266 9.672 1 61.47 291 LEU B CA 1
ATOM 4631 C C . LEU B 1 291 ? 29.188 -5.812 8.891 1 61.47 291 LEU B C 1
ATOM 4633 O O . LEU B 1 291 ? 28.266 -6.387 9.477 1 61.47 291 LEU B O 1
ATOM 4637 N N . THR B 1 292 ? 29.406 -5.695 7.602 1 69.62 292 THR B N 1
ATOM 4638 C CA . THR B 1 292 ? 28.281 -6.18 6.805 1 69.62 292 THR B CA 1
ATOM 4639 C C . THR B 1 292 ? 28.172 -7.699 6.898 1 69.62 292 THR B C 1
ATOM 4641 O O . THR B 1 292 ? 29.156 -8.414 6.664 1 69.62 292 THR B O 1
ATOM 4644 N N . ARG B 1 293 ? 27.062 -8.164 7.473 1 74.44 293 ARG B N 1
ATOM 4645 C CA . ARG B 1 293 ? 26.797 -9.602 7.555 1 74.44 293 ARG B CA 1
ATOM 4646 C C . ARG B 1 293 ? 25.75 -10.023 6.527 1 74.44 293 ARG B C 1
ATOM 4648 O O . ARG B 1 293 ? 24.766 -9.32 6.305 1 74.44 293 ARG B O 1
ATOM 4655 N N . LYS B 1 294 ? 26.141 -11.086 5.969 1 81.06 294 LYS B N 1
ATOM 4656 C CA . LYS B 1 294 ? 25.219 -11.703 5.008 1 81.06 294 LYS B CA 1
ATOM 4657 C C . LYS B 1 294 ? 24.703 -13.039 5.523 1 81.06 294 LYS B C 1
ATOM 4659 O O . LYS B 1 294 ? 25.484 -13.93 5.875 1 81.06 294 LYS B O 1
ATOM 4664 N N . HIS B 1 295 ? 23.406 -13.07 5.684 1 83.81 295 HIS B N 1
ATOM 4665 C CA . HIS B 1 295 ? 22.766 -14.312 6.105 1 83.81 295 HIS B CA 1
ATOM 4666 C C . HIS B 1 295 ? 21.984 -14.953 4.953 1 83.81 295 HIS B C 1
ATOM 4668 O O . HIS B 1 295 ? 21.172 -14.289 4.301 1 83.81 295 HIS B O 1
ATOM 4674 N N . THR B 1 296 ? 22.297 -16.219 4.719 1 88.31 296 THR B N 1
ATOM 4675 C CA . THR B 1 296 ? 21.594 -16.953 3.676 1 88.31 296 THR B CA 1
ATOM 4676 C C . THR B 1 296 ? 20.75 -18.078 4.277 1 88.31 296 THR B C 1
ATOM 4678 O O . THR B 1 296 ? 21.203 -18.75 5.207 1 88.31 296 THR B O 1
ATOM 4681 N N . PHE B 1 297 ? 19.578 -18.266 3.697 1 88.88 297 PHE B N 1
ATOM 4682 C CA . PHE B 1 297 ? 18.672 -19.266 4.215 1 88.88 297 PHE B CA 1
ATOM 4683 C C . PHE B 1 297 ? 18.25 -20.234 3.117 1 88.88 297 PHE B C 1
ATOM 4685 O O . PHE B 1 297 ? 18.047 -19.844 1.972 1 88.88 297 PHE B O 1
ATOM 4692 N N . ALA B 1 298 ? 18.125 -21.5 3.539 1 88.69 298 ALA B N 1
ATOM 4693 C CA . ALA B 1 298 ? 17.641 -22.516 2.607 1 88.69 298 ALA B CA 1
ATOM 4694 C C . ALA B 1 298 ? 16.109 -22.5 2.521 1 88.69 298 ALA B C 1
ATOM 4696 O O . ALA B 1 298 ? 15.422 -22.438 3.545 1 88.69 298 ALA B O 1
ATOM 4697 N N . THR B 1 299 ? 15.688 -22.453 1.364 1 91.12 299 THR B N 1
ATOM 4698 C CA . THR B 1 299 ? 14.25 -22.484 1.119 1 91.12 299 THR B CA 1
ATOM 4699 C C . THR B 1 299 ? 13.906 -23.547 0.083 1 91.12 299 THR B C 1
ATOM 4701 O O . THR B 1 299 ? 14.742 -23.906 -0.742 1 91.12 299 THR B O 1
ATOM 4704 N N . TRP B 1 300 ? 12.68 -24.047 0.159 1 89.81 300 TRP B N 1
ATOM 4705 C CA . TRP B 1 300 ? 12.219 -25.094 -0.746 1 89.81 300 TRP B CA 1
ATOM 4706 C C . TRP B 1 300 ? 10.867 -24.734 -1.354 1 89.81 300 TRP B C 1
ATOM 4708 O O . TRP B 1 300 ? 9.953 -24.312 -0.64 1 89.81 300 TRP B O 1
ATOM 4718 N N . ARG B 1 301 ? 10.844 -25.016 -2.57 1 89.19 301 ARG B N 1
ATOM 4719 C CA . ARG B 1 301 ? 9.594 -24.766 -3.281 1 89.19 301 ARG B CA 1
ATOM 4720 C C . ARG B 1 301 ? 8.445 -25.562 -2.682 1 89.19 301 ARG B C 1
ATOM 4722 O O . ARG B 1 301 ? 8.602 -26.75 -2.381 1 89.19 301 ARG B O 1
ATOM 4729 N N . GLY B 1 302 ? 7.363 -24.859 -2.504 1 89.62 302 GLY B N 1
ATOM 4730 C CA . GLY B 1 302 ? 6.172 -25.531 -2.002 1 89.62 302 GLY B CA 1
ATOM 4731 C C . GLY B 1 302 ? 6.184 -25.719 -0.496 1 89.62 302 GLY B C 1
ATOM 4732 O O . GLY B 1 302 ? 5.203 -26.188 0.083 1 89.62 302 GLY B O 1
ATOM 4733 N N . LYS B 1 303 ? 7.238 -25.297 0.119 1 91.81 303 LYS B N 1
ATOM 4734 C CA . LYS B 1 303 ? 7.352 -25.484 1.563 1 91.81 303 LYS B CA 1
ATOM 4735 C C . LYS B 1 303 ? 7.52 -24.141 2.275 1 91.81 303 LYS B C 1
ATOM 4737 O O . LYS B 1 303 ? 8.188 -23.234 1.764 1 91.81 303 LYS B O 1
ATOM 4742 N N . ILE B 1 304 ? 7.016 -24.141 3.461 1 93.5 304 ILE B N 1
ATOM 4743 C CA . ILE B 1 304 ? 7.168 -22.953 4.285 1 93.5 304 ILE B CA 1
ATOM 4744 C C . ILE B 1 304 ? 8.578 -22.906 4.875 1 93.5 304 ILE B C 1
ATOM 4746 O O . ILE B 1 304 ? 9.141 -23.938 5.227 1 93.5 304 ILE B O 1
ATOM 4750 N N . ASP B 1 305 ? 9.07 -21.719 4.977 1 92.56 305 ASP B N 1
ATOM 4751 C CA . ASP B 1 305 ? 10.414 -21.578 5.527 1 92.56 305 ASP B CA 1
ATOM 4752 C C . ASP B 1 305 ? 10.516 -22.234 6.902 1 92.56 305 ASP B C 1
ATOM 4754 O O . ASP B 1 305 ? 9.602 -22.125 7.719 1 92.56 305 ASP B O 1
ATOM 4758 N N . GLY B 1 306 ? 11.609 -22.859 7.203 1 87.25 306 GLY B N 1
ATOM 4759 C CA . GLY B 1 306 ? 11.836 -23.531 8.469 1 87.25 306 GLY B CA 1
ATOM 4760 C C . GLY B 1 306 ? 11.508 -25.016 8.414 1 87.25 306 GLY B C 1
ATOM 4761 O O . GLY B 1 306 ? 11.781 -25.75 9.367 1 87.25 306 GLY B O 1
ATOM 4762 N N . THR B 1 307 ? 10.852 -25.422 7.344 1 85.38 307 THR B N 1
ATOM 4763 C CA . THR B 1 307 ? 10.5 -26.828 7.211 1 85.38 307 THR B CA 1
ATOM 4764 C C . THR B 1 307 ? 11.523 -27.562 6.352 1 85.38 307 THR B C 1
ATOM 4766 O O . THR B 1 307 ? 12.203 -26.953 5.523 1 85.38 307 THR B O 1
ATOM 4769 N N . SER B 1 308 ? 11.812 -28.812 6.688 1 77.75 308 SER B N 1
ATOM 4770 C CA . SER B 1 308 ? 12.758 -29.656 5.953 1 77.75 308 SER B CA 1
ATOM 4771 C C . SER B 1 308 ? 12.227 -30 4.562 1 77.75 308 SER B C 1
ATOM 4773 O O . SER B 1 308 ? 11.023 -29.922 4.316 1 77.75 308 SER B O 1
ATOM 4775 N N . PRO B 1 309 ? 13.211 -30.125 3.623 1 72.31 309 PRO B N 1
ATOM 4776 C CA . PRO B 1 309 ? 12.82 -30.375 2.234 1 72.31 309 PRO B CA 1
ATOM 4777 C C . PRO B 1 309 ? 11.898 -31.594 2.098 1 72.31 309 PRO B C 1
ATOM 4779 O O . PRO B 1 309 ? 11.164 -31.703 1.112 1 72.31 309 PRO B O 1
ATOM 4782 N N . GLY B 1 310 ? 11.234 -31.984 3.057 1 59.62 310 GLY B N 1
ATOM 4783 C CA . GLY B 1 310 ? 10.469 -33.219 3.035 1 59.62 310 GLY B CA 1
ATOM 4784 C C . GLY B 1 310 ? 11.188 -34.344 2.342 1 59.62 310 GLY B C 1
ATOM 4785 O O . GLY B 1 310 ? 12.188 -34.125 1.65 1 59.62 310 GLY B O 1
ATOM 4786 N N . THR B 1 311 ? 11.156 -35.5 2.844 1 53.59 311 THR B N 1
ATOM 4787 C CA . THR B 1 311 ? 11.781 -36.75 2.342 1 53.59 311 THR B CA 1
ATOM 4788 C C . THR B 1 311 ? 11.617 -36.844 0.829 1 53.59 311 THR B C 1
ATOM 4790 O O . THR B 1 311 ? 12.391 -37.531 0.165 1 53.59 311 THR B O 1
ATOM 4793 N N . ASN B 1 312 ? 10.453 -36.562 0.329 1 42.88 312 ASN B N 1
ATOM 4794 C CA . ASN B 1 312 ? 10.242 -36.875 -1.078 1 42.88 312 ASN B CA 1
ATOM 4795 C C . ASN B 1 312 ? 10.93 -35.844 -1.992 1 42.88 312 ASN B C 1
ATOM 4797 O O . ASN B 1 312 ? 10.297 -34.906 -2.443 1 42.88 312 ASN B O 1
ATOM 4801 N N . GLY B 1 313 ? 11.906 -35.219 -1.689 1 37.91 313 GLY B N 1
ATOM 4802 C CA . GLY B 1 313 ? 12.688 -34.406 -2.582 1 37.91 313 GLY B CA 1
ATOM 4803 C C . GLY B 1 313 ? 12.836 -34.969 -3.975 1 37.91 313 GLY B C 1
ATOM 4804 O O . GLY B 1 313 ? 13.789 -34.656 -4.691 1 37.91 313 GLY B O 1
ATOM 4805 N N . LYS B 1 314 ? 12.375 -36.156 -4.18 1 35.59 314 LYS B N 1
ATOM 4806 C CA . LYS B 1 314 ? 12.484 -36.531 -5.586 1 35.59 314 LYS B CA 1
ATOM 4807 C C . LYS B 1 314 ? 11.664 -35.594 -6.473 1 35.59 314 LYS B C 1
ATOM 4809 O O . LYS B 1 314 ? 10.438 -35.594 -6.414 1 35.59 314 LYS B O 1
ATOM 4814 N N . ALA B 1 315 ? 12.086 -34.375 -6.703 1 31.53 315 ALA B N 1
ATOM 4815 C CA . ALA B 1 315 ? 11.555 -33.688 -7.883 1 31.53 315 ALA B CA 1
ATOM 4816 C C . ALA B 1 315 ? 11.68 -34.562 -9.125 1 31.53 315 ALA B C 1
ATOM 4818 O O . ALA B 1 315 ? 12.664 -35.312 -9.273 1 31.53 315 ALA B O 1
#

pLDDT: mean 76.93, std 26.23, range [18.05, 98.31]

InterPro domains:
  IPR053253 Sexual differentiation modulator [PTHR33087] (37-297)

Radius of gyration: 36.35 Å; Cα contacts (8 Å, |Δi|>4): 1119; chains: 2; bounding box: 148×129×69 Å

Solvent-accessible surface area (backbone atoms only — not comparable to full-atom values): 35482 Å² total; per-residue (Å²): 138,81,78,70,78,78,75,78,72,78,76,77,77,80,80,80,75,73,79,73,75,74,68,75,67,71,63,71,62,67,63,74,74,66,76,59,59,64,66,64,72,40,61,54,34,50,86,61,22,40,69,63,42,72,32,42,35,77,73,44,69,67,33,52,52,39,44,58,63,33,56,62,15,25,33,35,29,32,73,48,68,70,55,64,84,55,53,42,52,68,50,43,41,48,37,43,25,70,75,66,67,44,58,59,88,49,41,46,61,36,47,32,41,82,94,36,44,30,39,35,39,35,79,40,50,66,59,36,51,53,49,48,72,37,38,62,69,42,58,38,61,82,14,31,33,39,51,42,76,54,51,91,56,73,76,34,41,83,44,64,21,47,28,44,32,35,37,35,40,30,47,62,56,78,45,46,74,42,70,68,47,45,28,48,53,32,13,59,57,42,24,40,64,73,43,77,44,88,56,97,46,56,33,50,48,33,32,33,26,32,20,58,50,68,34,66,40,28,28,30,31,36,41,31,30,57,48,74,77,74,63,73,73,66,68,80,71,76,61,80,79,59,63,70,70,70,73,77,69,76,73,72,50,44,54,23,33,33,28,61,25,40,38,35,66,37,32,39,37,38,56,54,58,57,72,38,62,85,43,54,73,87,58,39,72,62,90,87,57,79,63,61,40,76,48,74,46,84,72,45,88,97,50,54,54,77,58,74,80,52,90,75,59,74,122,132,86,80,72,78,78,76,78,75,78,77,83,64,85,64,78,76,77,78,75,74,75,68,76,69,70,62,70,64,65,66,73,76,63,76,58,60,65,66,62,70,39,60,53,33,48,85,61,21,39,67,63,42,72,32,42,35,76,74,44,70,67,35,52,51,39,44,58,62,32,57,61,15,25,34,34,29,31,74,48,67,71,56,63,83,56,55,41,52,67,50,42,41,51,37,44,25,69,75,67,67,43,57,60,88,50,41,46,61,35,46,31,40,82,94,37,44,31,40,35,40,36,78,38,49,65,61,35,51,52,50,49,72,36,39,61,67,42,58,36,61,84,14,32,33,37,51,42,76,54,51,91,56,72,77,33,41,86,45,64,21,45,28,44,30,34,38,35,40,30,47,64,56,78,46,46,76,42,70,69,48,47,29,47,52,32,14,56,56,42,26,41,63,73,44,78,44,88,55,96,47,58,33,50,47,34,33,33,26,33,20,58,50,68,33,65,39,27,27,30,32,37,40,32,31,60,49,74,78,74,64,74,74,67,69,80,71,76,61,80,79,57,65,70,70,68,74,77,71,77,72,72,50,45,53,23,34,32,28,61,26,39,38,36,68,39,32,41,37,39,56,53,59,56,77,36,63,83,41,55,73,87,59,38,71,61,90,86,56,80,62,60,40,77,46,74,45,83,72,46,88,98,50,55,54,77,57,73,79,53,90,74,62,74,122

Sequence (630 aa):
MGGGVGGSDVAFVGGAGGAATGGSSSASRIPDSRIFPQEVWQRVEPEMRPERGRVLIARPSGMAALERAFLGHALYAVIIGQPRTKVTPEALAAAVEFECGILSSQMTVEVTGPPFHFFLRFHSVEDCTRVVYASEQLRCGGSRIGFQRWSSWSRGKSSQLPYKTTLSLEGLPEEAWDEDTVNLLLTGVDGELVDMLPSTDKWLLHCTAWLRNPSDVPKVLTVSVPAPALQPWKPDSDDENAHSPPRPLSPTDRRCIDYTVIMHVKEVIDRGPLLTEGLADEFLPDEGVDLTRKHTFATWRGKIDGTSPGTNGKAMGGGVGGSDVAFVGGAGGAATGGSSSASRIPDSRIFPQEVWQRVEPEMRPERGRVLIARPSGMAALERAFLGHALYAVIIGQPRTKVTPEALAAAVEFECGILSSQMTVEVTGPPFHFFLRFHSVEDCTRVVYASEQLRCGGSRIGFQRWSSWSRGKSSQLPYKTTLSLEGLPEEAWDEDTVNLLLTGVDGELVDMLPSTDKWLLHCTAWLRNPSDVPKVLTVSVPAPALQPWKPDSDDENAHSPPRPLSPTDRRCIDYTVIMHVKEVIDRGPLLTEGLADEFLPDEGVDLTRKHTFATWRGKIDGTSPGTNGKA

Organism: Hordeum vulgare subsp. vulgare (NCBI:txid112509)

Secondary structure (DSSP, 8-state):
-------------------------------------HHHHTTT-GGGS-SEEEEE----HHHHHHHHHHTTTEEEEEEESS-GGG--HHHHHHHHHHHH---GGGEEEEEB-TT-SEEEEES-HHHHHHHHHTTTT-EETTEEEEEEE--TTSS-EEEEE-EEEEEEEES--GGG-SHHHHHHHHHTTTEEEEEEEP-SSBSEEEEEEEES-GGG--SEEEEEEEPP-----------TT----------SSEEEEEEEEEEEEEEEEE-SGGGGTT--GGGSPPTT----EEEE----TTS-TTS---S----/-------------------------------------HHHHTTT-GGGS-SEEEEE----HHHHHHHHHHTTTEEEEEEESS-GGG--HHHHHHHHHHHH---GGGEEEEEB-TT-SEEEEES-HHHHHHHHHTTTT-EETTEEEEEEE--TTSS-EEEEE-EEEEEEEES--GGG-SHHHHHHHHHTTTEEEEEEEP-SSBSEEEEEEEES-GGG--SEEEEEEEPP-----------TTS---------SSEEEEEEEEEEEEEEEEE-SGGGGTT--GGGSPPTT----EEEE----TTS-TTS---S----